Protein AF-A0A9D8GU82-F1 (afdb_monomer_lite)

Foldseek 3Di:
DDDDDDDDPPDPVPVVVVVVVVVVVVLVVVLCVLQVLDPVHDPVDQDLQLCVVLPDDPLCVQQWDQDQAFLIAGDAQDWDDAVRATWGAHNVRWTAQPDDADDFEEEEFEACLLSVHPDHRCPRPQNVVCVVVSHHYIGRYYHLAALQSRLVSCLVCCVPSLGQEYEYEYEPVSLVSLQWQFASQGGGWHWDDPPLDTDIPCGRPDPDGCVVVDDPCLVVCSSRPVVLVLQPLVDDVSNCVSSVRTDGDDDCSLQSSLSSVVSVVVVCVVSVHHYHYHYDYDPVCVVDPVSVPPDDPPDRPSDDDDPDDDDDDDDDDDDDDDDDDDDDDDDDDDDDDDDDDDDDDDDDDDDDDDDDDDDDPPPDDPVPVVVVVVCVVVVVVVVVLVVVLCVLQVSVHPVSNVDQDLQLLVLLVVLVVVCVLQWDQDQAFQIAGDDQDDDDQWGAHNVRWTDQDDDPAQPDDFEEEEFEACLLSVPPDHNCLFLQNLLCVQLSHRYTRRYYHLAALQSRLSSLLVCCVPRLTQAYEYEYFLCSLVSLQFQDWQQTGGWHWDQDPVATDIPCGSPDHRDNSPVQQDPCSVVCSSGPSVLVVCVSDPCNCVNRGDTGGNHPPPVSLVVQLRSLLSSLVSCVVSNHAYEYEYDYKLCLLVDVVRVVSRCVSSVSNQVSNVVSVHHYYYCCVVVVVVCVVPNSCQQDPPIYGGSVVSNSSSNRVSVSVPDPSTDDD

pLDDT: mean 82.26, std 19.4, range [27.33, 98.75]

Radius of gyration: 37.63 Å; chains: 1; bounding box: 106×101×105 Å

Sequence (721 aa):
MTAASPRRPASRLRGPLVSIATVALCLLAAELTGRLLSPGASLLRWPNYIVQATAPDPEHGREMRHDPALGHVPVAGFTGLSRGRPVTFDTDGLRDHGRLGRGPVVLAMGDSYTEGYRVEDDATWPAALQGLLTRDVRNGGVRAYGVDQSVLRAEILVPSVKPATLVFAFIGDDIDRTELSVRDHVRKPWFEVAGDRLELHGVPVPTTDSRAEIGLWRRTLGYSYVLDSVLRRLGRDSTETWLGASRRQHGDGERVACLAIARLATLARTHAMSVLVVALYDDDTWRDEASRTHDRVARPPCWPARPGRASVRSIRSTRWRRRASRLSSGATTSTAISPALATRSSRGQSPRRCLLLKRPVRRANSARPMIARVALVLGSILLTLLAFELGLRAHRGVEWLTQWPNLVAAHRTMQVGQQRGRFVHDPLLGFLPKPGFAAGGVTYDDRSFRVVPDAPTPARPGRILALGDSYTHGDEVADADTWPAHLTTIDGRAVINAGVSGFGVDQMVLRGEAVLPSLRPEIVVLSLIADDLRRAEYKRAWSVGKPYFERTATGLELRNVPVPPWPAPGSTLEFSHILLGRSLLVDRVLQLLPWHEDWRVDHERALPSREGEKLVCPLMRRLADAAGATGTRVLVVGQYDKHVWSNPRRDAEHRRQTGLALDCARTAGFATLDTHSLLARAVAERGLDAIYGGWHLTPLGNRLTAEAIAAALSASYMPTR

Secondary structure (DSSP, 8-state):
-----------TTHHHHHHHHHHHHHHHHHHHHHHHT-TT--SS----HHHHHTPPPTTHHHHEEEETTTEEEE-TT-EEEETTEEEEB-TTSPBP-S---EEEEEEEEESHHHHTTTS-GGGSHHHHHHHHH-EEEEE---TT--HHHHHHHHHHHHHHH--SEEEEEE-THHHHGGGEEEETTEE--EEEEETTEEEEES-SPP---GGGG--HHHHHHTT-HHHHHHHTTS-HHHHHHHHT--EE--S-HHHHHHHHHHHHHHHHHHTT-EEEEEE---SHHHH-SGGGS----SS-TTSPPPS--------------------------------------------------PPP-----THHHHHHHHHHHHHHHHHHHHHHHHHHHHHH-GGGGT----HHHHHHHHHHHHHHHHEEEETTTEEEEPTT-EETTEEB-TTSPBPPPPPSS-SSSSEEEEEESHHHHTTTS-GGGSHHHHHHHHH-SEEEE---TT--HHHHHHHHHHHHHHH--SEEEEEEETHHHHHTTEEEETTEE--EEEE-SSSEEEES-SPPPPPPTTTT--HHHHHHTT-HHHHHHHTTSTTHHHHHS--EE-S-TT-HHHHHHHHHHHHHHHHHTTT-EEEEEEE--TTGGG-HHHHHHHHHHHHHHHHHHHHTT-EEEE-HHHHHHHHHHH-HHHHBSSSSB-HHHHHHHHHHHHHHHHSTTSPP-

Structure (mmCIF, N/CA/C/O backbone):
data_AF-A0A9D8GU82-F1
#
_entry.id   AF-A0A9D8GU82-F1
#
loop_
_atom_site.group_PDB
_atom_site.id
_atom_site.type_symbol
_atom_site.label_atom_id
_atom_site.label_alt_id
_atom_site.label_comp_id
_atom_site.label_asym_id
_atom_site.label_entity_id
_atom_site.label_seq_id
_atom_site.pdbx_PDB_ins_code
_atom_site.Cartn_x
_atom_site.Cartn_y
_atom_site.Cartn_z
_atom_site.occupancy
_atom_site.B_iso_or_equiv
_atom_site.auth_seq_id
_atom_site.auth_comp_id
_atom_site.auth_asym_id
_atom_site.auth_atom_id
_atom_site.pdbx_PDB_model_num
ATOM 1 N N . MET A 1 1 ? 79.559 21.305 -47.133 1.00 45.41 1 MET A N 1
ATOM 2 C CA . MET A 1 1 ? 78.885 20.799 -45.915 1.00 45.41 1 MET A CA 1
ATOM 3 C C . MET A 1 1 ? 77.652 21.648 -45.652 1.00 45.41 1 MET A C 1
ATOM 5 O O . MET A 1 1 ? 77.814 22.826 -45.372 1.00 45.41 1 MET A O 1
ATOM 9 N N . THR A 1 2 ? 76.449 21.080 -45.741 1.00 39.12 2 THR A N 1
ATOM 10 C CA . THR A 1 2 ? 75.179 21.776 -45.442 1.00 39.12 2 THR A CA 1
ATOM 11 C C . THR A 1 2 ? 74.124 20.728 -45.085 1.00 39.12 2 THR A C 1
ATOM 13 O O . THR A 1 2 ? 73.539 20.100 -45.963 1.00 39.12 2 THR A O 1
ATOM 16 N N . ALA A 1 3 ? 73.916 20.475 -43.791 1.00 37.69 3 ALA A N 1
ATOM 17 C CA . ALA A 1 3 ? 73.001 19.432 -43.330 1.00 37.69 3 ALA A CA 1
ATOM 18 C C . ALA A 1 3 ? 71.543 19.928 -43.328 1.00 37.69 3 ALA A C 1
ATOM 20 O O . ALA A 1 3 ? 71.162 20.765 -42.509 1.00 37.69 3 ALA A O 1
ATOM 21 N N . ALA A 1 4 ? 70.713 19.395 -44.227 1.00 44.09 4 ALA A N 1
ATOM 22 C CA . ALA A 1 4 ? 69.276 19.654 -44.233 1.00 44.09 4 ALA A CA 1
ATOM 23 C C . ALA A 1 4 ? 68.571 18.804 -43.158 1.00 44.09 4 ALA A C 1
ATOM 25 O O . ALA A 1 4 ? 68.505 17.581 -43.266 1.00 44.09 4 ALA A O 1
ATOM 26 N N . SER A 1 5 ? 68.030 19.447 -42.118 1.00 37.00 5 SER A N 1
ATOM 27 C CA . SER A 1 5 ? 67.278 18.757 -41.059 1.00 37.00 5 SER A CA 1
ATOM 28 C C . SER A 1 5 ? 65.804 18.548 -41.461 1.00 37.00 5 SER A C 1
ATOM 30 O O . SER A 1 5 ? 65.134 19.522 -41.827 1.00 37.00 5 SER A O 1
ATOM 32 N N . PRO A 1 6 ? 65.258 17.317 -41.402 1.00 47.97 6 PRO A N 1
ATOM 33 C CA . PRO A 1 6 ? 63.904 17.029 -41.870 1.00 47.97 6 PRO A CA 1
ATOM 34 C C . PRO A 1 6 ? 62.827 17.483 -40.871 1.00 47.97 6 PRO A C 1
ATOM 36 O O . PRO A 1 6 ? 62.792 17.061 -39.712 1.00 47.97 6 PRO A O 1
ATOM 39 N N . ARG A 1 7 ? 61.861 18.284 -41.340 1.00 44.25 7 ARG A N 1
ATOM 40 C CA . ARG A 1 7 ? 60.657 18.637 -40.566 1.00 44.25 7 ARG A CA 1
ATOM 41 C C . ARG A 1 7 ? 59.754 17.407 -40.379 1.00 44.25 7 ARG A C 1
ATOM 43 O O . ARG A 1 7 ? 58.968 17.076 -41.262 1.00 44.25 7 ARG A O 1
ATOM 50 N N . ARG A 1 8 ? 59.825 16.752 -39.212 1.00 47.59 8 ARG A N 1
ATOM 51 C CA . ARG A 1 8 ? 58.920 15.644 -38.837 1.00 47.59 8 ARG A CA 1
ATOM 52 C C . ARG A 1 8 ? 57.439 16.093 -38.824 1.00 47.59 8 ARG A C 1
ATOM 54 O O . ARG A 1 8 ? 57.119 17.060 -38.129 1.00 47.59 8 ARG A O 1
ATOM 61 N N . PRO A 1 9 ? 56.510 15.381 -39.492 1.00 49.22 9 PRO A N 1
ATOM 62 C CA . PRO A 1 9 ? 55.082 15.716 -39.499 1.00 49.22 9 PRO A CA 1
ATOM 63 C C . PRO A 1 9 ? 54.362 15.191 -38.239 1.00 49.22 9 PRO A C 1
ATOM 65 O O . PRO A 1 9 ? 53.674 14.176 -38.275 1.00 49.22 9 PRO A O 1
ATOM 68 N N . ALA A 1 10 ? 54.512 15.878 -37.101 1.00 52.00 10 ALA A N 1
ATOM 69 C CA . ALA A 1 10 ? 54.102 15.368 -35.783 1.00 52.00 10 ALA A CA 1
ATOM 70 C C . ALA A 1 10 ? 53.035 16.223 -35.054 1.00 52.00 10 ALA A C 1
ATOM 72 O O . ALA A 1 10 ? 53.280 16.729 -33.958 1.00 52.00 10 ALA A O 1
ATOM 73 N N . SER A 1 11 ? 51.831 16.377 -35.628 1.00 57.03 11 SER A N 1
ATOM 74 C CA . SER A 1 11 ? 50.719 17.066 -34.929 1.00 57.03 11 SER A CA 1
ATOM 75 C C . SER A 1 11 ? 49.285 16.621 -35.259 1.00 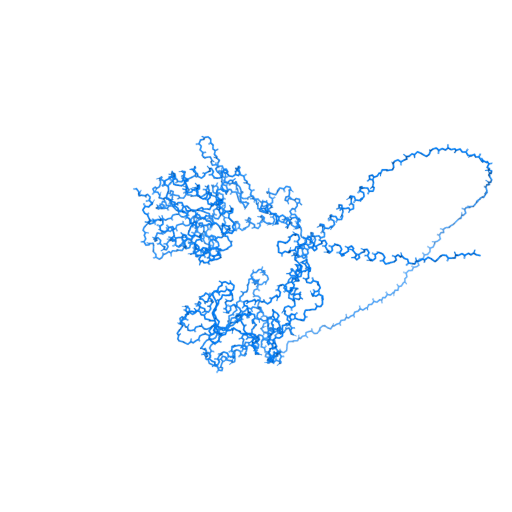57.03 11 SER A C 1
ATOM 77 O O . SER A 1 11 ? 48.452 16.651 -34.354 1.00 57.03 11 SER A O 1
ATOM 79 N N . ARG A 1 12 ? 48.969 16.177 -36.489 1.00 54.97 12 ARG A N 1
ATOM 80 C CA . ARG A 1 12 ? 47.569 15.959 -36.940 1.00 54.97 12 ARG A CA 1
ATOM 81 C C . ARG A 1 12 ? 46.741 14.971 -36.097 1.00 54.97 12 ARG A C 1
ATOM 83 O O . ARG A 1 12 ? 45.529 15.123 -36.036 1.00 54.97 12 ARG A O 1
ATOM 90 N N . LEU A 1 13 ? 47.372 14.014 -35.413 1.00 53.78 13 LEU A N 1
ATOM 91 C CA . LEU A 1 13 ? 46.686 13.044 -34.541 1.00 53.78 13 LEU A CA 1
ATOM 92 C C . LEU A 1 13 ? 46.443 13.542 -33.103 1.00 53.78 13 LEU A C 1
ATOM 94 O O . LEU A 1 13 ? 45.627 12.959 -32.395 1.00 53.78 13 LEU A O 1
ATOM 98 N N . ARG A 1 14 ? 47.109 14.616 -32.647 1.00 59.00 14 ARG A N 1
ATOM 99 C CA . ARG A 1 14 ? 47.025 15.052 -31.237 1.00 59.00 14 ARG A CA 1
ATOM 100 C C . ARG A 1 14 ? 45.645 15.582 -30.851 1.00 59.00 14 ARG A C 1
ATOM 102 O O . ARG A 1 14 ? 45.196 15.295 -29.751 1.00 59.00 14 ARG A O 1
ATOM 109 N N . GLY A 1 15 ? 44.974 16.313 -31.744 1.00 62.78 15 GLY A N 1
ATOM 110 C CA . GLY A 1 15 ? 43.610 16.807 -31.512 1.00 62.78 15 GLY A CA 1
ATOM 111 C C . GLY A 1 15 ? 42.616 15.661 -31.276 1.00 62.78 15 GLY A C 1
ATOM 112 O O . GLY A 1 15 ? 42.087 15.564 -30.172 1.00 62.78 15 GLY A O 1
ATOM 113 N N . PRO A 1 16 ? 42.429 14.746 -32.249 1.00 66.25 16 PRO A N 1
ATOM 114 C CA . PRO A 1 16 ? 41.539 13.595 -32.098 1.00 66.25 16 PRO A CA 1
ATOM 115 C C . PRO A 1 16 ? 41.857 12.714 -30.886 1.00 66.25 16 PRO A C 1
ATOM 117 O O . PRO A 1 16 ? 40.938 12.319 -30.178 1.00 66.25 16 PRO A O 1
ATOM 120 N N . LEU A 1 17 ? 43.138 12.448 -30.593 1.00 68.44 17 LEU A N 1
ATOM 121 C CA . LEU A 1 17 ? 43.523 11.661 -29.414 1.00 68.44 17 LEU A CA 1
ATOM 122 C C . LEU A 1 17 ? 43.171 12.363 -28.095 1.00 68.44 17 LEU A C 1
ATOM 124 O O . LEU A 1 17 ? 42.708 11.699 -27.172 1.00 68.44 17 LEU A O 1
ATOM 128 N N . VAL A 1 18 ? 43.333 13.689 -28.004 1.00 73.88 18 VAL A N 1
ATOM 129 C CA . VAL A 1 18 ? 42.883 14.459 -26.833 1.00 73.88 18 VAL A CA 1
ATOM 130 C C . VAL A 1 18 ? 41.358 14.444 -26.730 1.00 73.88 18 VAL A C 1
ATOM 132 O O . VAL A 1 18 ? 40.853 14.207 -25.643 1.00 73.88 18 VAL A O 1
ATOM 135 N N . SER A 1 19 ? 40.615 14.592 -27.832 1.00 66.81 19 SER A N 1
ATOM 136 C CA . SER A 1 19 ? 39.148 14.477 -27.817 1.00 66.81 19 SER A CA 1
ATOM 137 C C . SER A 1 19 ? 38.673 13.095 -27.355 1.00 66.81 19 SER A C 1
ATOM 139 O O . SER A 1 19 ? 37.799 13.016 -26.497 1.00 66.81 19 SER A O 1
ATOM 141 N N . ILE A 1 20 ? 39.272 12.011 -27.862 1.00 72.50 20 ILE A N 1
ATOM 142 C CA . ILE A 1 20 ? 38.958 10.633 -27.449 1.00 72.50 20 ILE A CA 1
ATOM 143 C C . ILE A 1 20 ? 39.295 10.424 -25.967 1.00 72.50 20 ILE A C 1
ATOM 145 O O . ILE A 1 20 ? 38.473 9.887 -25.230 1.00 72.50 20 ILE A O 1
ATOM 149 N N . ALA A 1 21 ? 40.456 10.898 -25.503 1.00 73.56 21 ALA A N 1
ATOM 150 C CA . ALA A 1 21 ? 40.840 10.821 -24.095 1.00 73.56 21 ALA A CA 1
ATOM 151 C C . ALA A 1 21 ? 39.905 11.642 -23.188 1.00 73.56 21 ALA A C 1
ATOM 153 O O . ALA A 1 21 ? 39.532 11.169 -22.119 1.00 73.56 21 ALA A O 1
ATOM 154 N N . THR A 1 22 ? 39.474 12.835 -23.611 1.00 76.38 22 THR A N 1
ATOM 155 C CA . THR A 1 22 ? 38.486 13.644 -22.881 1.00 76.38 22 THR A CA 1
ATOM 156 C C . THR A 1 22 ? 37.137 12.935 -22.807 1.00 76.38 22 THR A C 1
ATOM 158 O O . THR A 1 22 ? 36.585 12.835 -21.719 1.00 76.38 22 THR A O 1
ATOM 161 N N . VAL A 1 23 ? 36.628 12.383 -23.914 1.00 73.75 23 VAL A N 1
ATOM 162 C CA . VAL A 1 23 ? 35.367 11.620 -23.917 1.00 73.75 23 VAL A CA 1
ATOM 163 C C . VAL A 1 23 ? 35.473 10.384 -23.019 1.00 73.75 23 VAL A C 1
ATOM 165 O O . VAL A 1 23 ? 34.582 10.155 -22.207 1.00 73.75 23 VAL A O 1
ATOM 168 N N . ALA A 1 24 ? 36.577 9.634 -23.086 1.00 77.31 24 ALA A N 1
ATOM 169 C CA . ALA A 1 24 ? 36.817 8.493 -22.205 1.00 77.31 24 ALA A CA 1
ATOM 170 C C . ALA A 1 24 ? 36.873 8.902 -20.722 1.00 77.31 24 ALA A C 1
ATOM 172 O O . ALA A 1 24 ? 36.259 8.242 -19.888 1.00 77.31 24 ALA A O 1
ATOM 173 N N . LEU A 1 25 ? 37.537 10.014 -20.384 1.00 79.62 25 LEU A N 1
ATOM 174 C CA . LEU A 1 25 ? 37.572 10.548 -19.017 1.00 79.62 25 LEU A CA 1
ATOM 175 C C . LEU A 1 25 ? 36.193 11.028 -18.544 1.00 79.62 25 LEU A C 1
ATOM 177 O O . LEU A 1 25 ? 35.838 10.778 -17.397 1.00 79.62 25 LEU A O 1
ATOM 181 N N . CYS A 1 26 ? 35.394 11.659 -19.407 1.00 75.88 26 CYS A N 1
ATOM 182 C CA . CYS A 1 26 ? 34.018 12.046 -19.088 1.00 75.88 26 CYS A CA 1
ATOM 183 C C . CYS A 1 26 ? 33.114 10.825 -18.857 1.00 75.88 26 CYS A C 1
ATOM 185 O O . CYS A 1 26 ? 32.331 10.828 -17.912 1.00 75.88 26 CYS A O 1
ATOM 187 N N . LEU A 1 27 ? 33.246 9.769 -19.668 1.00 78.50 27 LEU A N 1
ATOM 188 C CA . LEU A 1 27 ? 32.505 8.516 -19.492 1.00 78.50 27 LEU A CA 1
ATOM 189 C C . LEU A 1 27 ? 32.933 7.771 -18.219 1.00 78.50 27 LEU A C 1
ATOM 191 O O . LEU A 1 27 ? 32.075 7.303 -17.478 1.00 78.50 27 LEU A O 1
ATOM 195 N N . LEU A 1 28 ? 34.234 7.716 -17.915 1.00 83.25 28 LEU A N 1
ATOM 196 C CA . LEU A 1 28 ? 34.752 7.133 -16.671 1.00 83.25 28 LEU A CA 1
ATOM 197 C C . LEU A 1 28 ? 34.333 7.938 -15.432 1.00 83.25 28 LEU A C 1
ATOM 199 O O . LEU A 1 28 ? 33.998 7.345 -14.410 1.00 83.25 28 LEU A O 1
ATOM 203 N N . ALA A 1 29 ? 34.307 9.270 -15.518 1.00 77.12 29 ALA A N 1
ATOM 204 C CA . ALA A 1 29 ? 33.795 10.123 -14.449 1.00 77.12 29 ALA A CA 1
ATOM 205 C C . ALA A 1 29 ? 32.288 9.909 -14.239 1.00 77.12 29 ALA A C 1
ATOM 207 O O . ALA A 1 29 ? 31.859 9.727 -13.104 1.00 77.12 29 ALA A O 1
ATOM 208 N N . ALA A 1 30 ? 31.498 9.851 -15.316 1.00 76.12 30 ALA A N 1
ATOM 209 C CA . ALA A 1 30 ? 30.070 9.550 -15.243 1.00 76.12 30 ALA A CA 1
ATOM 210 C C . ALA A 1 30 ? 29.809 8.159 -14.640 1.00 76.12 30 ALA A C 1
ATOM 212 O O . ALA A 1 30 ? 28.967 8.037 -13.757 1.00 76.12 30 ALA A O 1
ATOM 213 N N . GLU A 1 31 ? 30.558 7.132 -15.053 1.00 87.00 31 GLU A N 1
ATOM 214 C CA . GLU A 1 31 ? 30.496 5.772 -14.499 1.00 87.00 31 GLU A CA 1
ATOM 215 C C . GLU A 1 31 ? 30.838 5.748 -12.999 1.00 87.00 31 GLU A C 1
ATOM 217 O O . GLU A 1 31 ? 30.090 5.181 -12.201 1.00 87.00 31 GLU A O 1
ATOM 222 N N . LEU A 1 32 ? 31.925 6.414 -12.592 1.00 80.06 32 LEU A N 1
ATOM 223 C CA . LEU A 1 32 ? 32.353 6.501 -11.193 1.00 80.06 32 LEU A CA 1
ATOM 224 C C . LEU A 1 32 ? 31.329 7.252 -10.327 1.00 80.06 32 LEU A C 1
ATOM 226 O O . LEU A 1 32 ? 30.977 6.781 -9.247 1.00 80.06 32 LEU A O 1
ATOM 230 N N . THR A 1 33 ? 30.815 8.389 -10.805 1.00 74.62 33 THR A N 1
ATOM 231 C CA . THR A 1 33 ? 29.752 9.157 -10.141 1.00 74.62 33 THR A CA 1
ATOM 232 C C . THR A 1 33 ? 28.441 8.370 -10.086 1.00 74.62 33 THR A C 1
ATOM 234 O O . THR A 1 33 ? 27.788 8.354 -9.047 1.00 74.62 33 THR A O 1
ATOM 237 N N . GLY A 1 34 ? 28.073 7.662 -11.155 1.00 71.88 34 GLY A N 1
ATOM 238 C CA . GLY A 1 34 ? 26.891 6.802 -11.197 1.00 71.88 34 GLY A CA 1
ATOM 239 C C . GLY A 1 34 ? 26.950 5.680 -10.160 1.00 71.88 34 GLY A C 1
ATOM 240 O O . GLY A 1 34 ? 25.948 5.416 -9.499 1.00 71.88 34 GLY A O 1
ATOM 241 N N . ARG A 1 35 ? 28.131 5.076 -9.963 1.00 78.94 35 ARG A N 1
ATOM 242 C CA . ARG A 1 35 ? 28.377 4.097 -8.893 1.00 78.94 35 ARG A CA 1
ATOM 243 C C . ARG A 1 35 ? 28.336 4.735 -7.502 1.00 78.94 35 ARG A C 1
ATOM 245 O O . ARG A 1 35 ? 27.615 4.249 -6.643 1.00 78.94 35 ARG A O 1
ATOM 252 N N . LEU A 1 36 ? 29.039 5.854 -7.295 1.00 72.56 36 LEU A N 1
ATOM 253 C CA . LEU A 1 36 ? 29.040 6.608 -6.027 1.00 72.56 36 LEU A CA 1
ATOM 254 C C . LEU A 1 36 ? 27.634 7.021 -5.559 1.00 72.56 36 LEU A C 1
ATOM 256 O O . LEU A 1 36 ? 27.385 7.067 -4.359 1.00 72.56 36 LEU A O 1
ATOM 260 N N . LEU A 1 37 ? 26.729 7.329 -6.492 1.00 68.19 37 LEU A N 1
ATOM 261 C CA . LEU A 1 37 ? 25.362 7.781 -6.211 1.00 68.19 37 LEU A CA 1
ATOM 262 C C . LEU A 1 37 ? 24.315 6.650 -6.196 1.00 68.19 37 LEU A C 1
ATOM 264 O O . LEU A 1 37 ? 23.125 6.939 -6.063 1.00 68.19 37 LEU A O 1
ATOM 268 N N . SER A 1 38 ? 24.712 5.380 -6.342 1.00 67.81 38 SER A N 1
ATOM 269 C CA . SER A 1 38 ? 23.781 4.245 -6.382 1.00 67.81 38 SER A CA 1
ATOM 270 C C . SER A 1 38 ? 24.088 3.201 -5.302 1.00 67.81 38 SER A C 1
ATOM 272 O O . SER A 1 38 ? 25.089 2.492 -5.411 1.00 67.81 38 SER A O 1
ATOM 274 N N . PRO A 1 39 ? 23.202 3.013 -4.301 1.00 56.94 39 PRO A N 1
ATOM 275 C CA . PRO A 1 39 ? 23.393 2.017 -3.241 1.00 56.94 39 PRO A CA 1
ATOM 276 C C . PRO A 1 39 ? 23.574 0.570 -3.732 1.00 56.94 39 PRO A C 1
ATOM 278 O O . PRO A 1 39 ? 24.153 -0.248 -3.023 1.00 56.94 39 PRO A O 1
ATOM 281 N N . GLY A 1 40 ? 23.094 0.243 -4.939 1.00 59.88 40 GLY A N 1
ATOM 282 C CA . GLY A 1 40 ? 23.241 -1.083 -5.550 1.00 59.88 40 GLY A CA 1
ATOM 283 C C . GLY A 1 40 ? 24.518 -1.281 -6.379 1.00 59.88 40 GLY A C 1
ATOM 284 O O . GLY A 1 40 ? 24.769 -2.391 -6.846 1.00 59.88 40 GLY A O 1
ATOM 285 N N . ALA A 1 41 ? 25.326 -0.238 -6.596 1.00 68.31 41 ALA A N 1
ATOM 286 C CA . ALA A 1 41 ? 26.465 -0.277 -7.510 1.00 68.31 41 ALA A CA 1
ATOM 287 C C . ALA A 1 41 ? 27.802 -0.192 -6.756 1.00 68.31 41 ALA A C 1
ATOM 289 O O . ALA A 1 41 ? 28.200 0.852 -6.249 1.00 68.31 41 ALA A O 1
ATOM 290 N N . SER A 1 42 ? 28.540 -1.302 -6.700 1.00 67.69 42 SER A N 1
ATOM 291 C CA . SER A 1 42 ? 29.833 -1.320 -6.010 1.00 67.69 42 SER A CA 1
ATOM 292 C C . SER A 1 42 ? 30.927 -0.593 -6.804 1.00 67.69 42 SER A C 1
ATOM 294 O O . SER A 1 42 ? 31.034 -0.724 -8.023 1.00 67.69 42 SER A O 1
ATOM 296 N N . LEU A 1 43 ? 31.792 0.126 -6.086 1.00 70.19 43 LEU A N 1
ATOM 297 C CA . LEU A 1 43 ? 33.056 0.658 -6.609 1.00 70.19 43 LEU A CA 1
ATOM 298 C C . LEU A 1 43 ? 34.173 -0.399 -6.622 1.00 70.19 43 LEU A C 1
ATOM 300 O O . LEU A 1 43 ? 35.086 -0.321 -7.440 1.00 70.19 43 LEU A O 1
ATOM 304 N N . LEU A 1 44 ? 34.086 -1.384 -5.720 1.00 74.12 44 LEU A N 1
ATOM 305 C CA . LEU A 1 44 ? 35.089 -2.437 -5.519 1.00 74.12 44 LEU A CA 1
ATOM 306 C C . LEU A 1 44 ? 34.783 -3.702 -6.331 1.00 74.12 44 LEU A C 1
ATOM 308 O O . LEU A 1 44 ? 35.700 -4.423 -6.712 1.00 74.12 44 LEU A O 1
ATOM 312 N N . ARG A 1 45 ? 33.503 -3.980 -6.613 1.00 74.50 45 ARG A N 1
ATOM 313 C CA . ARG A 1 45 ? 33.075 -5.084 -7.484 1.00 74.50 45 ARG A CA 1
ATOM 314 C C . ARG A 1 45 ? 32.522 -4.519 -8.788 1.00 74.50 45 ARG A C 1
ATOM 316 O O . ARG A 1 45 ? 31.573 -3.740 -8.767 1.00 74.50 45 ARG A O 1
ATOM 323 N N . TRP A 1 46 ? 33.081 -4.954 -9.911 1.00 83.12 46 TRP A N 1
ATOM 324 C CA . TRP A 1 46 ? 32.630 -4.585 -11.254 1.00 83.12 46 TRP A CA 1
ATOM 325 C C . TRP A 1 46 ? 31.976 -5.804 -11.922 1.00 83.12 46 TRP A C 1
ATOM 327 O O . TRP A 1 46 ? 32.620 -6.474 -12.730 1.00 83.12 46 TRP A O 1
ATOM 337 N N . PRO A 1 47 ? 30.727 -6.157 -11.553 1.00 85.25 47 PRO A N 1
ATOM 338 C CA . PRO A 1 47 ? 29.987 -7.191 -12.263 1.00 85.25 47 PRO A CA 1
ATOM 339 C C . PRO A 1 47 ? 29.683 -6.727 -13.692 1.00 85.25 47 PRO A C 1
ATOM 341 O O . PRO A 1 47 ? 29.594 -5.529 -13.965 1.00 85.25 47 PRO A O 1
ATOM 344 N N . ASN A 1 48 ? 29.463 -7.683 -14.591 1.00 89.19 48 ASN A N 1
ATOM 345 C CA . ASN A 1 48 ? 28.735 -7.405 -15.820 1.00 89.19 48 ASN A CA 1
ATOM 346 C C . ASN A 1 48 ? 27.233 -7.482 -15.491 1.00 89.19 48 ASN A C 1
ATOM 348 O O . ASN A 1 48 ? 26.737 -8.543 -15.114 1.00 89.19 48 ASN A O 1
ATOM 352 N N . TYR A 1 49 ? 26.520 -6.362 -15.597 1.00 85.56 49 TYR A N 1
ATOM 353 C CA . TYR A 1 49 ? 25.117 -6.225 -15.199 1.00 85.56 49 TYR A CA 1
ATOM 354 C C . TYR A 1 49 ? 24.145 -6.999 -16.097 1.00 85.56 49 TYR A C 1
ATOM 356 O O . TYR A 1 49 ? 23.070 -7.384 -15.633 1.00 85.56 49 TYR A O 1
ATOM 364 N N . ILE A 1 50 ? 24.527 -7.300 -17.345 1.00 86.62 50 ILE A N 1
ATOM 365 C CA . ILE A 1 50 ? 23.779 -8.241 -18.186 1.00 86.62 50 ILE A CA 1
ATOM 366 C C . ILE A 1 50 ? 23.917 -9.637 -17.579 1.00 86.62 50 ILE A C 1
ATOM 368 O O . ILE A 1 50 ? 22.913 -10.227 -17.203 1.00 86.62 50 ILE A O 1
ATOM 372 N N . VAL A 1 51 ? 25.141 -10.139 -17.381 1.00 83.88 51 VAL A N 1
ATOM 373 C CA . VAL A 1 51 ? 25.374 -11.471 -16.782 1.00 83.88 51 VAL A CA 1
ATOM 374 C C . VAL A 1 51 ? 24.721 -11.600 -15.399 1.00 83.88 51 VAL A C 1
ATOM 376 O O . VAL A 1 51 ? 24.120 -12.626 -15.105 1.00 83.88 51 VAL A O 1
ATOM 379 N N . GLN A 1 52 ? 24.777 -10.556 -14.566 1.00 83.88 52 GLN A N 1
ATOM 380 C CA . GLN A 1 52 ? 24.146 -10.558 -13.245 1.00 83.88 52 GLN A CA 1
ATOM 381 C C . GLN A 1 52 ? 22.611 -10.577 -13.313 1.00 83.88 52 GLN A C 1
ATOM 383 O O . GLN A 1 52 ? 21.990 -11.348 -12.591 1.00 83.88 52 GLN A O 1
ATOM 388 N N . ALA A 1 53 ? 21.985 -9.743 -14.151 1.00 79.81 53 ALA A N 1
ATOM 389 C CA . ALA A 1 53 ? 20.521 -9.672 -14.231 1.00 79.81 53 ALA A CA 1
ATOM 390 C C . ALA A 1 53 ? 19.891 -10.816 -15.038 1.00 79.81 53 ALA A C 1
ATOM 392 O O . ALA A 1 53 ? 18.710 -11.098 -14.878 1.00 79.81 53 ALA A O 1
ATOM 393 N N . THR A 1 54 ? 20.673 -11.455 -15.907 1.00 77.94 54 THR A N 1
ATOM 394 C CA . THR A 1 54 ? 20.267 -12.636 -16.679 1.00 77.94 54 THR A CA 1
ATOM 395 C C . THR A 1 54 ? 20.622 -13.947 -15.981 1.00 77.94 54 THR A C 1
ATOM 397 O O . THR A 1 54 ? 20.312 -15.002 -16.532 1.00 77.94 54 THR A O 1
ATOM 400 N N . ALA A 1 55 ? 21.285 -13.918 -14.817 1.00 77.81 55 ALA A N 1
ATOM 401 C CA . ALA A 1 55 ? 21.762 -15.112 -14.122 1.00 77.81 55 ALA A CA 1
ATOM 402 C C . ALA A 1 55 ? 20.631 -16.150 -13.938 1.00 77.81 55 ALA A C 1
ATOM 404 O O . ALA A 1 55 ? 19.507 -15.751 -13.626 1.00 77.81 55 ALA A O 1
ATOM 405 N N . PRO A 1 56 ? 20.888 -17.460 -14.138 1.00 71.94 56 PRO A N 1
ATOM 406 C CA . PRO A 1 56 ? 19.866 -18.488 -13.959 1.00 71.94 56 PRO A CA 1
ATOM 407 C C . PRO A 1 56 ? 19.260 -18.428 -12.556 1.00 71.94 56 PRO A C 1
ATOM 409 O O . PRO A 1 56 ? 19.996 -18.390 -11.569 1.00 71.94 56 PRO A O 1
ATOM 412 N N . ASP A 1 57 ? 17.931 -18.433 -12.469 1.00 73.56 57 ASP A N 1
ATOM 413 C CA . ASP A 1 57 ? 17.233 -18.448 -11.187 1.00 73.56 57 ASP A CA 1
ATOM 414 C C . ASP A 1 57 ? 17.426 -19.819 -10.501 1.00 73.56 57 ASP A C 1
ATOM 416 O O . ASP A 1 57 ? 16.987 -20.840 -11.050 1.00 73.56 57 ASP A O 1
ATOM 420 N N . PRO A 1 58 ? 18.064 -19.884 -9.312 1.00 73.75 58 PRO A N 1
ATOM 421 C CA . PRO A 1 58 ? 18.282 -21.142 -8.605 1.00 73.75 58 PRO A CA 1
ATOM 422 C C . PRO A 1 58 ? 16.991 -21.808 -8.118 1.00 73.75 58 PRO A C 1
ATOM 424 O O . PRO A 1 58 ? 17.026 -22.977 -7.748 1.00 73.75 58 PRO A O 1
ATOM 427 N N . GLU A 1 59 ? 15.864 -21.096 -8.048 1.00 72.69 59 GLU A N 1
ATOM 428 C CA . GLU A 1 59 ? 14.537 -21.672 -7.784 1.00 72.69 59 GLU A CA 1
ATOM 429 C C . GLU A 1 59 ? 13.977 -22.344 -9.044 1.00 72.69 59 GLU A C 1
ATOM 431 O O . GLU A 1 59 ? 13.661 -23.533 -9.012 1.00 72.69 59 GLU A O 1
ATOM 436 N N . HIS A 1 60 ? 13.992 -21.652 -10.190 1.00 76.50 60 HIS A N 1
ATOM 437 C CA . HIS A 1 60 ? 13.532 -22.208 -11.470 1.00 76.50 60 HIS A CA 1
ATOM 438 C C . HIS A 1 60 ? 14.256 -23.517 -11.831 1.00 76.50 60 HIS A C 1
ATOM 440 O O . HIS A 1 60 ? 13.608 -24.481 -12.219 1.00 76.50 60 HIS A O 1
ATOM 446 N N . GLY A 1 61 ? 15.579 -23.591 -11.639 1.00 76.88 61 GLY A N 1
ATOM 447 C CA . GLY A 1 61 ? 16.368 -24.805 -11.907 1.00 76.88 61 GLY A CA 1
ATOM 448 C C . GLY A 1 61 ? 16.128 -25.989 -10.953 1.00 76.88 61 GLY A C 1
ATOM 449 O O . GLY A 1 61 ? 16.722 -27.046 -11.154 1.00 76.88 61 GLY A O 1
ATOM 450 N N . ARG A 1 62 ? 15.301 -25.821 -9.911 1.00 84.00 62 ARG A N 1
ATOM 451 C CA . ARG A 1 62 ? 14.836 -26.893 -9.007 1.00 84.00 62 ARG A CA 1
ATOM 452 C C . ARG A 1 62 ? 13.355 -27.223 -9.210 1.00 84.00 62 ARG A C 1
ATOM 454 O O . ARG A 1 62 ? 12.968 -28.373 -9.047 1.00 84.00 62 ARG A O 1
ATOM 461 N N . GLU A 1 63 ? 12.552 -26.218 -9.549 1.00 89.75 63 GLU A N 1
ATOM 462 C CA . GLU A 1 63 ? 11.097 -26.315 -9.719 1.00 89.75 63 GLU A CA 1
ATOM 463 C C . GLU A 1 63 ? 10.677 -26.755 -11.129 1.00 89.75 63 GLU A C 1
ATOM 465 O O . GLU A 1 63 ? 9.603 -27.328 -11.293 1.00 89.75 63 GLU A O 1
ATOM 470 N N . MET A 1 64 ? 11.503 -26.498 -12.150 1.00 92.50 64 MET A N 1
ATOM 471 C CA . MET A 1 64 ? 11.206 -26.773 -13.560 1.00 92.50 64 MET A CA 1
ATOM 472 C C . MET A 1 64 ? 12.259 -27.704 -14.170 1.00 92.50 64 MET A C 1
ATOM 474 O O . MET A 1 64 ? 13.462 -27.489 -14.013 1.00 92.50 64 MET A O 1
ATOM 478 N N . ARG A 1 65 ? 11.815 -28.713 -14.929 1.00 92.94 65 ARG A N 1
ATOM 479 C CA . ARG A 1 65 ? 12.680 -29.523 -15.801 1.00 92.94 65 ARG A CA 1
ATOM 480 C C . ARG A 1 65 ? 12.569 -29.070 -17.254 1.00 92.94 65 ARG A C 1
ATOM 482 O O . ARG A 1 65 ? 11.533 -28.561 -17.680 1.00 92.94 65 ARG A O 1
ATOM 489 N N . HIS A 1 66 ? 13.613 -29.344 -18.034 1.00 93.62 66 HIS A N 1
ATOM 490 C CA . HIS A 1 66 ? 13.531 -29.307 -19.497 1.00 93.62 66 HIS A CA 1
ATOM 491 C C . HIS A 1 66 ? 12.458 -30.280 -20.001 1.00 93.62 66 HIS A C 1
ATOM 493 O O . HIS A 1 66 ? 12.271 -31.362 -19.434 1.00 93.62 66 HIS A O 1
ATOM 499 N N . ASP A 1 67 ? 11.777 -29.896 -21.076 1.00 95.31 67 ASP A N 1
ATOM 500 C CA . ASP A 1 67 ? 10.874 -30.759 -21.825 1.00 95.31 67 ASP A CA 1
ATOM 501 C C . ASP A 1 67 ? 11.099 -30.598 -23.339 1.00 95.31 67 ASP A C 1
ATOM 503 O O . ASP A 1 67 ? 11.122 -29.467 -23.832 1.00 95.31 67 ASP A O 1
ATOM 507 N N . PRO A 1 68 ? 11.255 -31.690 -24.111 1.00 95.88 68 PRO A N 1
ATOM 508 C CA . PRO A 1 68 ? 11.574 -31.591 -25.531 1.00 95.88 68 PRO A CA 1
ATOM 509 C C . PRO A 1 68 ? 10.423 -31.040 -26.383 1.00 95.88 68 PRO A C 1
ATOM 511 O O . PRO A 1 68 ? 10.701 -30.569 -27.482 1.00 95.88 68 PRO A O 1
ATOM 514 N N . ALA A 1 69 ? 9.167 -31.078 -25.922 1.00 95.81 69 ALA A N 1
ATOM 515 C CA . ALA A 1 69 ? 8.021 -30.544 -26.661 1.00 95.81 69 ALA A CA 1
ATOM 516 C C . ALA A 1 69 ? 7.625 -29.136 -26.191 1.00 95.81 69 ALA A C 1
ATOM 518 O O . ALA A 1 69 ? 7.316 -28.282 -27.018 1.00 95.81 69 ALA A O 1
ATOM 519 N N . LEU A 1 70 ? 7.648 -28.886 -24.876 1.00 96.19 70 LEU A N 1
ATOM 520 C CA . LEU A 1 70 ? 7.169 -27.630 -24.275 1.00 96.19 70 LEU A CA 1
ATOM 521 C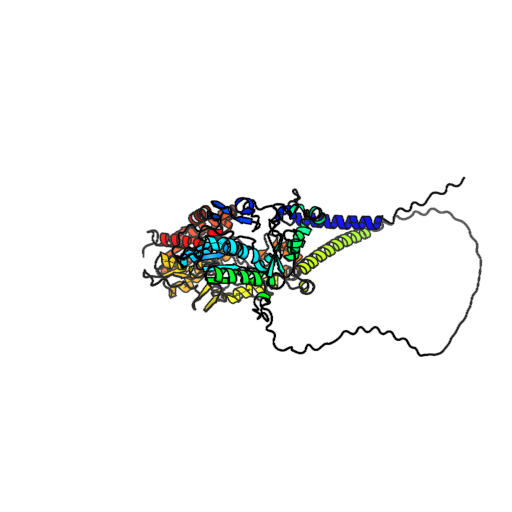 C . LEU A 1 70 ? 8.281 -26.630 -23.902 1.00 96.19 70 LEU A C 1
ATOM 523 O O . LEU A 1 70 ? 7.990 -25.468 -23.615 1.00 96.19 70 LEU A O 1
ATOM 527 N N . GLY A 1 71 ? 9.546 -27.059 -23.916 1.00 94.19 71 GLY A N 1
ATOM 528 C CA . GLY A 1 71 ? 10.718 -26.297 -23.473 1.00 94.19 71 GLY A CA 1
ATOM 529 C C . GLY A 1 71 ? 11.008 -26.503 -21.989 1.00 94.19 71 GLY A C 1
ATOM 530 O O . GLY A 1 71 ? 12.063 -27.033 -21.632 1.00 94.19 71 GLY A O 1
ATOM 531 N N . HIS A 1 72 ? 10.044 -26.166 -21.131 1.00 94.19 72 HIS A N 1
ATOM 532 C CA . HIS A 1 72 ? 10.089 -26.433 -19.691 1.00 94.19 72 HIS A CA 1
ATOM 533 C C . HIS A 1 72 ? 8.719 -26.833 -19.139 1.00 94.19 72 HIS A C 1
ATOM 535 O O . HIS A 1 72 ? 7.684 -26.386 -19.633 1.00 94.19 72 HIS A O 1
ATOM 541 N N . VAL A 1 73 ? 8.712 -27.665 -18.096 1.00 96.19 73 VAL A N 1
ATOM 542 C CA . VAL A 1 73 ? 7.522 -28.045 -17.310 1.00 96.19 73 VAL A CA 1
ATOM 543 C C . VAL A 1 73 ? 7.891 -28.174 -15.827 1.00 96.19 73 VAL A C 1
ATOM 545 O O . VAL A 1 73 ? 9.066 -28.413 -15.534 1.00 96.19 73 VAL A O 1
ATOM 548 N N . PRO A 1 74 ? 6.927 -28.082 -14.891 1.00 96.19 74 PRO A N 1
ATOM 549 C CA . PRO A 1 74 ? 7.187 -28.353 -13.481 1.00 96.19 74 PRO A CA 1
ATOM 550 C C . PRO A 1 74 ? 7.795 -29.740 -13.237 1.00 96.19 74 PRO A C 1
ATOM 552 O O . PRO A 1 74 ? 7.501 -30.708 -13.946 1.00 96.19 74 PRO A O 1
ATOM 555 N N . VAL A 1 75 ? 8.644 -29.844 -12.216 1.00 95.75 75 VAL A N 1
ATOM 556 C CA . VAL A 1 75 ? 9.155 -31.124 -11.716 1.00 95.75 75 VAL A CA 1
ATOM 557 C C . VAL A 1 75 ? 8.022 -31.845 -10.982 1.00 95.75 75 VAL A C 1
ATOM 559 O O . VAL A 1 75 ? 7.531 -31.372 -9.961 1.00 95.75 75 VAL A O 1
ATOM 562 N N . ALA A 1 76 ? 7.608 -32.995 -11.512 1.00 94.75 76 ALA A N 1
ATOM 563 C CA . ALA A 1 76 ? 6.578 -33.829 -10.904 1.00 94.75 76 ALA A CA 1
ATOM 564 C C . ALA A 1 76 ? 7.000 -34.312 -9.504 1.00 94.75 76 ALA A C 1
ATOM 566 O O . ALA A 1 76 ? 8.130 -34.770 -9.318 1.00 94.75 76 ALA A O 1
ATOM 567 N N . GLY A 1 77 ? 6.095 -34.215 -8.529 1.00 93.88 77 GLY A N 1
ATOM 568 C CA . GLY A 1 77 ? 6.357 -34.546 -7.126 1.00 93.88 77 GLY A CA 1
ATOM 569 C C . GLY A 1 77 ? 7.275 -33.556 -6.395 1.00 93.88 77 GLY A C 1
ATOM 570 O O . GLY A 1 77 ? 7.824 -33.902 -5.350 1.00 93.88 77 GLY A O 1
ATOM 571 N N . PHE A 1 78 ? 7.494 -32.350 -6.931 1.00 94.44 78 PHE A N 1
ATOM 572 C CA . PHE A 1 78 ? 8.264 -31.316 -6.242 1.00 94.44 78 PHE A CA 1
ATOM 573 C C . PHE A 1 78 ? 7.490 -30.755 -5.042 1.00 94.44 78 PHE A C 1
ATOM 575 O O . PHE A 1 78 ? 6.332 -30.361 -5.159 1.00 94.44 78 PHE A O 1
ATOM 582 N N . THR A 1 79 ? 8.164 -30.616 -3.904 1.00 93.75 79 THR A N 1
ATOM 583 C CA . THR A 1 79 ? 7.675 -29.859 -2.744 1.00 93.75 79 THR A CA 1
ATOM 584 C C . THR A 1 79 ? 8.812 -28.993 -2.223 1.00 93.75 79 THR A C 1
ATOM 586 O O . THR A 1 79 ? 9.918 -29.489 -1.995 1.00 93.75 79 THR A O 1
ATOM 589 N N . GLY A 1 80 ? 8.571 -27.698 -2.024 1.00 89.25 80 GLY A N 1
ATOM 590 C CA . GLY A 1 80 ? 9.618 -26.792 -1.566 1.00 89.25 80 GLY A CA 1
ATOM 591 C C . GLY A 1 80 ? 9.141 -25.374 -1.284 1.00 89.25 80 GLY A C 1
ATOM 592 O O . GLY A 1 80 ? 7.961 -25.124 -1.053 1.00 89.25 80 GLY A O 1
ATOM 593 N N . LEU A 1 81 ? 10.095 -24.440 -1.295 1.00 84.62 81 LEU A N 1
ATOM 594 C CA . LEU A 1 81 ? 9.843 -23.009 -1.160 1.00 84.62 81 LEU A CA 1
ATOM 595 C C . LEU A 1 81 ? 10.241 -22.288 -2.449 1.00 84.62 81 LEU A C 1
ATOM 597 O O . LEU A 1 81 ? 11.406 -22.362 -2.841 1.00 84.62 81 LEU A O 1
ATOM 601 N N . SER A 1 82 ? 9.301 -21.543 -3.031 1.00 81.19 82 SER A N 1
ATOM 602 C CA . SER A 1 82 ? 9.540 -20.605 -4.133 1.00 81.19 82 SER A CA 1
ATOM 603 C C . SER A 1 82 ? 9.359 -19.183 -3.610 1.00 81.19 82 SER A C 1
ATOM 605 O O . SER A 1 82 ? 8.312 -18.854 -3.047 1.00 81.19 82 SER A O 1
ATOM 607 N N . ARG A 1 83 ? 10.390 -18.336 -3.700 1.00 80.44 83 ARG A N 1
ATOM 608 C CA . ARG A 1 83 ? 10.420 -16.979 -3.116 1.00 80.44 83 ARG A CA 1
ATOM 609 C C . ARG A 1 83 ? 9.967 -16.905 -1.650 1.00 80.44 83 ARG A C 1
ATOM 611 O O . ARG A 1 83 ? 9.383 -15.910 -1.224 1.00 80.44 83 ARG A O 1
ATOM 618 N N . GLY A 1 84 ? 10.260 -17.954 -0.878 1.00 81.25 84 GLY A N 1
ATOM 619 C CA . GLY A 1 84 ? 9.907 -18.078 0.542 1.00 81.25 84 GLY A CA 1
ATOM 620 C C . GLY A 1 84 ? 8.470 -18.534 0.836 1.00 81.25 84 GLY A C 1
ATOM 621 O O . GLY A 1 84 ? 8.105 -18.600 2.005 1.00 81.25 84 GLY A O 1
ATOM 622 N N . ARG A 1 85 ? 7.664 -18.866 -0.182 1.00 84.19 85 ARG A N 1
ATOM 623 C CA . ARG A 1 85 ? 6.307 -19.422 -0.037 1.00 84.19 85 ARG A CA 1
ATOM 624 C C . ARG A 1 85 ? 6.288 -20.925 -0.351 1.00 84.19 85 ARG A C 1
ATOM 626 O O . ARG A 1 85 ? 7.014 -21.327 -1.261 1.00 84.19 85 ARG A O 1
ATOM 633 N N . PRO A 1 86 ? 5.480 -21.750 0.346 1.00 88.19 86 PRO A N 1
ATOM 634 C CA . PRO A 1 86 ? 5.271 -23.151 -0.021 1.00 88.19 86 PRO A CA 1
ATOM 635 C C . PRO A 1 86 ? 4.754 -23.296 -1.456 1.00 88.19 86 PRO A C 1
ATOM 637 O O . PRO A 1 86 ? 3.786 -22.629 -1.832 1.00 88.19 86 PRO A O 1
ATOM 640 N N . VAL A 1 87 ? 5.419 -24.148 -2.241 1.00 92.06 87 VAL A N 1
ATOM 641 C CA . VAL A 1 87 ? 4.990 -24.537 -3.591 1.00 92.06 87 VAL A CA 1
ATOM 642 C C . VAL A 1 87 ? 5.122 -26.046 -3.770 1.00 92.06 87 VAL A C 1
ATOM 644 O O . VAL A 1 87 ? 6.196 -26.613 -3.534 1.00 92.06 87 VAL A O 1
ATOM 647 N N . THR A 1 88 ? 4.040 -26.666 -4.240 1.00 94.12 88 THR A N 1
ATOM 648 C CA . THR A 1 88 ? 3.916 -28.116 -4.417 1.00 94.12 88 THR A CA 1
ATOM 649 C C . THR A 1 88 ? 3.380 -28.459 -5.807 1.00 94.12 88 THR A C 1
ATOM 651 O O . THR A 1 88 ? 2.381 -27.898 -6.254 1.00 94.12 88 THR A O 1
ATOM 654 N N . PHE A 1 89 ? 4.019 -29.412 -6.486 1.00 95.31 89 PHE A N 1
ATOM 655 C CA . PHE A 1 89 ? 3.550 -29.995 -7.742 1.00 95.31 89 PHE A CA 1
ATOM 656 C C . PHE A 1 89 ? 3.310 -31.497 -7.566 1.00 95.31 89 PHE A C 1
ATOM 658 O O . PHE A 1 89 ? 4.143 -32.208 -7.002 1.00 95.31 89 PHE A O 1
ATOM 665 N N . ASP A 1 90 ? 2.176 -31.979 -8.065 1.00 93.25 90 ASP A N 1
ATOM 666 C CA . ASP A 1 90 ? 1.785 -33.385 -8.011 1.00 93.25 90 ASP A CA 1
ATOM 667 C C . ASP A 1 90 ? 2.609 -34.260 -8.979 1.00 93.25 90 ASP A C 1
ATOM 669 O O . ASP A 1 90 ? 3.517 -33.799 -9.680 1.00 93.25 90 ASP A O 1
ATOM 673 N N . THR A 1 91 ? 2.310 -35.558 -9.023 1.00 92.50 91 THR A N 1
ATOM 674 C CA . THR A 1 91 ? 2.986 -36.524 -9.905 1.00 92.50 91 THR A CA 1
ATOM 675 C C . THR A 1 91 ? 2.708 -36.321 -11.398 1.00 92.50 91 THR A C 1
ATOM 677 O O . THR A 1 91 ? 3.466 -36.839 -12.216 1.00 92.50 91 THR A O 1
ATOM 680 N N . ASP A 1 92 ? 1.671 -35.562 -11.761 1.00 90.12 92 ASP A N 1
ATOM 681 C CA . ASP A 1 92 ? 1.357 -35.186 -13.145 1.00 90.12 92 ASP A CA 1
ATOM 682 C C . ASP A 1 92 ? 2.068 -33.868 -13.542 1.00 90.12 92 ASP A C 1
ATOM 684 O O . ASP A 1 92 ? 2.037 -33.447 -14.704 1.00 90.12 92 ASP A O 1
ATOM 688 N N . GLY A 1 93 ? 2.743 -33.206 -12.591 1.00 92.88 93 GLY A N 1
ATOM 689 C CA . GLY A 1 93 ? 3.357 -31.892 -12.777 1.00 92.88 93 GLY A CA 1
ATOM 690 C C . GLY A 1 93 ? 2.319 -30.771 -12.873 1.00 92.88 93 GLY A C 1
ATOM 691 O O . GLY A 1 93 ? 2.542 -29.787 -13.588 1.00 92.88 93 GLY A O 1
ATOM 692 N N . LEU A 1 94 ? 1.175 -30.941 -12.208 1.00 95.25 94 LEU A N 1
ATOM 693 C CA . LEU A 1 94 ? 0.150 -29.927 -11.958 1.00 95.25 94 LEU A CA 1
ATOM 694 C C . LEU A 1 94 ? 0.368 -29.359 -10.550 1.00 95.25 94 LEU A C 1
ATOM 696 O O . LEU A 1 94 ? 0.941 -30.028 -9.692 1.00 95.25 94 LEU A O 1
ATOM 700 N N . ARG A 1 95 ? -0.038 -28.116 -10.290 1.00 93.44 95 ARG A N 1
ATOM 701 C CA . ARG A 1 95 ? 0.151 -27.520 -8.962 1.00 93.44 95 ARG A CA 1
ATOM 702 C C . ARG A 1 95 ? -0.883 -28.063 -7.972 1.00 93.44 95 ARG A C 1
ATOM 704 O O . ARG A 1 95 ? -2.082 -27.990 -8.242 1.00 93.44 95 ARG A O 1
ATOM 711 N N . ASP A 1 96 ? -0.408 -28.562 -6.833 1.00 90.88 96 ASP A N 1
ATOM 712 C CA . ASP A 1 96 ? -1.246 -29.010 -5.718 1.00 90.88 96 ASP A CA 1
ATOM 713 C C . ASP A 1 96 ? -1.689 -27.805 -4.867 1.00 90.88 96 ASP A C 1
ATOM 715 O O . ASP A 1 96 ? -1.012 -26.779 -4.770 1.00 90.88 96 ASP A O 1
ATOM 719 N N . HIS A 1 97 ? -2.873 -27.921 -4.277 1.00 85.75 97 HIS A N 1
ATOM 720 C CA . HIS A 1 97 ? -3.554 -26.908 -3.473 1.00 85.75 97 HIS A CA 1
ATOM 721 C C . HIS A 1 97 ? -3.967 -27.451 -2.090 1.00 85.75 97 HIS A C 1
ATOM 723 O O . HIS A 1 97 ? -4.774 -26.829 -1.394 1.00 85.75 97 HIS A O 1
ATOM 729 N N . GLY A 1 98 ? -3.462 -28.631 -1.697 1.00 74.62 98 GLY A N 1
ATOM 730 C CA . GLY A 1 98 ? -3.661 -29.242 -0.377 1.00 74.62 98 GLY A CA 1
ATOM 731 C C . GLY A 1 98 ? -5.112 -29.627 -0.066 1.00 74.62 98 GLY A C 1
ATOM 732 O O . GLY A 1 98 ? -5.475 -29.810 1.097 1.00 74.62 98 GLY A O 1
ATOM 733 N N . ARG A 1 99 ? -5.976 -29.695 -1.087 1.00 73.44 99 ARG A N 1
ATOM 734 C CA . ARG A 1 99 ? -7.433 -29.849 -0.958 1.00 73.44 99 ARG A CA 1
ATOM 735 C C . ARG A 1 99 ? -7.962 -30.862 -1.971 1.00 73.44 99 ARG A C 1
ATOM 737 O O . ARG A 1 99 ? -7.740 -30.724 -3.169 1.00 73.44 99 ARG A O 1
ATOM 744 N N . LEU A 1 100 ? -8.721 -31.843 -1.482 1.00 71.12 100 LEU A N 1
ATOM 745 C CA . LEU A 1 100 ? -9.403 -32.843 -2.306 1.00 71.12 100 LEU A CA 1
ATOM 746 C C . LEU A 1 100 ? -10.782 -32.327 -2.747 1.00 71.12 100 LEU A C 1
ATOM 748 O O . LEU A 1 100 ? -11.731 -32.334 -1.958 1.00 71.12 100 LEU A O 1
ATOM 752 N N . GLY A 1 101 ? -10.904 -31.899 -4.005 1.00 76.69 101 GLY A N 1
ATOM 753 C CA . GLY A 1 101 ? -12.199 -31.626 -4.634 1.00 76.69 101 GLY A CA 1
ATOM 754 C C . GLY A 1 101 ? -12.990 -32.901 -4.971 1.00 76.69 101 GLY A C 1
ATOM 755 O O . GLY A 1 101 ? -12.509 -34.023 -4.795 1.00 76.69 101 GLY A O 1
ATOM 756 N N . ARG A 1 102 ? -14.239 -32.750 -5.438 1.00 80.44 102 ARG A N 1
ATOM 757 C CA . ARG A 1 102 ? -15.123 -33.880 -5.800 1.00 80.44 102 ARG A CA 1
ATOM 758 C C . ARG A 1 102 ? -15.849 -33.662 -7.131 1.00 80.44 102 ARG A C 1
ATOM 760 O O . ARG A 1 102 ? -16.051 -32.537 -7.570 1.00 80.44 102 ARG A O 1
ATOM 767 N N . GLY A 1 103 ? -16.309 -34.740 -7.762 1.00 85.56 103 GLY A N 1
ATOM 768 C CA . GLY A 1 103 ? -17.072 -34.653 -9.014 1.00 85.56 103 GLY A CA 1
ATOM 769 C C . GLY A 1 103 ? -16.214 -34.283 -10.238 1.00 85.56 103 GLY A C 1
ATOM 770 O O . GLY A 1 103 ? -15.006 -34.509 -10.222 1.00 85.56 103 GLY A O 1
ATOM 771 N N . PRO A 1 104 ? -16.817 -33.770 -11.329 1.00 90.62 104 PRO A N 1
ATOM 772 C CA . PRO A 1 104 ? -16.123 -33.617 -12.609 1.00 90.62 104 PRO A CA 1
ATOM 773 C C . PRO A 1 104 ? -15.020 -32.551 -12.577 1.00 90.62 104 PRO A C 1
ATOM 775 O O . PRO A 1 104 ? -15.277 -31.402 -12.202 1.00 90.62 104 PRO A O 1
ATOM 778 N N . VAL A 1 105 ? -13.826 -32.916 -13.049 1.00 95.19 105 VAL A N 1
ATOM 779 C CA . VAL A 1 105 ? -12.614 -32.082 -12.993 1.00 95.19 105 VAL A CA 1
ATOM 780 C C . VAL A 1 105 ? -12.770 -30.774 -13.779 1.00 95.19 105 VAL A C 1
ATOM 782 O O . VAL A 1 105 ? -13.340 -30.749 -14.878 1.00 95.19 105 VAL A O 1
ATOM 785 N N . VAL A 1 106 ? -12.238 -29.693 -13.213 1.00 96.88 106 VAL A N 1
ATOM 786 C CA . VAL A 1 106 ? -11.958 -28.414 -13.869 1.00 96.88 106 VAL A CA 1
ATOM 787 C C . VAL A 1 106 ? -10.442 -28.299 -14.053 1.00 96.88 106 VAL A C 1
ATOM 789 O O . VAL A 1 106 ? -9.704 -28.431 -13.084 1.00 96.88 106 VAL A O 1
ATOM 792 N N . LEU A 1 107 ? -9.960 -28.044 -15.269 1.00 97.50 107 LEU A N 1
ATOM 793 C CA . LEU A 1 107 ? -8.533 -27.831 -15.538 1.00 97.50 107 LEU A CA 1
ATOM 794 C C . LEU A 1 107 ? -8.267 -26.344 -15.801 1.00 97.50 107 LEU A C 1
ATOM 796 O O . LEU A 1 107 ? -8.720 -25.801 -16.807 1.00 97.50 107 LEU A O 1
ATOM 800 N N . ALA A 1 108 ? -7.536 -25.686 -14.905 1.00 98.06 108 ALA A N 1
ATOM 801 C CA . ALA A 1 108 ? -7.036 -24.331 -15.104 1.00 98.06 108 ALA A CA 1
ATOM 802 C C . ALA A 1 108 ? -5.738 -24.367 -15.930 1.00 98.06 108 ALA A C 1
ATOM 804 O O . ALA A 1 108 ? -4.801 -25.088 -15.589 1.00 98.06 108 ALA A O 1
ATOM 805 N N . MET A 1 109 ? -5.684 -23.593 -17.014 1.00 98.19 109 MET A N 1
ATOM 806 C CA . MET A 1 109 ? -4.555 -23.490 -17.944 1.00 98.19 109 MET A CA 1
ATOM 807 C C . MET A 1 109 ? -4.197 -22.024 -18.180 1.00 98.19 109 MET A C 1
ATOM 809 O O . MET A 1 109 ? -5.089 -21.188 -18.298 1.00 98.19 109 MET A O 1
ATOM 813 N N . GLY A 1 110 ? -2.907 -21.718 -18.301 1.00 97.38 110 GLY A N 1
ATOM 814 C CA . GLY A 1 110 ? -2.434 -20.352 -18.522 1.00 97.38 110 GLY A CA 1
ATOM 815 C C . GLY A 1 110 ? -0.957 -20.182 -18.192 1.00 97.38 110 GLY A C 1
ATOM 816 O O . GLY A 1 110 ? -0.218 -21.169 -18.134 1.00 97.38 110 GLY A O 1
ATOM 817 N N . ASP A 1 111 ? -0.547 -18.936 -17.974 1.00 95.81 111 ASP A N 1
ATOM 818 C CA . ASP A 1 111 ? 0.826 -18.564 -17.632 1.00 95.81 111 ASP A CA 1
ATOM 819 C C . ASP A 1 111 ? 1.093 -18.599 -16.101 1.00 95.81 111 ASP A C 1
ATOM 821 O O . ASP A 1 111 ? 0.372 -19.230 -15.319 1.00 95.81 111 ASP A O 1
ATOM 825 N N . SER A 1 112 ? 2.135 -17.887 -15.669 1.00 94.00 112 SER A N 1
ATOM 826 C CA . SER A 1 112 ? 2.492 -17.512 -14.293 1.00 94.00 112 SER A CA 1
ATOM 827 C C . SER A 1 112 ? 1.315 -17.093 -13.398 1.00 94.00 112 SER A C 1
ATOM 829 O O . SER A 1 112 ? 1.326 -17.416 -12.209 1.00 94.00 112 SER A O 1
ATOM 831 N N . TYR A 1 113 ? 0.310 -16.385 -13.931 1.00 95.12 113 TYR A N 1
ATOM 832 C CA . TYR A 1 113 ? -0.881 -15.969 -13.180 1.00 95.12 113 TYR A CA 1
ATOM 833 C C . TYR A 1 113 ? -1.797 -17.154 -12.857 1.00 95.12 113 TYR A C 1
ATOM 835 O O . TYR A 1 113 ? -2.451 -17.156 -11.816 1.00 95.12 113 TYR A O 1
ATOM 843 N N . THR A 1 114 ? -1.833 -18.174 -13.720 1.00 97.38 114 THR A N 1
ATOM 844 C CA . THR A 1 114 ? -2.580 -19.413 -13.460 1.00 97.38 114 THR A CA 1
ATOM 845 C C . THR A 1 114 ? -1.799 -20.347 -12.551 1.00 97.38 114 THR A C 1
ATOM 847 O O . THR A 1 114 ? -2.363 -20.841 -11.581 1.00 97.38 114 THR A O 1
ATOM 850 N N . GLU A 1 115 ? -0.488 -20.496 -12.770 1.00 95.69 115 GLU A N 1
ATOM 851 C CA . GLU A 1 115 ? 0.398 -21.212 -11.838 1.00 95.69 115 GLU A CA 1
ATOM 852 C C . GLU A 1 115 ? 0.330 -20.621 -10.410 1.00 95.69 115 GLU A C 1
ATOM 854 O O . GLU A 1 115 ? 0.490 -21.332 -9.418 1.00 95.69 115 GLU A O 1
ATOM 859 N N . GLY A 1 116 ? 0.076 -19.313 -10.288 1.00 93.25 116 GLY A N 1
ATOM 860 C CA . GLY A 1 116 ? 0.115 -18.591 -9.017 1.00 93.25 116 GLY A CA 1
ATOM 861 C C . GLY A 1 116 ? 1.550 -18.337 -8.557 1.00 93.25 116 GLY A C 1
ATOM 862 O O . GLY A 1 116 ? 1.876 -18.530 -7.385 1.00 93.25 116 GLY A O 1
ATOM 863 N N . TYR A 1 117 ? 2.439 -17.960 -9.479 1.00 89.81 117 TYR A N 1
ATOM 864 C CA . TYR A 1 117 ? 3.847 -17.717 -9.165 1.00 89.81 117 TYR A CA 1
ATOM 865 C C . TYR A 1 117 ? 3.997 -16.651 -8.060 1.00 89.81 117 TYR A C 1
ATOM 867 O O . TYR A 1 117 ? 3.360 -15.600 -8.104 1.00 89.81 117 TYR A O 1
ATOM 875 N N . ARG A 1 118 ? 4.859 -16.926 -7.066 1.00 85.81 118 ARG A N 1
ATOM 876 C CA . ARG A 1 118 ? 5.034 -16.171 -5.799 1.00 85.81 118 ARG A CA 1
ATOM 877 C C . ARG A 1 118 ? 3.865 -16.223 -4.796 1.00 85.81 118 ARG A C 1
ATOM 879 O O . ARG A 1 118 ? 3.958 -15.571 -3.756 1.00 85.81 118 ARG A O 1
ATOM 886 N N . VAL A 1 119 ? 2.811 -16.987 -5.068 1.00 89.88 119 VAL A N 1
ATOM 887 C CA . VAL A 1 119 ? 1.692 -17.254 -4.145 1.00 89.88 119 VAL A CA 1
ATOM 888 C C . VAL A 1 119 ? 1.870 -18.646 -3.527 1.00 89.88 119 VAL A C 1
ATOM 890 O O . VAL A 1 119 ? 2.473 -19.518 -4.152 1.00 89.88 119 VAL A O 1
ATOM 893 N N . GLU A 1 120 ? 1.372 -18.862 -2.310 1.00 90.25 120 GLU A N 1
ATOM 894 C CA . GLU A 1 120 ? 1.362 -20.175 -1.641 1.00 90.25 120 GLU A CA 1
ATOM 895 C C . GLU A 1 120 ? 0.197 -21.072 -2.097 1.00 90.25 120 GLU A C 1
ATOM 897 O O . GLU A 1 120 ? -0.778 -20.591 -2.677 1.00 90.25 120 GLU A O 1
ATOM 902 N N . ASP A 1 121 ? 0.335 -22.387 -1.900 1.00 89.56 121 ASP A N 1
ATOM 903 C CA . ASP A 1 121 ? -0.470 -23.405 -2.596 1.00 89.56 121 ASP A CA 1
ATOM 904 C C . ASP A 1 121 ? -1.991 -23.257 -2.425 1.00 89.56 121 ASP A C 1
ATOM 906 O O . ASP A 1 121 ? -2.727 -23.417 -3.399 1.00 89.56 121 ASP A O 1
ATOM 910 N N . ASP A 1 122 ? -2.480 -22.891 -1.238 1.00 88.00 122 ASP A N 1
ATOM 911 C CA . ASP A 1 122 ? -3.918 -22.779 -0.964 1.00 88.00 122 ASP A CA 1
ATOM 912 C C . ASP A 1 122 ? -4.525 -21.392 -1.270 1.00 88.00 122 ASP A C 1
ATOM 914 O O . ASP A 1 122 ? -5.746 -21.227 -1.166 1.00 88.00 122 ASP A O 1
ATOM 918 N N . ALA A 1 123 ? -3.690 -20.432 -1.694 1.00 91.44 123 ALA A N 1
ATOM 919 C CA . ALA A 1 123 ? -4.039 -19.033 -1.964 1.00 91.44 123 ALA A CA 1
ATOM 920 C C . ALA A 1 123 ? -4.043 -18.655 -3.464 1.00 91.44 123 ALA A C 1
ATOM 922 O O . ALA A 1 123 ? -4.299 -17.503 -3.819 1.00 91.44 123 ALA A O 1
ATOM 923 N N . THR A 1 124 ? -3.767 -19.602 -4.368 1.00 94.19 124 THR A N 1
ATOM 924 C CA . THR A 1 124 ? -3.863 -19.384 -5.826 1.00 94.19 124 THR A CA 1
ATOM 925 C C . THR A 1 124 ? -5.320 -19.188 -6.285 1.00 94.19 124 THR A C 1
ATOM 927 O O . THR A 1 124 ? -6.251 -19.653 -5.622 1.00 94.19 124 THR A O 1
ATOM 930 N N . TRP A 1 125 ? -5.567 -18.550 -7.442 1.00 95.19 125 TRP A N 1
ATOM 931 C CA . TRP A 1 125 ? -6.952 -18.412 -7.930 1.00 95.19 125 TRP A CA 1
ATOM 932 C C . TRP A 1 125 ? -7.629 -19.762 -8.245 1.00 95.19 125 TRP A C 1
ATOM 934 O O . TRP A 1 125 ? -8.817 -19.883 -7.936 1.00 95.19 125 TRP A O 1
ATOM 944 N N . PRO A 1 126 ? -6.938 -20.812 -8.748 1.00 95.81 126 PRO A N 1
ATOM 945 C CA . PRO A 1 126 ? -7.547 -22.137 -8.876 1.00 95.81 126 PRO A CA 1
ATOM 946 C C . PRO A 1 126 ? -7.825 -22.802 -7.516 1.00 95.81 126 PRO A C 1
ATOM 948 O O . PRO A 1 126 ? -8.871 -23.432 -7.364 1.00 95.81 126 PRO A O 1
ATOM 951 N N . ALA A 1 127 ? -6.979 -22.597 -6.496 1.00 93.50 127 ALA A N 1
ATOM 952 C CA . ALA A 1 127 ? -7.243 -23.058 -5.125 1.00 93.50 127 ALA A CA 1
ATOM 953 C C . ALA A 1 127 ? -8.470 -22.373 -4.494 1.00 93.50 127 ALA A C 1
ATOM 955 O O . ALA A 1 127 ? -9.290 -23.031 -3.845 1.00 93.50 127 ALA A O 1
ATOM 956 N N . ALA A 1 128 ? -8.634 -21.067 -4.724 1.00 93.44 128 ALA A N 1
ATOM 957 C CA . ALA A 1 128 ? -9.823 -20.320 -4.320 1.00 93.44 128 ALA A CA 1
ATOM 958 C C . ALA A 1 128 ? -11.075 -20.801 -5.077 1.00 93.44 128 ALA A C 1
ATOM 960 O O . ALA A 1 128 ? -12.123 -21.022 -4.467 1.00 93.44 128 ALA A O 1
ATOM 961 N N . LEU A 1 129 ? -10.963 -21.051 -6.388 1.00 92.94 129 LEU A N 1
ATOM 962 C CA . LEU A 1 129 ? -12.055 -21.590 -7.203 1.00 92.94 129 LEU A CA 1
ATOM 963 C C . LEU A 1 129 ? -12.467 -23.005 -6.761 1.00 92.94 129 LEU A C 1
ATOM 965 O O . LEU A 1 129 ? -13.660 -23.305 -6.743 1.00 92.94 129 LEU A O 1
ATOM 969 N N . GLN A 1 130 ? -11.521 -23.853 -6.340 1.00 92.12 130 GLN A N 1
ATOM 970 C CA . GLN A 1 130 ? -11.819 -25.151 -5.721 1.00 92.12 130 GLN A CA 1
ATOM 971 C C . GLN A 1 130 ? -12.647 -24.989 -4.442 1.00 92.12 130 GLN A C 1
ATOM 973 O O . GLN A 1 130 ? -13.630 -25.707 -4.257 1.00 92.12 130 GLN A O 1
ATOM 978 N N . GLY A 1 131 ? -12.302 -24.017 -3.590 1.00 86.81 131 GLY A N 1
ATOM 979 C CA . GLY A 1 131 ? -13.084 -23.687 -2.396 1.00 86.81 131 GLY A CA 1
ATOM 980 C C . GLY A 1 131 ? -14.512 -23.228 -2.718 1.00 86.81 131 GLY A C 1
ATOM 981 O O . GLY A 1 131 ? -15.456 -23.683 -2.080 1.00 86.81 131 GLY A O 1
ATOM 982 N N . LEU A 1 132 ? -14.678 -22.380 -3.739 1.00 91.19 132 LEU A N 1
ATOM 983 C CA . LEU A 1 132 ? -15.981 -21.836 -4.148 1.00 91.19 132 LEU A CA 1
ATOM 984 C C . LEU A 1 132 ? -16.880 -22.852 -4.874 1.00 91.19 132 LEU A C 1
ATOM 986 O O . LEU A 1 132 ? -18.096 -22.813 -4.710 1.00 91.19 132 LEU A O 1
ATOM 990 N N . LEU A 1 133 ? -16.309 -23.749 -5.686 1.00 88.38 133 LEU A N 1
ATOM 991 C CA . LEU A 1 133 ? -17.073 -24.740 -6.459 1.00 88.38 133 LEU A CA 1
ATOM 992 C C . LEU A 1 133 ? -17.233 -26.090 -5.748 1.00 88.38 133 LEU A C 1
ATOM 994 O O . LEU A 1 133 ? -18.084 -26.883 -6.146 1.00 88.38 133 LEU A O 1
ATOM 998 N N . THR A 1 134 ? -16.390 -26.404 -4.759 1.00 82.62 134 THR A N 1
ATOM 999 C CA . THR A 1 134 ? -16.215 -27.748 -4.157 1.00 82.62 134 THR A CA 1
ATOM 1000 C C . THR A 1 134 ? -15.883 -28.876 -5.158 1.00 82.62 134 THR A C 1
ATOM 1002 O O . THR A 1 134 ? -15.957 -30.064 -4.830 1.00 82.62 134 THR A O 1
ATOM 1005 N N . ARG A 1 135 ? -15.472 -28.513 -6.382 1.00 88.56 135 ARG A N 1
ATOM 1006 C CA . ARG A 1 135 ? -15.067 -29.430 -7.463 1.00 88.56 135 ARG A CA 1
ATOM 1007 C C . ARG A 1 135 ? -13.560 -29.684 -7.460 1.00 88.56 135 ARG A C 1
ATOM 1009 O O . ARG A 1 135 ? -12.828 -28.828 -6.986 1.00 88.56 135 ARG A O 1
ATOM 1016 N N . ASP A 1 136 ? -13.108 -30.817 -8.011 1.00 92.50 136 ASP A N 1
ATOM 1017 C CA . ASP A 1 136 ? -11.682 -31.032 -8.342 1.00 92.50 136 ASP A CA 1
ATOM 1018 C C . ASP A 1 136 ? -11.249 -29.949 -9.346 1.00 92.50 136 ASP A C 1
ATOM 1020 O O . ASP A 1 136 ? -11.730 -29.942 -10.483 1.00 92.50 136 ASP A O 1
ATOM 1024 N N . VAL A 1 137 ? -10.416 -28.996 -8.911 1.00 95.19 137 VAL A N 1
ATOM 1025 C CA . VAL A 1 137 ? -9.811 -27.970 -9.776 1.00 95.19 137 VAL A CA 1
ATOM 1026 C C . VAL A 1 137 ? -8.306 -28.187 -9.803 1.00 95.19 137 VAL A C 1
ATOM 1028 O O . VAL A 1 137 ? -7.613 -27.915 -8.824 1.00 95.19 137 VAL A O 1
ATOM 1031 N N . ARG A 1 138 ? -7.796 -28.630 -10.952 1.00 95.19 138 ARG A N 1
ATOM 1032 C CA . ARG A 1 138 ? -6.368 -28.875 -11.171 1.00 95.19 138 ARG A CA 1
ATOM 1033 C C . ARG A 1 138 ? -5.727 -27.718 -11.903 1.00 95.19 138 ARG A C 1
ATOM 1035 O O . ARG A 1 138 ? -6.312 -27.161 -12.831 1.00 95.19 138 ARG A O 1
ATOM 1042 N N . ASN A 1 139 ? -4.502 -27.392 -11.519 1.00 97.06 139 ASN A N 1
ATOM 1043 C CA . ASN A 1 139 ? -3.781 -26.246 -12.042 1.00 97.06 139 ASN A CA 1
ATOM 1044 C C . ASN A 1 139 ? -2.621 -26.689 -12.942 1.00 97.06 139 ASN A C 1
ATOM 1046 O O . ASN A 1 139 ? -1.563 -27.101 -12.473 1.00 97.06 139 ASN A O 1
ATOM 1050 N N . GLY A 1 140 ? -2.836 -26.610 -14.254 1.00 97.00 140 GLY A N 1
ATOM 1051 C CA . GLY A 1 140 ? -1.841 -26.905 -15.282 1.00 97.00 140 GLY A CA 1
ATOM 1052 C C . GLY A 1 140 ? -1.077 -25.681 -15.793 1.00 97.00 140 GLY A C 1
ATOM 1053 O O . GLY A 1 140 ? -0.347 -25.825 -16.777 1.00 97.00 140 GLY A O 1
ATOM 1054 N N . GLY A 1 141 ? -1.242 -24.502 -15.178 1.00 97.25 141 GLY A N 1
ATOM 1055 C CA . GLY A 1 141 ? -0.547 -23.270 -15.567 1.00 97.25 141 GLY A CA 1
ATOM 1056 C C . GLY A 1 141 ? 0.969 -23.346 -15.363 1.00 97.25 141 GLY A C 1
ATOM 1057 O O . GLY A 1 141 ? 1.442 -24.070 -14.488 1.00 97.25 141 GLY A O 1
ATOM 1058 N N . VAL A 1 142 ? 1.738 -22.621 -16.184 1.00 96.44 142 VAL A N 1
ATOM 1059 C CA . VAL A 1 142 ? 3.212 -22.604 -16.115 1.00 96.44 142 VAL A CA 1
ATOM 1060 C C . VAL A 1 142 ? 3.754 -21.209 -16.429 1.00 96.44 142 VAL A C 1
ATOM 1062 O O . VAL A 1 142 ? 3.432 -20.612 -17.456 1.00 96.44 142 VAL A O 1
ATOM 1065 N N . ARG A 1 143 ? 4.624 -20.688 -15.562 1.00 92.94 143 ARG A N 1
ATOM 1066 C CA . ARG A 1 143 ? 5.296 -19.393 -15.720 1.00 92.94 143 ARG A CA 1
ATOM 1067 C C . ARG A 1 143 ? 6.055 -19.254 -17.039 1.00 92.94 143 ARG A C 1
ATOM 1069 O O . ARG A 1 143 ? 6.661 -20.206 -17.538 1.00 92.94 143 ARG A O 1
ATOM 1076 N N . ALA A 1 144 ? 6.060 -18.024 -17.555 1.00 91.56 144 ALA A N 1
ATOM 1077 C CA . ALA A 1 144 ? 6.724 -17.610 -18.796 1.00 91.56 144 ALA A CA 1
ATOM 1078 C C . ALA A 1 144 ? 6.223 -18.274 -20.102 1.00 91.56 144 ALA A C 1
ATOM 1080 O O . ALA A 1 144 ? 6.807 -18.029 -21.159 1.00 91.56 144 ALA A O 1
ATOM 1081 N N . TYR A 1 145 ? 5.147 -19.069 -20.063 1.00 96.69 145 TYR A N 1
ATOM 1082 C CA . TYR A 1 145 ? 4.454 -19.530 -21.272 1.00 96.69 145 TYR A CA 1
ATOM 1083 C C . TYR A 1 145 ? 3.754 -18.369 -21.994 1.00 96.69 145 TYR A C 1
ATOM 1085 O O . TYR A 1 145 ? 3.395 -17.375 -21.369 1.00 96.69 145 TYR A O 1
ATOM 1093 N N . GLY A 1 146 ? 3.548 -18.516 -23.305 1.00 96.56 146 GLY A N 1
ATOM 1094 C CA . GLY A 1 146 ? 2.557 -17.748 -24.067 1.00 96.56 146 GLY A CA 1
ATOM 1095 C C . GLY A 1 146 ? 1.294 -18.566 -24.347 1.00 96.56 146 GLY A C 1
ATOM 1096 O O . GLY A 1 146 ? 1.214 -19.748 -23.996 1.00 96.56 146 GLY A O 1
ATOM 1097 N N . VAL A 1 147 ? 0.323 -17.963 -25.046 1.00 97.19 147 VAL A N 1
ATOM 1098 C CA . VAL A 1 147 ? -0.933 -18.634 -25.451 1.00 97.19 147 VAL A CA 1
ATOM 1099 C C . VAL A 1 147 ? -0.649 -19.933 -26.220 1.00 97.19 147 VAL A C 1
ATOM 1101 O O . VAL A 1 147 ? -1.343 -20.934 -26.051 1.00 97.19 147 VAL A O 1
ATOM 1104 N N . ASP A 1 148 ? 0.410 -19.931 -27.027 1.00 95.56 148 ASP A N 1
ATOM 1105 C CA . ASP A 1 148 ? 0.895 -21.055 -27.821 1.00 95.56 148 ASP A CA 1
ATOM 1106 C C . ASP A 1 148 ? 1.294 -22.278 -26.979 1.00 95.56 148 ASP A C 1
ATOM 1108 O O . ASP A 1 148 ? 0.772 -23.376 -27.189 1.00 95.56 148 ASP A O 1
ATOM 1112 N N . GLN A 1 149 ? 2.184 -22.095 -26.001 1.00 97.44 149 GLN A N 1
ATOM 1113 C CA . GLN A 1 149 ? 2.650 -23.168 -25.119 1.00 97.44 149 GLN A CA 1
ATOM 1114 C C . GLN A 1 149 ? 1.542 -23.633 -24.172 1.00 97.44 149 GLN A C 1
ATOM 1116 O O . GLN A 1 149 ? 1.427 -24.830 -23.909 1.00 97.44 149 GLN A O 1
ATOM 1121 N N . SER A 1 150 ? 0.692 -22.720 -23.690 1.00 98.00 150 SER A N 1
ATOM 1122 C CA . SER A 1 150 ? -0.438 -23.067 -22.823 1.00 98.00 150 SER A CA 1
ATOM 1123 C C . SER A 1 150 ? -1.478 -23.927 -23.552 1.00 98.00 150 SER A C 1
ATOM 1125 O O . SER A 1 150 ? -1.989 -24.881 -22.965 1.00 98.00 150 SER A O 1
ATOM 1127 N N . VAL A 1 151 ? -1.751 -23.665 -24.838 1.00 97.56 151 VAL A N 1
ATOM 1128 C CA . VAL A 1 151 ? -2.600 -24.540 -25.668 1.00 97.56 151 VAL A CA 1
ATOM 1129 C C . VAL A 1 151 ? -1.903 -25.866 -25.981 1.00 97.56 151 VAL A C 1
ATOM 1131 O O . VAL A 1 151 ? -2.524 -26.915 -25.823 1.00 97.56 151 VAL A O 1
ATOM 1134 N N . LEU A 1 152 ? -0.617 -25.858 -26.350 1.00 97.69 152 LEU A N 1
ATOM 1135 C CA . LEU A 1 152 ? 0.137 -27.087 -26.634 1.00 97.69 152 LEU A CA 1
ATOM 1136 C C . LEU A 1 152 ? 0.212 -28.017 -25.404 1.00 97.69 152 LEU A C 1
ATOM 1138 O O . LEU A 1 152 ? 0.074 -29.232 -25.529 1.00 97.69 152 LEU A O 1
ATOM 1142 N N . ARG A 1 153 ? 0.343 -27.459 -24.193 1.00 97.50 153 ARG A N 1
ATOM 1143 C CA . ARG A 1 153 ? 0.266 -28.215 -22.932 1.00 97.50 153 ARG A CA 1
ATOM 1144 C C . ARG A 1 153 ? -1.155 -28.701 -22.629 1.00 97.50 153 ARG A C 1
ATOM 1146 O O . ARG A 1 153 ? -1.306 -29.807 -22.116 1.00 97.50 153 ARG A O 1
ATOM 1153 N N . ALA A 1 154 ? -2.195 -27.939 -22.975 1.00 97.81 154 ALA A N 1
ATOM 1154 C CA . ALA A 1 154 ? -3.580 -28.396 -22.840 1.00 97.81 154 ALA A CA 1
ATOM 1155 C C . ALA A 1 154 ? -3.883 -29.603 -23.750 1.00 97.81 154 ALA A C 1
ATOM 1157 O O . ALA A 1 154 ? -4.518 -30.554 -23.300 1.00 97.81 154 ALA A O 1
ATOM 1158 N N . GLU A 1 155 ? -3.377 -29.614 -24.988 1.00 97.38 155 GLU A N 1
ATOM 1159 C CA . GLU A 1 155 ? -3.489 -30.759 -25.909 1.00 97.38 155 GLU A CA 1
ATOM 1160 C C . GLU A 1 155 ? -2.826 -32.036 -25.356 1.00 97.38 155 GLU A C 1
ATOM 1162 O O . GLU A 1 155 ? -3.313 -33.135 -25.614 1.00 97.38 155 GLU A O 1
ATOM 1167 N N . ILE A 1 156 ? -1.765 -31.898 -24.551 1.00 96.62 156 ILE A N 1
ATOM 1168 C CA . ILE A 1 156 ? -1.074 -33.010 -23.876 1.00 96.62 156 ILE A CA 1
ATOM 1169 C C . ILE A 1 156 ? -1.830 -33.482 -22.619 1.00 96.62 156 ILE A C 1
ATOM 1171 O O . ILE A 1 156 ? -1.926 -34.685 -22.381 1.00 96.62 156 ILE A O 1
ATOM 1175 N N . LEU A 1 157 ? -2.373 -32.562 -21.811 1.00 96.69 157 LEU A N 1
ATOM 1176 C CA . LEU A 1 157 ? -3.008 -32.879 -20.520 1.00 96.69 157 LEU A CA 1
ATOM 1177 C C . LEU A 1 157 ? -4.468 -33.347 -20.629 1.00 96.69 157 LEU A C 1
ATOM 1179 O O . LEU A 1 157 ? -4.917 -34.170 -19.833 1.00 96.69 157 LEU A O 1
ATOM 1183 N N . VAL A 1 158 ? -5.243 -32.834 -21.585 1.00 97.44 158 VAL A N 1
ATOM 1184 C CA . VAL A 1 158 ? -6.682 -33.141 -21.694 1.00 97.44 158 VAL A CA 1
ATOM 1185 C C . VAL A 1 158 ? -6.984 -34.638 -21.909 1.00 97.44 158 VAL A C 1
ATOM 1187 O O . VAL A 1 158 ? -7.922 -35.127 -21.273 1.00 97.44 158 VAL A O 1
ATOM 1190 N N . PRO A 1 159 ? -6.217 -35.412 -22.709 1.00 96.19 159 PRO A N 1
ATOM 1191 C CA . PRO A 1 159 ? -6.443 -36.852 -22.868 1.00 96.19 159 PRO A CA 1
ATOM 1192 C C . PRO A 1 159 ? -6.290 -37.687 -21.583 1.00 96.19 159 PRO A C 1
ATOM 1194 O O . PRO A 1 159 ? -6.977 -38.704 -21.446 1.00 96.19 159 PRO A O 1
ATOM 1197 N N . SER A 1 160 ? -5.422 -37.280 -20.647 1.00 94.06 160 SER A N 1
ATOM 1198 C CA . SER A 1 160 ? -5.217 -37.967 -19.362 1.00 94.06 160 SER A CA 1
ATOM 1199 C C . SER A 1 160 ? -6.147 -37.436 -18.268 1.00 94.06 160 SER A C 1
ATOM 1201 O O . SER A 1 160 ? -6.878 -38.223 -17.667 1.00 94.06 160 SER A O 1
ATOM 1203 N N . VAL A 1 161 ? -6.180 -36.113 -18.065 1.00 94.00 161 VAL A N 1
ATOM 1204 C CA . VAL A 1 161 ? -6.964 -35.435 -17.013 1.00 94.00 161 VAL A CA 1
ATOM 1205 C C . VAL A 1 161 ? -8.474 -35.512 -17.270 1.00 94.00 161 VAL A C 1
ATOM 1207 O O . VAL A 1 161 ? -9.256 -35.540 -16.322 1.00 94.00 161 VAL A O 1
ATOM 1210 N N . LYS A 1 162 ? -8.896 -35.558 -18.543 1.00 95.44 162 LYS A N 1
ATOM 1211 C CA . LYS A 1 162 ? -10.303 -35.652 -18.988 1.00 95.44 162 LYS A CA 1
ATOM 1212 C C . LYS A 1 162 ? -11.240 -34.642 -18.288 1.00 95.44 162 LYS A C 1
ATOM 1214 O O . LYS A 1 162 ? -12.269 -35.040 -17.734 1.00 95.44 162 LYS A O 1
ATOM 1219 N N . PRO A 1 163 ? -10.906 -33.336 -18.283 1.00 96.81 163 PRO A N 1
ATOM 1220 C CA . PRO A 1 163 ? -11.706 -32.333 -17.593 1.00 96.81 163 PRO A CA 1
ATOM 1221 C C . PRO A 1 163 ? -13.074 -32.143 -18.255 1.00 96.81 163 PRO A C 1
ATOM 1223 O O . PRO A 1 163 ? -13.184 -32.080 -19.475 1.00 96.81 163 PRO A O 1
ATOM 1226 N N . ALA A 1 164 ? -14.118 -31.954 -17.446 1.00 96.75 164 ALA A N 1
ATOM 1227 C CA . ALA A 1 164 ? -15.434 -31.537 -17.940 1.00 96.75 164 ALA A CA 1
ATOM 1228 C C . ALA A 1 164 ? -15.484 -30.027 -18.241 1.00 96.75 164 ALA A C 1
ATOM 1230 O O . ALA A 1 164 ? -16.404 -29.525 -18.892 1.00 96.75 164 ALA A O 1
ATOM 1231 N N . THR A 1 165 ? -14.522 -29.266 -17.717 1.00 97.62 165 THR A N 1
ATOM 1232 C CA . THR A 1 165 ? -14.416 -27.820 -17.917 1.00 97.62 165 THR A CA 1
ATOM 1233 C C . THR A 1 165 ? -12.947 -27.415 -17.941 1.00 97.62 165 THR A C 1
ATOM 1235 O O . THR A 1 165 ? -12.206 -27.774 -17.033 1.00 97.62 165 THR A O 1
ATOM 1238 N N . LEU A 1 166 ? -12.519 -26.650 -18.940 1.00 98.38 166 LEU A N 1
ATOM 1239 C CA . LEU A 1 166 ? -11.181 -26.065 -19.000 1.00 98.38 166 LEU A CA 1
ATOM 1240 C C . LEU A 1 166 ? -11.301 -24.542 -18.883 1.00 98.38 166 LEU A C 1
ATOM 1242 O O . LEU A 1 166 ? -12.060 -23.918 -19.624 1.00 98.38 166 LEU A O 1
ATOM 1246 N N . VAL A 1 167 ? -10.571 -23.946 -17.942 1.00 98.38 167 VAL A N 1
ATOM 1247 C CA . VAL A 1 167 ? -10.505 -22.491 -17.750 1.00 98.38 167 VAL A CA 1
ATOM 1248 C C . VAL A 1 167 ? -9.152 -22.017 -18.261 1.00 98.38 167 VAL A C 1
ATOM 1250 O O . VAL A 1 167 ? -8.128 -22.308 -17.653 1.00 98.38 167 VAL A O 1
ATOM 1253 N N . PHE A 1 168 ? -9.147 -21.328 -19.398 1.00 98.31 168 PHE A N 1
ATOM 1254 C CA . PHE A 1 168 ? -7.945 -20.800 -20.035 1.00 98.31 168 PHE A CA 1
ATOM 1255 C C . PHE A 1 168 ? -7.792 -19.319 -19.687 1.00 98.31 168 PHE A C 1
ATOM 1257 O O . PHE A 1 168 ? -8.558 -18.495 -20.189 1.00 98.31 168 PHE A O 1
ATOM 1264 N N . ALA A 1 169 ? -6.834 -18.982 -18.827 1.00 97.75 169 ALA A N 1
ATOM 1265 C CA . ALA A 1 169 ? -6.575 -17.614 -18.393 1.00 97.75 169 ALA A CA 1
ATOM 1266 C C . ALA A 1 169 ? -5.228 -17.108 -18.928 1.00 97.75 169 ALA A C 1
ATOM 1268 O O . ALA A 1 169 ? -4.216 -17.799 -18.822 1.00 97.75 169 ALA A O 1
ATOM 1269 N N . PHE A 1 170 ? -5.224 -15.905 -19.503 1.00 95.69 170 PHE A N 1
ATOM 1270 C CA . PHE A 1 170 ? -4.049 -15.305 -20.143 1.00 95.69 170 PHE A CA 1
ATOM 1271 C C . PHE A 1 170 ? -4.019 -13.783 -19.942 1.00 95.69 170 PHE A C 1
ATOM 1273 O O . PHE A 1 170 ? -5.065 -13.164 -19.732 1.00 95.69 170 PHE A O 1
ATOM 1280 N N . ILE A 1 171 ? -2.831 -13.190 -20.027 1.00 92.50 171 ILE A N 1
ATOM 1281 C CA . ILE A 1 171 ? -2.596 -11.737 -20.066 1.00 92.50 171 ILE A CA 1
ATOM 1282 C C . ILE A 1 171 ? -2.202 -11.292 -21.483 1.00 92.50 171 ILE A C 1
ATOM 1284 O O . ILE A 1 171 ? -1.804 -12.115 -22.305 1.00 92.50 171 ILE A O 1
ATOM 1288 N N . GLY A 1 172 ? -2.269 -9.990 -21.792 1.00 87.94 172 GLY A N 1
ATOM 1289 C CA . GLY A 1 172 ? -1.877 -9.470 -23.117 1.00 87.94 172 GLY A CA 1
ATOM 1290 C C . GLY A 1 172 ? -0.451 -9.873 -23.527 1.00 87.94 172 GLY A C 1
ATOM 1291 O O . GLY A 1 172 ? -0.221 -10.293 -24.659 1.00 87.94 172 GLY A O 1
ATOM 1292 N N . ASP A 1 173 ? 0.462 -9.878 -22.552 1.00 88.56 173 ASP A N 1
ATOM 1293 C CA . ASP A 1 173 ? 1.849 -10.352 -22.656 1.00 88.56 173 ASP A CA 1
ATOM 1294 C C . ASP A 1 173 ? 1.978 -11.772 -23.251 1.00 88.56 173 ASP A C 1
ATOM 1296 O O . ASP A 1 173 ? 2.973 -12.089 -23.900 1.00 88.56 173 ASP A O 1
ATOM 1300 N N . ASP A 1 174 ? 0.977 -12.639 -23.060 1.00 94.94 174 ASP A N 1
ATOM 1301 C CA . ASP A 1 174 ? 0.992 -14.022 -23.553 1.00 94.94 174 ASP A CA 1
ATOM 1302 C C . ASP A 1 174 ? 0.819 -14.127 -25.071 1.00 94.94 174 ASP A C 1
ATOM 1304 O O . ASP A 1 174 ? 1.155 -15.166 -25.647 1.00 94.94 174 ASP A O 1
ATOM 1308 N N . ILE A 1 175 ? 0.325 -13.066 -25.719 1.00 93.44 175 ILE A N 1
ATOM 1309 C CA . ILE A 1 175 ? 0.245 -12.945 -27.178 1.00 93.44 175 ILE A CA 1
ATOM 1310 C C . ILE A 1 175 ? 1.642 -12.640 -27.733 1.00 93.44 175 ILE A C 1
ATOM 1312 O O . ILE A 1 175 ? 2.128 -13.380 -28.591 1.00 93.44 175 ILE A O 1
ATOM 1316 N N . ASP A 1 176 ? 2.339 -11.644 -27.177 1.00 89.81 176 ASP A N 1
ATOM 1317 C CA . ASP A 1 176 ? 3.716 -11.290 -27.562 1.00 89.81 176 ASP A CA 1
ATOM 1318 C C . ASP A 1 176 ? 4.693 -12.456 -27.369 1.00 89.81 176 ASP A C 1
ATOM 1320 O O . ASP A 1 176 ? 5.622 -12.642 -28.160 1.00 89.81 176 ASP A O 1
ATOM 1324 N N . ARG A 1 177 ? 4.472 -13.271 -26.327 1.00 93.50 177 ARG A N 1
ATOM 1325 C CA . ARG A 1 177 ? 5.250 -14.486 -26.040 1.00 93.50 177 ARG A CA 1
ATOM 1326 C C . ARG A 1 177 ? 5.122 -15.564 -27.117 1.00 93.50 177 ARG A C 1
ATOM 1328 O O . ARG A 1 177 ? 6.013 -16.413 -27.188 1.00 93.50 177 ARG A O 1
ATOM 1335 N N . THR A 1 178 ? 4.074 -15.558 -27.948 1.00 95.25 178 THR A N 1
ATOM 1336 C CA . THR A 1 178 ? 3.918 -16.544 -29.039 1.00 95.25 178 THR A CA 1
ATOM 1337 C C . THR A 1 178 ? 4.922 -16.346 -30.175 1.00 95.25 178 THR A C 1
ATOM 1339 O O . THR A 1 178 ? 5.237 -17.295 -30.884 1.00 95.25 178 THR A O 1
ATOM 1342 N N . GLU A 1 179 ? 5.483 -15.142 -30.314 1.00 94.62 179 GLU A N 1
ATOM 1343 C CA . GLU A 1 179 ? 6.451 -14.806 -31.365 1.00 94.62 179 GLU A CA 1
ATOM 1344 C C . GLU A 1 179 ? 7.901 -15.166 -31.013 1.00 94.62 179 GLU A C 1
ATOM 1346 O O . GLU A 1 179 ? 8.822 -14.901 -31.792 1.00 94.62 179 GLU A O 1
ATOM 1351 N N . LEU A 1 180 ? 8.132 -15.710 -29.816 1.00 94.06 180 LEU A N 1
ATOM 1352 C CA . LEU A 1 180 ? 9.458 -15.923 -29.249 1.00 94.06 180 LEU A CA 1
ATOM 1353 C C . LEU A 1 180 ? 9.911 -17.380 -29.397 1.00 94.06 180 LEU A C 1
ATOM 1355 O O . LEU A 1 180 ? 9.229 -18.287 -28.940 1.00 94.06 180 LEU A O 1
ATOM 1359 N N . SER A 1 181 ? 11.121 -17.606 -29.916 1.00 93.69 181 SER A N 1
ATOM 1360 C CA . SER A 1 181 ? 11.813 -18.906 -29.825 1.00 93.69 181 SER A CA 1
ATOM 1361 C C . SER A 1 181 ? 12.712 -19.033 -28.589 1.00 93.69 181 SER A C 1
ATOM 1363 O O . SER A 1 181 ? 13.166 -20.122 -28.227 1.00 93.69 181 SER A O 1
ATOM 1365 N N . VAL A 1 182 ? 13.007 -17.901 -27.948 1.00 91.69 182 VAL A N 1
ATOM 1366 C CA . VAL A 1 182 ? 13.767 -17.795 -26.699 1.00 91.69 182 VAL A CA 1
ATOM 1367 C C . VAL A 1 182 ? 13.097 -16.734 -25.836 1.00 91.69 182 VAL A C 1
ATOM 1369 O O . VAL A 1 182 ? 12.785 -15.656 -26.348 1.00 91.69 182 VAL A O 1
ATOM 1372 N N . ARG A 1 183 ? 12.920 -17.013 -24.545 1.00 88.50 183 ARG A N 1
ATOM 1373 C CA . ARG A 1 183 ? 12.447 -16.068 -23.527 1.00 88.50 183 ARG A CA 1
ATOM 1374 C C . ARG A 1 183 ? 13.233 -16.302 -22.235 1.00 88.50 183 ARG A C 1
ATOM 1376 O O . ARG A 1 183 ? 13.473 -17.447 -21.871 1.00 88.50 183 ARG A O 1
ATOM 1383 N N . ASP A 1 184 ? 13.652 -15.238 -21.548 1.00 83.31 184 ASP A N 1
ATOM 1384 C CA . ASP A 1 184 ? 14.422 -15.317 -20.292 1.00 83.31 184 ASP A CA 1
ATOM 1385 C C . ASP A 1 184 ? 15.675 -16.228 -20.408 1.00 83.31 184 ASP A C 1
ATOM 1387 O O . ASP A 1 184 ? 16.100 -16.909 -19.472 1.00 83.31 184 ASP A O 1
ATOM 1391 N N . HIS A 1 185 ? 16.270 -16.227 -21.609 1.00 85.38 185 HIS A N 1
ATOM 1392 C CA . HIS A 1 185 ? 17.317 -17.117 -22.133 1.00 85.38 185 HIS A CA 1
ATOM 1393 C C . HIS A 1 185 ? 16.976 -18.607 -22.312 1.00 85.38 185 HIS A C 1
ATOM 1395 O O . HIS A 1 185 ? 17.760 -19.319 -22.953 1.00 85.38 185 HIS A O 1
ATOM 1401 N N . VAL A 1 186 ? 15.825 -19.068 -21.825 1.00 86.56 186 VAL A N 1
ATOM 1402 C CA . VAL A 1 186 ? 15.291 -20.420 -22.042 1.00 86.56 186 VAL A CA 1
ATOM 1403 C C . VAL A 1 186 ? 14.742 -20.528 -23.468 1.00 86.56 186 VAL A C 1
ATOM 1405 O O . VAL A 1 186 ? 14.102 -19.604 -23.971 1.00 86.56 186 VAL A O 1
ATOM 1408 N N . ARG A 1 187 ? 15.007 -21.645 -24.155 1.00 91.50 187 ARG A N 1
ATOM 1409 C CA . ARG A 1 187 ? 14.438 -21.915 -25.486 1.00 91.50 187 ARG A CA 1
ATOM 1410 C C . ARG A 1 187 ? 13.037 -22.507 -25.341 1.00 91.50 187 ARG A C 1
ATOM 1412 O O . ARG A 1 187 ? 12.795 -23.285 -24.423 1.00 91.50 187 ARG A O 1
ATOM 1419 N N . LYS A 1 188 ? 12.140 -22.169 -26.264 1.00 94.44 188 LYS A N 1
ATOM 1420 C CA . LYS A 1 188 ? 10.761 -22.674 -26.322 1.00 94.44 188 LYS A CA 1
ATOM 1421 C C . LYS A 1 188 ? 10.397 -23.103 -27.752 1.00 94.44 188 LYS A C 1
ATOM 1423 O O . LYS A 1 188 ? 11.058 -22.644 -28.689 1.00 94.44 188 LYS A O 1
ATOM 1428 N N . PRO A 1 189 ? 9.378 -23.963 -27.946 1.00 96.88 189 PRO A N 1
ATOM 1429 C CA . PRO A 1 189 ? 8.748 -24.101 -29.259 1.00 96.88 189 PRO A CA 1
ATOM 1430 C C . PRO A 1 189 ? 8.151 -22.758 -29.703 1.00 96.88 189 PRO A C 1
ATOM 1432 O O . PRO A 1 189 ? 7.818 -21.932 -28.858 1.00 96.88 189 PRO A O 1
ATOM 1435 N N . TRP A 1 190 ? 7.958 -22.561 -31.004 1.00 96.38 190 TRP A N 1
ATOM 1436 C CA . TRP A 1 190 ? 7.140 -21.467 -31.547 1.00 96.38 190 TRP A CA 1
ATOM 1437 C C . TRP A 1 190 ? 6.304 -21.979 -32.725 1.00 96.38 190 TRP A C 1
ATOM 1439 O O . TRP A 1 190 ? 6.573 -23.067 -33.246 1.00 96.38 190 TRP A O 1
ATOM 1449 N N . PHE A 1 191 ? 5.291 -21.219 -33.145 1.00 96.00 191 PHE A N 1
ATOM 1450 C CA . PHE A 1 191 ? 4.492 -21.555 -34.325 1.00 96.00 191 PHE A CA 1
ATOM 1451 C C . PHE A 1 191 ? 4.621 -20.503 -35.420 1.00 96.00 191 PHE A C 1
ATOM 1453 O O . PHE A 1 191 ? 4.463 -19.319 -35.146 1.00 96.00 191 PHE A O 1
ATOM 1460 N N . GLU A 1 192 ? 4.787 -20.936 -36.667 1.00 94.19 192 GLU A N 1
ATOM 1461 C CA . GLU A 1 192 ? 4.711 -20.055 -37.837 1.00 94.19 192 GLU A CA 1
ATOM 1462 C C . GLU A 1 192 ? 3.359 -20.235 -38.553 1.00 94.19 192 GLU A C 1
ATOM 1464 O O . GLU A 1 192 ? 2.732 -21.301 -38.510 1.00 94.19 192 GLU A O 1
ATOM 1469 N N . VAL A 1 193 ? 2.853 -19.158 -39.166 1.00 91.12 193 VAL A N 1
ATOM 1470 C CA . VAL A 1 193 ? 1.488 -19.103 -39.718 1.00 91.12 193 VAL A CA 1
ATOM 1471 C C . VAL A 1 193 ? 1.466 -19.574 -41.174 1.00 91.12 193 VAL A C 1
ATOM 1473 O O . VAL A 1 193 ? 1.606 -18.791 -42.115 1.00 91.12 193 VAL A O 1
ATOM 1476 N N . ALA A 1 194 ? 1.200 -20.862 -41.371 1.00 88.00 194 ALA A N 1
ATOM 1477 C CA . ALA A 1 194 ? 0.963 -21.467 -42.679 1.00 88.00 194 ALA A CA 1
ATOM 1478 C C . ALA A 1 194 ? -0.490 -21.219 -43.148 1.00 88.00 194 ALA A C 1
ATOM 1480 O O . ALA A 1 194 ? -1.339 -22.115 -43.184 1.00 88.00 194 ALA A O 1
ATOM 1481 N N . GLY A 1 195 ? -0.802 -19.960 -43.473 1.00 84.12 195 GLY A N 1
ATOM 1482 C CA . GLY A 1 195 ? -2.125 -19.520 -43.938 1.00 84.12 195 GLY A CA 1
ATOM 1483 C C . GLY A 1 195 ? -3.190 -19.531 -42.833 1.00 84.12 195 GLY A C 1
ATOM 1484 O O . GLY A 1 195 ? -3.261 -18.609 -42.019 1.00 84.12 195 GLY A O 1
ATOM 1485 N N . ASP A 1 196 ? -4.032 -20.568 -42.810 1.00 84.25 196 ASP A N 1
ATOM 1486 C CA . ASP A 1 196 ? -5.045 -20.822 -41.766 1.00 84.25 196 ASP A CA 1
ATOM 1487 C C . ASP A 1 196 ? -4.617 -21.952 -40.798 1.00 84.25 196 ASP A C 1
ATOM 1489 O O . ASP A 1 196 ? -5.446 -22.548 -40.108 1.00 84.25 196 ASP A O 1
ATOM 1493 N N . ARG A 1 197 ? -3.318 -22.281 -40.752 1.00 88.44 197 ARG A N 1
ATOM 1494 C CA . ARG A 1 197 ? -2.731 -23.301 -39.868 1.00 88.44 197 ARG A CA 1
ATOM 1495 C C . ARG A 1 197 ? -1.506 -22.771 -39.124 1.00 88.44 197 ARG A C 1
ATOM 1497 O O . ARG A 1 197 ? -0.933 -21.753 -39.496 1.00 88.44 197 ARG A O 1
ATOM 1504 N N . LEU A 1 198 ? -1.126 -23.499 -38.076 1.00 94.12 198 LEU A N 1
ATOM 1505 C CA . LEU A 1 198 ? 0.099 -23.292 -37.308 1.00 94.12 198 LEU A CA 1
ATOM 1506 C C . LEU A 1 198 ? 1.038 -24.477 -37.528 1.00 94.12 198 LEU A C 1
ATOM 1508 O O . LEU A 1 198 ? 0.668 -25.609 -37.206 1.00 94.12 198 LEU A O 1
ATOM 1512 N N . GLU A 1 199 ? 2.233 -24.211 -38.042 1.00 95.81 199 GLU A N 1
ATOM 1513 C CA . GLU A 1 199 ? 3.323 -25.187 -38.142 1.00 95.81 199 GLU A CA 1
ATOM 1514 C C . GLU A 1 199 ? 4.243 -25.033 -36.926 1.00 95.81 199 GLU A C 1
ATOM 1516 O O . GLU A 1 199 ? 4.455 -23.919 -36.457 1.00 95.81 199 GLU A O 1
ATOM 1521 N N . LEU A 1 200 ? 4.693 -26.147 -36.336 1.00 96.88 200 LEU A N 1
ATOM 1522 C CA . LEU A 1 200 ? 5.401 -26.175 -35.049 1.00 96.88 200 LEU A CA 1
ATOM 1523 C C . LEU A 1 200 ? 6.913 -26.250 -35.267 1.00 96.88 200 LEU A C 1
ATOM 1525 O O . LEU A 1 200 ? 7.412 -27.226 -35.827 1.00 96.88 200 LEU A O 1
ATOM 1529 N N . HIS A 1 201 ? 7.638 -25.254 -34.767 1.00 96.12 201 HIS A N 1
ATOM 1530 C CA . HIS A 1 201 ? 9.083 -25.116 -34.923 1.00 96.12 201 HIS A CA 1
ATOM 1531 C C . HIS A 1 201 ? 9.797 -25.174 -33.567 1.00 96.12 201 HIS A C 1
ATOM 1533 O O . HIS A 1 201 ? 9.201 -25.003 -32.502 1.00 96.12 201 HIS A O 1
ATOM 1539 N N . GLY A 1 202 ? 11.103 -25.450 -33.604 1.00 92.81 202 GLY A N 1
ATOM 1540 C CA . GLY A 1 202 ? 11.935 -25.524 -32.401 1.00 92.81 202 GLY A CA 1
ATOM 1541 C C . GLY A 1 202 ? 11.799 -26.811 -31.584 1.00 92.81 202 GLY A C 1
ATOM 1542 O O . GLY A 1 202 ? 12.343 -26.859 -30.489 1.00 92.81 202 GLY A O 1
ATOM 1543 N N . VAL A 1 203 ? 11.114 -27.841 -32.092 1.00 94.12 203 VAL A N 1
ATOM 1544 C CA . VAL A 1 203 ? 10.950 -29.151 -31.435 1.00 94.12 203 VAL A CA 1
ATOM 1545 C C . VAL A 1 203 ? 11.835 -30.202 -32.135 1.00 94.12 203 VAL A C 1
ATOM 1547 O O . VAL A 1 203 ? 11.780 -30.291 -33.362 1.00 94.12 203 VAL A O 1
ATOM 1550 N N . PRO A 1 204 ? 12.633 -31.018 -31.410 1.00 95.50 204 PRO A N 1
ATOM 1551 C CA . PRO A 1 204 ? 12.811 -31.018 -29.959 1.00 95.50 204 PRO A CA 1
ATOM 1552 C C . PRO A 1 204 ? 13.579 -29.785 -29.454 1.00 95.50 204 PRO A C 1
ATOM 1554 O O . PRO A 1 204 ? 14.593 -29.392 -30.032 1.00 95.50 204 PRO A O 1
ATOM 1557 N N . VAL A 1 205 ? 13.110 -29.197 -28.350 1.00 95.38 205 VAL A N 1
ATOM 1558 C CA . VAL A 1 205 ? 13.667 -27.948 -27.808 1.00 95.38 205 VAL A CA 1
ATOM 1559 C C . VAL A 1 205 ? 15.107 -28.151 -27.319 1.00 95.38 205 VAL A C 1
ATOM 1561 O O . VAL A 1 205 ? 15.323 -28.999 -26.449 1.00 95.38 205 VAL A O 1
ATOM 1564 N N . PRO A 1 206 ? 16.105 -27.382 -27.804 1.00 90.19 206 PRO A N 1
ATOM 1565 C CA . PRO A 1 206 ? 17.493 -27.573 -27.391 1.00 90.19 206 PRO A CA 1
ATOM 1566 C C . PRO A 1 206 ? 17.748 -27.137 -25.944 1.00 90.19 206 PRO A C 1
ATOM 1568 O O . PRO A 1 206 ? 17.354 -26.047 -25.532 1.00 90.19 206 PRO A O 1
ATOM 1571 N N . THR A 1 207 ? 18.520 -27.937 -25.209 1.00 84.44 207 THR A N 1
ATOM 1572 C CA . THR A 1 207 ? 18.977 -27.660 -23.832 1.00 84.44 207 THR A CA 1
ATOM 1573 C C . THR A 1 207 ? 20.094 -26.608 -23.739 1.00 84.44 207 THR A C 1
ATOM 1575 O O . THR A 1 207 ? 20.574 -26.304 -22.648 1.00 84.44 207 THR A O 1
ATOM 1578 N N . THR A 1 208 ? 20.552 -26.055 -24.865 1.00 78.75 208 THR A N 1
ATOM 1579 C CA . THR A 1 208 ? 21.704 -25.144 -24.925 1.00 78.75 208 THR A CA 1
ATOM 1580 C C . THR A 1 208 ? 21.343 -23.723 -24.495 1.00 78.75 208 THR A C 1
ATOM 1582 O O . THR A 1 208 ? 20.611 -23.018 -25.193 1.00 78.75 208 THR A O 1
ATOM 1585 N N . ASP A 1 209 ? 21.915 -23.260 -23.384 1.00 70.94 209 ASP A N 1
ATOM 1586 C CA . ASP A 1 209 ? 21.705 -21.904 -22.867 1.00 70.94 209 ASP A CA 1
ATOM 1587 C C . ASP A 1 209 ? 22.075 -20.821 -23.904 1.00 70.94 209 ASP A C 1
ATOM 1589 O O . ASP A 1 209 ? 23.206 -20.750 -24.397 1.00 70.94 209 ASP A O 1
ATOM 1593 N N . SER A 1 210 ? 21.118 -19.947 -24.227 1.00 78.31 210 SER A N 1
ATOM 1594 C CA . SER A 1 210 ? 21.315 -18.848 -25.178 1.00 78.31 210 SER A CA 1
ATOM 1595 C C . SER A 1 210 ? 22.227 -17.726 -24.654 1.00 78.31 210 SER A C 1
ATOM 1597 O O . SER A 1 210 ? 22.706 -16.920 -25.454 1.00 78.31 210 SER A O 1
ATOM 1599 N N . ARG A 1 211 ? 22.554 -17.684 -23.351 1.00 73.19 211 ARG A N 1
ATOM 1600 C CA . ARG A 1 211 ? 23.551 -16.755 -22.771 1.00 73.19 211 ARG A CA 1
ATOM 1601 C C . ARG A 1 211 ? 24.935 -16.886 -23.420 1.00 73.19 211 ARG A C 1
ATOM 1603 O O . ARG A 1 211 ? 25.688 -15.913 -23.462 1.00 73.19 211 ARG A O 1
ATOM 1610 N N . ALA A 1 212 ? 25.263 -18.049 -23.990 1.00 67.19 212 ALA A N 1
ATOM 1611 C CA . ALA A 1 212 ? 26.486 -18.243 -24.774 1.00 67.19 212 ALA A CA 1
ATOM 1612 C C . ALA A 1 212 ? 26.547 -17.352 -26.037 1.00 67.19 212 ALA A C 1
ATOM 1614 O O . ALA A 1 212 ? 27.632 -17.012 -26.510 1.00 67.19 212 ALA A O 1
ATOM 1615 N N . GLU A 1 213 ? 25.393 -16.925 -26.563 1.00 73.38 213 GLU A N 1
ATOM 1616 C CA . GLU A 1 213 ? 25.258 -16.135 -27.795 1.00 73.38 213 GLU A CA 1
ATOM 1617 C C . GLU A 1 213 ? 25.342 -14.607 -27.552 1.00 73.38 213 GLU A C 1
ATOM 1619 O O . GLU A 1 213 ? 25.136 -13.812 -28.473 1.00 73.38 213 GLU A O 1
ATOM 1624 N N . ILE A 1 214 ? 25.666 -14.148 -26.331 1.00 75.44 214 ILE A N 1
ATOM 1625 C CA . ILE A 1 214 ? 25.788 -12.712 -26.022 1.00 75.44 214 ILE A CA 1
ATOM 1626 C C . ILE A 1 214 ? 26.932 -12.084 -26.846 1.00 75.44 214 ILE A C 1
ATOM 1628 O O . ILE A 1 214 ? 28.115 -12.416 -26.701 1.00 75.44 214 ILE A O 1
ATOM 1632 N N . GLY A 1 215 ? 26.577 -11.140 -27.721 1.00 80.56 215 GLY A N 1
ATOM 1633 C CA . GLY A 1 215 ? 27.506 -10.467 -28.635 1.00 80.56 215 GLY A CA 1
ATOM 1634 C C . GLY A 1 215 ? 28.618 -9.674 -27.936 1.00 80.56 215 GLY A C 1
ATOM 1635 O O . GLY A 1 215 ? 28.480 -9.250 -26.787 1.00 80.56 215 GLY A O 1
ATOM 1636 N N . LEU A 1 216 ? 29.726 -9.444 -28.654 1.00 83.75 216 LEU A N 1
ATOM 1637 C CA . LEU A 1 216 ? 30.932 -8.786 -28.128 1.00 83.75 216 LEU A CA 1
ATOM 1638 C C . LEU A 1 216 ? 30.628 -7.443 -27.444 1.00 83.75 216 LEU A C 1
ATOM 1640 O O . LEU A 1 216 ? 31.085 -7.210 -26.329 1.00 83.75 216 LEU A O 1
ATOM 1644 N N . TRP A 1 217 ? 29.807 -6.593 -28.070 1.00 84.25 217 TRP A N 1
ATOM 1645 C CA . TRP A 1 217 ? 29.466 -5.276 -27.525 1.00 84.25 217 TRP A CA 1
ATOM 1646 C C . TRP A 1 217 ? 28.724 -5.365 -26.183 1.00 84.25 217 TRP A C 1
ATOM 1648 O O . TRP A 1 217 ? 29.089 -4.643 -25.262 1.00 84.25 217 TRP A O 1
ATOM 1658 N N . ARG A 1 218 ? 27.769 -6.295 -26.017 1.00 87.44 218 ARG A N 1
ATOM 1659 C CA . ARG A 1 218 ? 27.100 -6.563 -24.728 1.00 87.44 218 ARG A CA 1
ATOM 1660 C C . ARG A 1 218 ? 28.093 -7.083 -23.679 1.00 87.44 218 ARG A C 1
ATOM 1662 O O . ARG A 1 218 ? 28.095 -6.609 -22.546 1.00 87.44 218 ARG A O 1
ATOM 1669 N N . ARG A 1 219 ? 28.993 -8.003 -24.055 1.00 85.25 219 ARG A N 1
ATOM 1670 C CA . ARG A 1 219 ? 30.040 -8.523 -23.151 1.00 85.25 219 ARG A CA 1
ATOM 1671 C C . ARG A 1 219 ? 30.996 -7.434 -22.650 1.00 85.25 219 ARG A C 1
ATOM 1673 O O . ARG A 1 219 ? 31.316 -7.429 -21.466 1.00 85.25 219 ARG A O 1
ATOM 1680 N N . THR A 1 220 ? 31.421 -6.503 -23.504 1.00 86.25 220 THR A N 1
ATOM 1681 C CA . THR A 1 220 ? 32.308 -5.392 -23.109 1.00 86.25 220 THR A CA 1
ATOM 1682 C C . THR A 1 220 ? 31.558 -4.283 -22.369 1.00 86.25 220 THR A C 1
ATOM 1684 O O . THR A 1 220 ? 32.013 -3.820 -21.328 1.00 86.25 220 THR A O 1
ATOM 1687 N N . LEU A 1 221 ? 30.410 -3.840 -22.888 1.00 89.56 221 LEU A N 1
ATOM 1688 C CA . LEU A 1 221 ? 29.701 -2.666 -22.374 1.00 89.56 221 LEU A CA 1
ATOM 1689 C C . LEU A 1 221 ? 28.817 -2.969 -21.157 1.00 89.56 221 LEU A C 1
ATOM 1691 O O . LEU A 1 221 ? 28.543 -2.059 -20.379 1.00 89.56 221 LEU A O 1
ATOM 1695 N N . GLY A 1 222 ? 28.425 -4.229 -20.942 1.00 87.75 222 GLY A N 1
ATOM 1696 C CA . GLY A 1 222 ? 27.635 -4.659 -19.782 1.00 87.75 222 GLY A CA 1
ATOM 1697 C C . GLY A 1 222 ? 28.318 -4.445 -18.425 1.00 87.75 222 GLY A C 1
ATOM 1698 O O . GLY A 1 222 ? 27.672 -4.596 -17.396 1.00 87.75 222 GLY A O 1
ATOM 1699 N N . TYR A 1 223 ? 29.600 -4.067 -18.396 1.00 89.19 223 TYR A N 1
ATOM 1700 C CA . TYR A 1 223 ? 30.292 -3.625 -17.181 1.00 89.19 223 TYR A CA 1
ATOM 1701 C C . TYR A 1 223 ? 30.002 -2.164 -16.792 1.00 89.19 223 TYR A C 1
ATOM 1703 O O . TYR A 1 223 ? 30.310 -1.786 -15.664 1.00 89.19 223 TYR A O 1
ATOM 1711 N N . SER A 1 224 ? 29.427 -1.336 -17.675 1.00 88.56 224 SER A N 1
ATOM 1712 C CA . SER A 1 224 ? 29.046 0.041 -17.331 1.00 88.56 224 SER A CA 1
ATOM 1713 C C . SER A 1 224 ? 27.698 0.069 -16.617 1.00 88.56 224 SER A C 1
ATOM 1715 O O . SER A 1 224 ? 26.659 -0.226 -17.208 1.00 88.56 224 SER A O 1
ATOM 1717 N N . TYR A 1 225 ? 27.720 0.490 -15.355 1.00 86.56 225 TYR A N 1
ATOM 1718 C CA . TYR A 1 225 ? 26.530 0.743 -14.555 1.00 86.56 225 TYR A CA 1
ATOM 1719 C C . TYR A 1 225 ? 25.674 1.864 -15.154 1.00 86.56 225 TYR A C 1
ATOM 1721 O O . TYR A 1 225 ? 24.446 1.774 -15.138 1.00 86.56 225 TYR A O 1
ATOM 1729 N N . VAL A 1 226 ? 26.297 2.919 -15.693 1.00 83.25 226 VAL A N 1
ATOM 1730 C CA . VAL A 1 226 ? 25.560 4.048 -16.281 1.00 83.25 226 VAL A CA 1
ATOM 1731 C C . VAL A 1 226 ? 24.843 3.633 -17.559 1.00 83.25 226 VAL A C 1
ATOM 1733 O O . VAL A 1 226 ? 23.663 3.944 -17.706 1.00 83.25 226 VAL A O 1
ATOM 1736 N N . LEU A 1 227 ? 25.506 2.903 -18.460 1.00 83.44 227 LEU A N 1
ATOM 1737 C CA . LEU A 1 227 ? 24.867 2.448 -19.695 1.00 83.44 227 LEU A CA 1
ATOM 1738 C C . LEU A 1 227 ? 23.765 1.420 -19.418 1.00 83.44 227 LEU A C 1
ATOM 1740 O O . LEU A 1 227 ? 22.680 1.537 -19.982 1.00 83.44 227 LEU A O 1
ATOM 1744 N N . ASP A 1 228 ? 24.009 0.468 -18.516 1.00 83.94 228 ASP A N 1
ATOM 1745 C CA . ASP A 1 228 ? 23.000 -0.495 -18.070 1.00 83.94 228 ASP A CA 1
ATOM 1746 C C . ASP A 1 228 ? 21.777 0.212 -17.454 1.00 83.94 228 ASP A C 1
ATOM 1748 O O . ASP A 1 228 ? 20.638 -0.047 -17.846 1.00 83.94 228 ASP A O 1
ATOM 1752 N N . SER A 1 229 ? 22.013 1.197 -16.580 1.00 81.44 229 SER A N 1
ATOM 1753 C CA . SER A 1 229 ? 20.961 2.027 -15.976 1.00 81.44 229 SER A CA 1
ATOM 1754 C C . SER A 1 229 ? 20.190 2.876 -16.985 1.00 81.44 229 SER A C 1
ATOM 1756 O O . SER A 1 229 ? 19.023 3.167 -16.743 1.00 81.44 229 SER A O 1
ATOM 1758 N N . VAL A 1 230 ? 20.819 3.314 -18.079 1.00 78.56 230 VAL A N 1
ATOM 1759 C CA . VAL A 1 230 ? 20.151 4.071 -19.148 1.00 78.56 230 VAL A CA 1
ATOM 1760 C C . VAL A 1 230 ? 19.318 3.135 -20.017 1.00 78.56 230 VAL A C 1
ATOM 1762 O O . VAL A 1 230 ? 18.138 3.394 -20.225 1.00 78.56 230 VAL A O 1
ATOM 1765 N N . LEU A 1 231 ? 19.886 2.021 -20.483 1.00 79.31 231 LEU A N 1
ATOM 1766 C CA . LEU A 1 231 ? 19.195 1.103 -21.390 1.00 79.31 231 LEU A CA 1
ATOM 1767 C C . LEU A 1 231 ? 17.989 0.418 -20.728 1.00 79.31 231 LEU A C 1
ATOM 1769 O O . LEU A 1 231 ? 16.945 0.312 -21.366 1.00 79.31 231 LEU A O 1
ATOM 1773 N N . ARG A 1 232 ? 18.070 0.085 -19.429 1.00 76.44 232 ARG A N 1
ATOM 1774 C CA . ARG A 1 232 ? 16.914 -0.384 -18.631 1.00 76.44 232 ARG A CA 1
ATOM 1775 C C . ARG A 1 232 ? 15.819 0.667 -18.405 1.00 76.44 232 ARG A C 1
ATOM 1777 O O . ARG A 1 232 ? 14.757 0.347 -17.884 1.00 76.44 232 ARG A O 1
ATOM 1784 N N . ARG A 1 233 ? 16.090 1.938 -18.713 1.00 71.25 233 ARG A N 1
ATOM 1785 C CA . ARG A 1 233 ? 15.185 3.077 -18.483 1.00 71.25 233 ARG A CA 1
ATOM 1786 C C . ARG A 1 233 ? 14.655 3.718 -19.764 1.00 71.25 233 ARG A C 1
ATOM 1788 O O . ARG A 1 233 ? 13.796 4.589 -19.680 1.00 71.25 233 ARG A O 1
ATOM 1795 N N . LEU A 1 234 ? 15.117 3.270 -20.930 1.00 67.88 234 LEU A N 1
ATOM 1796 C CA . LEU A 1 234 ? 14.594 3.649 -22.247 1.00 67.88 234 LEU A CA 1
ATOM 1797 C C . LEU A 1 234 ? 13.429 2.736 -22.694 1.00 67.88 234 LEU A C 1
ATOM 1799 O O . LEU A 1 234 ? 13.217 2.534 -23.888 1.00 67.88 234 LEU A O 1
ATOM 1803 N N . GLY A 1 235 ? 12.692 2.158 -21.741 1.00 59.78 235 GLY A N 1
ATOM 1804 C CA . GLY A 1 235 ? 11.546 1.280 -21.988 1.00 59.78 235 GLY A CA 1
ATOM 1805 C C . GLY A 1 235 ? 11.870 -0.217 -22.033 1.00 59.78 235 GLY A C 1
ATOM 1806 O O . GLY A 1 235 ? 13.025 -0.649 -21.927 1.00 59.78 235 GLY A O 1
ATOM 1807 N N . ARG A 1 236 ? 10.812 -1.019 -22.180 1.00 66.69 236 ARG A N 1
ATOM 1808 C CA . ARG A 1 236 ? 10.872 -2.485 -22.164 1.00 66.69 236 ARG A CA 1
ATOM 1809 C C . ARG A 1 236 ? 11.664 -3.048 -23.344 1.00 66.69 236 ARG A C 1
ATOM 1811 O O . ARG A 1 236 ? 12.608 -3.797 -23.114 1.00 66.69 236 ARG A O 1
ATOM 1818 N N . ASP A 1 237 ? 11.393 -2.598 -24.568 1.00 68.69 237 ASP A N 1
ATOM 1819 C CA . ASP A 1 237 ? 12.109 -3.051 -25.772 1.00 68.69 237 ASP A CA 1
ATOM 1820 C C . ASP A 1 237 ? 13.616 -2.780 -25.693 1.00 68.69 237 ASP A C 1
ATOM 1822 O O . ASP A 1 237 ? 14.432 -3.638 -26.037 1.00 68.69 237 ASP A O 1
ATOM 1826 N N . SER A 1 238 ? 13.999 -1.608 -25.173 1.00 76.00 238 SER A N 1
ATOM 1827 C CA . SER A 1 238 ? 15.397 -1.246 -24.904 1.00 76.00 238 SER A CA 1
ATOM 1828 C C . SER A 1 238 ? 16.037 -2.177 -23.874 1.00 76.00 238 SER A C 1
ATOM 1830 O O . SER A 1 238 ? 17.203 -2.546 -24.017 1.00 76.00 238 SER A O 1
ATOM 1832 N N . THR A 1 239 ? 15.270 -2.605 -22.868 1.00 78.88 239 THR A N 1
ATOM 1833 C CA . THR A 1 239 ? 15.709 -3.541 -21.826 1.00 78.88 239 THR A CA 1
ATOM 1834 C C . THR A 1 239 ? 15.893 -4.955 -22.377 1.00 78.88 239 THR A C 1
ATOM 1836 O O . THR A 1 239 ? 16.966 -5.537 -22.214 1.00 78.88 239 THR A O 1
ATOM 1839 N N . GLU A 1 240 ? 14.893 -5.500 -23.074 1.00 76.81 240 GLU A N 1
ATOM 1840 C CA . GLU A 1 240 ? 14.967 -6.836 -23.679 1.00 76.81 240 GLU A CA 1
ATOM 1841 C C . GLU A 1 240 ? 16.065 -6.896 -24.755 1.00 76.81 240 GLU A C 1
ATOM 1843 O O . GLU A 1 240 ? 16.851 -7.847 -24.793 1.00 76.81 240 GLU A O 1
ATOM 1848 N N . THR A 1 241 ? 16.221 -5.831 -25.551 1.00 81.81 241 THR A N 1
ATOM 1849 C CA . THR A 1 241 ? 17.299 -5.685 -26.547 1.00 81.81 241 THR A CA 1
ATOM 1850 C C . THR A 1 241 ? 18.678 -5.500 -25.907 1.00 81.81 241 THR A C 1
ATOM 1852 O O . THR A 1 241 ? 19.684 -5.942 -26.471 1.00 81.81 241 THR A O 1
ATOM 1855 N N . TRP A 1 242 ? 18.777 -4.874 -24.734 1.00 87.38 242 TRP A N 1
ATOM 1856 C CA . TRP A 1 242 ? 20.044 -4.739 -24.012 1.00 87.38 242 TRP A CA 1
ATOM 1857 C C . TRP A 1 242 ? 20.499 -6.067 -23.413 1.00 87.38 242 TRP A C 1
ATOM 1859 O O . TRP A 1 242 ? 21.620 -6.500 -23.683 1.00 87.38 242 TRP A O 1
ATOM 1869 N N . LEU A 1 243 ? 19.618 -6.736 -22.666 1.00 85.25 243 LEU A N 1
ATOM 1870 C CA . LEU A 1 243 ? 19.914 -8.016 -22.025 1.00 85.25 243 LEU A CA 1
ATOM 1871 C C . LEU A 1 243 ? 20.083 -9.143 -23.055 1.00 85.25 243 LEU A C 1
ATOM 1873 O O . LEU A 1 243 ? 20.959 -9.993 -22.913 1.00 85.25 243 LEU A O 1
ATOM 1877 N N . GLY A 1 244 ? 19.285 -9.124 -24.128 1.00 83.44 244 GLY A N 1
ATOM 1878 C CA . GLY A 1 244 ? 19.222 -10.203 -25.113 1.00 83.44 244 GLY A CA 1
ATOM 1879 C C . GLY A 1 244 ? 18.520 -11.459 -24.588 1.00 83.44 244 GLY A C 1
ATOM 1880 O O . GLY A 1 244 ? 18.856 -12.554 -25.033 1.00 83.44 244 GLY A O 1
ATOM 1881 N N . ALA A 1 245 ? 17.598 -11.296 -23.634 1.00 82.12 245 ALA A N 1
ATOM 1882 C CA . ALA A 1 245 ? 16.876 -12.383 -22.968 1.00 82.12 245 ALA A CA 1
ATOM 1883 C C . ALA A 1 245 ? 15.849 -13.084 -23.876 1.00 82.12 245 ALA A C 1
ATOM 1885 O O . ALA A 1 245 ? 15.602 -14.280 -23.711 1.00 82.12 245 ALA A O 1
ATOM 1886 N N . SER A 1 246 ? 15.295 -12.351 -24.844 1.00 87.44 246 SER A N 1
ATOM 1887 C CA . SER A 1 246 ? 14.249 -12.806 -25.766 1.00 87.44 246 SER A CA 1
ATOM 1888 C C . SER A 1 246 ? 14.769 -12.904 -27.211 1.00 87.44 246 SER A C 1
ATOM 1890 O O . SER A 1 246 ? 15.645 -12.135 -27.622 1.00 87.44 246 SER A O 1
ATOM 1892 N N . ARG A 1 247 ? 14.206 -13.814 -28.019 1.00 89.00 247 ARG A N 1
ATOM 1893 C CA . ARG A 1 247 ? 14.423 -13.893 -29.479 1.00 89.00 247 ARG A CA 1
ATOM 1894 C C . ARG A 1 247 ? 13.098 -14.065 -30.212 1.00 89.00 247 ARG A C 1
ATOM 1896 O O . ARG A 1 247 ? 12.570 -15.171 -30.277 1.00 89.00 247 ARG A O 1
ATOM 1903 N N . ARG A 1 248 ? 12.611 -12.964 -30.781 1.00 90.31 248 ARG A N 1
ATOM 1904 C CA . ARG A 1 248 ? 11.433 -12.899 -31.654 1.00 90.31 248 ARG A CA 1
ATOM 1905 C C . ARG A 1 248 ? 11.755 -13.471 -33.048 1.00 90.31 248 ARG A C 1
ATOM 1907 O O . ARG A 1 248 ? 12.877 -13.280 -33.517 1.00 90.31 248 ARG A O 1
ATOM 1914 N N . GLN A 1 249 ? 10.808 -14.173 -33.674 1.00 92.00 249 GLN A N 1
ATOM 1915 C CA . GLN A 1 249 ? 10.946 -14.785 -35.011 1.00 92.00 249 GLN A CA 1
ATOM 1916 C C . GLN A 1 249 ? 10.066 -14.113 -36.078 1.00 92.00 249 GLN A C 1
ATOM 1918 O O . GLN A 1 249 ? 10.512 -13.918 -37.206 1.00 92.00 249 GLN A O 1
ATOM 1923 N N . HIS A 1 250 ? 8.844 -13.722 -35.717 1.00 89.00 250 HIS A N 1
ATOM 1924 C CA . HIS A 1 250 ? 7.846 -13.092 -36.593 1.00 89.00 250 HIS A CA 1
ATOM 1925 C C . HIS A 1 250 ? 7.136 -11.934 -35.865 1.00 89.00 250 HIS A C 1
ATOM 1927 O O . HIS A 1 250 ? 7.540 -11.586 -34.759 1.00 89.00 250 HIS A O 1
ATOM 1933 N N . GLY A 1 251 ? 6.124 -11.318 -36.489 1.00 87.19 251 GLY A N 1
ATOM 1934 C CA . GLY A 1 251 ? 5.303 -10.237 -35.904 1.00 87.19 251 GLY A CA 1
ATOM 1935 C C . GLY A 1 251 ? 3.801 -10.557 -35.874 1.00 87.19 251 GLY A C 1
ATOM 1936 O O . GLY A 1 251 ? 2.965 -9.658 -35.846 1.00 87.19 251 GLY A O 1
ATOM 1937 N N . ASP A 1 252 ? 3.468 -11.842 -36.007 1.00 88.19 252 ASP A N 1
ATOM 1938 C CA . ASP A 1 252 ? 2.113 -12.359 -36.219 1.00 88.19 252 ASP A CA 1
ATOM 1939 C C . ASP A 1 252 ? 1.438 -12.892 -34.935 1.00 88.19 252 ASP A C 1
ATOM 1941 O O . ASP A 1 252 ? 0.577 -13.771 -35.001 1.00 88.19 252 ASP A O 1
ATOM 1945 N N . GLY A 1 253 ? 1.822 -12.406 -33.753 1.00 90.56 253 GLY A N 1
ATOM 1946 C CA . GLY A 1 253 ? 1.434 -12.963 -32.452 1.00 90.56 253 GLY A CA 1
ATOM 1947 C C . GLY A 1 253 ? -0.076 -13.009 -32.216 1.00 90.56 253 GLY A C 1
ATOM 1948 O O . GLY A 1 253 ? -0.604 -14.042 -31.800 1.00 90.56 253 GLY A O 1
ATOM 1949 N N . GLU A 1 254 ? -0.810 -11.952 -32.586 1.00 90.00 254 GLU A N 1
ATOM 1950 C CA . GLU A 1 254 ? -2.284 -11.952 -32.565 1.00 90.00 254 GLU A CA 1
ATOM 1951 C C . GLU A 1 254 ? -2.866 -13.109 -33.393 1.00 90.00 254 GLU A C 1
ATOM 1953 O O . GLU A 1 254 ? -3.811 -13.784 -32.980 1.00 90.00 254 GLU A O 1
ATOM 1958 N N . ARG A 1 255 ? -2.286 -13.362 -34.572 1.00 89.06 255 ARG A N 1
ATOM 1959 C CA . ARG A 1 255 ? -2.733 -14.391 -35.516 1.00 89.06 255 ARG A CA 1
ATOM 1960 C C . ARG A 1 255 ? -2.368 -15.793 -35.022 1.00 89.06 255 ARG A C 1
ATOM 1962 O O . ARG A 1 255 ? -3.185 -16.703 -35.176 1.00 89.06 255 ARG A O 1
ATOM 1969 N N . VAL A 1 256 ? -1.211 -15.962 -34.379 1.00 94.12 256 VAL A N 1
ATOM 1970 C CA . VAL A 1 256 ? -0.837 -17.214 -33.701 1.00 94.12 256 VAL A CA 1
ATOM 1971 C C . VAL A 1 256 ? -1.776 -17.494 -32.527 1.00 94.12 256 VAL A C 1
ATOM 1973 O O . VAL A 1 256 ? -2.341 -18.585 -32.459 1.00 94.12 256 VAL A O 1
ATOM 1976 N N . ALA A 1 257 ? -2.047 -16.506 -31.670 1.00 94.06 257 ALA A N 1
ATOM 1977 C CA . ALA A 1 257 ? -2.994 -16.633 -30.562 1.00 94.06 257 ALA A CA 1
ATOM 1978 C C . ALA A 1 257 ? -4.422 -16.970 -31.046 1.00 94.06 257 ALA A C 1
ATOM 1980 O O . ALA A 1 257 ? -5.033 -17.910 -30.534 1.00 94.06 257 ALA A O 1
ATOM 1981 N N . CYS A 1 258 ? -4.931 -16.293 -32.087 1.00 91.69 258 CYS A N 1
ATOM 1982 C CA . CYS A 1 258 ? -6.206 -16.627 -32.739 1.00 91.69 258 CYS A CA 1
ATOM 1983 C C . CYS A 1 258 ? -6.293 -18.115 -33.133 1.00 91.69 258 CYS A C 1
ATOM 1985 O O . CYS A 1 258 ? -7.286 -18.789 -32.845 1.00 91.69 258 CYS A O 1
ATOM 1987 N N . LEU A 1 259 ? -5.263 -18.632 -33.812 1.00 93.62 259 LEU A N 1
ATOM 1988 C CA . LEU A 1 259 ? -5.242 -20.006 -34.318 1.00 93.62 259 LEU A CA 1
ATOM 1989 C C . LEU A 1 259 ? -4.989 -21.037 -33.200 1.00 93.62 259 LEU A C 1
ATOM 1991 O O . LEU A 1 259 ? -5.543 -22.136 -33.251 1.00 93.62 259 LEU A O 1
ATOM 1995 N N . ALA A 1 260 ? -4.242 -20.683 -32.152 1.00 95.25 260 ALA A N 1
ATOM 1996 C CA . ALA A 1 260 ? -4.082 -21.504 -30.953 1.00 95.25 260 ALA A CA 1
ATOM 1997 C C . ALA A 1 260 ? -5.416 -21.653 -30.195 1.00 95.25 260 ALA A C 1
ATOM 1999 O O . ALA A 1 260 ? -5.827 -22.768 -29.874 1.00 95.25 260 ALA A O 1
ATOM 2000 N N . ILE A 1 261 ? -6.178 -20.571 -30.007 1.00 93.88 261 ILE A N 1
ATOM 2001 C CA . ILE A 1 261 ? -7.527 -20.649 -29.422 1.00 93.88 261 ILE A CA 1
ATOM 2002 C C . ILE A 1 261 ? -8.489 -21.451 -30.325 1.00 93.88 261 ILE A C 1
ATOM 2004 O O . ILE A 1 261 ? -9.336 -22.189 -29.819 1.00 93.88 261 ILE A O 1
ATOM 2008 N N . ALA A 1 262 ? -8.325 -21.417 -31.653 1.00 92.88 262 ALA A N 1
ATOM 2009 C CA . ALA A 1 262 ? -9.079 -22.286 -32.565 1.00 92.88 262 ALA A CA 1
ATOM 2010 C C . ALA A 1 262 ? -8.721 -23.785 -32.417 1.00 92.88 262 ALA A C 1
ATOM 2012 O O . ALA A 1 262 ? -9.610 -24.642 -32.528 1.00 92.88 262 ALA A O 1
ATOM 2013 N N . ARG A 1 263 ? -7.459 -24.122 -32.105 1.00 95.12 263 ARG A N 1
ATOM 2014 C CA . ARG A 1 263 ? -7.049 -25.485 -31.709 1.00 95.12 263 ARG A CA 1
ATOM 2015 C C . ARG A 1 263 ? -7.681 -25.887 -30.377 1.00 95.12 263 ARG A C 1
ATOM 2017 O O . ARG A 1 263 ? -8.323 -26.932 -30.322 1.00 95.12 263 ARG A O 1
ATOM 2024 N N . LEU A 1 264 ? -7.630 -25.027 -29.358 1.00 95.62 264 LEU A N 1
ATOM 2025 C CA . LEU A 1 264 ? -8.266 -25.267 -28.054 1.00 95.62 264 LEU A CA 1
ATOM 2026 C C . LEU A 1 264 ? -9.783 -25.503 -28.179 1.00 95.62 264 LEU A C 1
ATOM 2028 O O . LEU A 1 264 ? -10.318 -26.450 -27.606 1.00 95.62 264 LEU A O 1
ATOM 2032 N N . ALA A 1 265 ? -10.477 -24.709 -28.998 1.00 94.69 265 ALA A N 1
ATOM 2033 C CA . ALA A 1 265 ? -11.895 -24.910 -29.300 1.00 94.69 265 ALA A CA 1
ATOM 2034 C C . ALA A 1 265 ? -12.168 -26.219 -30.068 1.00 94.69 265 ALA A C 1
ATOM 2036 O O . ALA A 1 265 ? -13.272 -26.759 -30.002 1.00 94.69 265 ALA A O 1
ATOM 2037 N N . THR A 1 266 ? -11.186 -26.739 -30.807 1.00 95.81 266 THR A N 1
ATOM 2038 C CA . THR A 1 266 ? -11.273 -28.039 -31.490 1.00 95.81 266 THR A CA 1
ATOM 2039 C C . THR A 1 266 ? -11.065 -29.188 -30.508 1.00 95.81 266 THR A C 1
ATOM 2041 O O . THR A 1 266 ? -11.902 -30.085 -30.466 1.00 95.81 266 THR A O 1
ATOM 2044 N N . LEU A 1 267 ? -10.050 -29.100 -29.643 1.00 97.00 267 LEU A N 1
ATOM 2045 C CA . LEU A 1 267 ? -9.823 -30.013 -28.520 1.00 97.00 267 LEU A CA 1
ATOM 2046 C C . LEU A 1 267 ? -11.070 -30.114 -27.619 1.00 97.00 267 LEU A C 1
ATOM 2048 O O . LEU A 1 267 ? -11.481 -31.213 -27.253 1.00 97.00 267 LEU A O 1
ATOM 2052 N N . ALA A 1 268 ? -11.731 -28.984 -27.347 1.00 96.75 268 ALA A N 1
ATOM 2053 C CA . ALA A 1 268 ? -12.983 -28.922 -26.591 1.00 96.75 268 ALA A CA 1
ATOM 2054 C C . ALA A 1 268 ? -14.106 -29.777 -27.198 1.00 96.75 268 ALA A C 1
ATOM 2056 O O . ALA A 1 268 ? -14.756 -30.541 -26.486 1.00 96.75 268 ALA A O 1
ATOM 2057 N N . ARG A 1 269 ? -14.297 -29.697 -28.524 1.00 97.25 269 ARG A N 1
ATOM 2058 C CA . ARG A 1 269 ? -15.285 -30.516 -29.246 1.00 97.25 269 ARG A CA 1
ATOM 2059 C C . ARG A 1 269 ? -14.896 -31.995 -29.257 1.00 97.25 269 ARG A C 1
ATOM 2061 O O . ARG A 1 269 ? -15.760 -32.833 -29.033 1.00 97.25 269 ARG A O 1
ATOM 2068 N N . THR A 1 270 ? -13.616 -32.310 -29.468 1.00 97.69 270 THR A N 1
ATOM 2069 C CA . THR A 1 270 ? -13.103 -33.692 -29.493 1.00 97.69 270 THR A CA 1
ATOM 2070 C C . THR A 1 270 ? -13.284 -34.412 -28.153 1.00 97.69 270 THR A C 1
ATOM 2072 O O . THR A 1 270 ? -13.605 -35.595 -28.140 1.00 97.69 270 THR A O 1
ATOM 2075 N N . HIS A 1 271 ? -13.117 -33.703 -27.032 1.00 97.12 271 HIS A N 1
ATOM 2076 C CA . HIS A 1 271 ? -13.234 -34.262 -25.678 1.00 97.12 271 HIS A CA 1
ATOM 2077 C C . HIS A 1 271 ? -14.565 -33.932 -24.972 1.00 97.12 271 HIS A C 1
ATOM 2079 O O . HIS A 1 271 ? -14.701 -34.202 -23.783 1.00 97.12 271 HIS A O 1
ATOM 2085 N N . ALA A 1 272 ? -15.544 -33.367 -25.692 1.00 95.62 272 ALA A N 1
ATOM 2086 C CA . ALA A 1 272 ? -16.872 -32.993 -25.184 1.00 95.62 272 ALA A CA 1
ATOM 2087 C C . ALA A 1 272 ? -16.857 -32.131 -23.896 1.00 95.62 272 ALA A C 1
ATOM 2089 O O . ALA A 1 272 ? -17.718 -32.277 -23.028 1.00 95.62 272 ALA A O 1
ATOM 2090 N N . MET A 1 273 ? -15.886 -31.220 -23.780 1.00 95.88 273 MET A N 1
ATOM 2091 C CA . MET A 1 273 ? -15.677 -30.367 -22.602 1.00 95.88 273 MET A CA 1
ATOM 2092 C C . MET A 1 273 ? -16.034 -28.899 -22.869 1.00 95.88 273 MET A C 1
ATOM 2094 O O . MET A 1 273 ? -15.859 -28.388 -23.977 1.00 95.88 273 MET A O 1
ATOM 2098 N N . SER A 1 274 ? -16.477 -28.188 -21.831 1.00 97.00 274 SER A N 1
ATOM 2099 C CA . SER A 1 274 ? -16.690 -26.735 -21.893 1.00 97.00 274 SER A CA 1
ATOM 2100 C C . SER A 1 274 ? -15.370 -25.978 -21.736 1.00 97.00 274 SER A C 1
ATOM 2102 O O . SER A 1 274 ? -14.568 -26.328 -20.873 1.00 97.00 274 SER A O 1
ATOM 2104 N N . VAL A 1 275 ? -15.164 -24.900 -22.499 1.00 97.25 275 VAL A N 1
ATOM 2105 C CA . VAL A 1 275 ? -14.023 -23.982 -22.318 1.00 97.25 275 VAL A CA 1
ATOM 2106 C C . VAL A 1 275 ? -14.520 -22.603 -21.901 1.00 97.25 275 VAL A C 1
ATOM 2108 O O . VAL A 1 275 ? -15.361 -22.015 -22.579 1.00 97.25 275 VAL A O 1
ATOM 2111 N N . LEU A 1 276 ? -13.961 -22.078 -20.812 1.00 96.88 276 LEU A N 1
ATOM 2112 C CA . LEU A 1 276 ? -14.064 -20.677 -20.413 1.00 96.88 276 LEU A CA 1
ATOM 2113 C C . LEU A 1 276 ? -12.727 -19.995 -20.714 1.00 96.88 276 LEU A C 1
ATOM 2115 O O . LEU A 1 276 ? -11.691 -20.458 -20.245 1.00 96.88 276 LEU A O 1
ATOM 2119 N N . VAL A 1 277 ? -12.746 -18.899 -21.472 1.00 95.44 277 VAL A N 1
ATOM 2120 C CA . VAL A 1 277 ? -11.562 -18.055 -21.697 1.00 95.44 277 VAL A CA 1
ATOM 2121 C C . VAL A 1 277 ? -11.659 -16.828 -20.794 1.00 95.44 277 VAL A C 1
ATOM 2123 O O . VAL A 1 277 ? -12.696 -16.168 -20.763 1.00 95.44 277 VAL A O 1
ATOM 2126 N N . VAL A 1 278 ? -10.586 -16.533 -20.063 1.00 95.44 278 VAL A N 1
ATOM 2127 C CA . VAL A 1 278 ? -10.488 -15.434 -19.096 1.00 95.44 278 VAL A CA 1
ATOM 2128 C C . VAL A 1 278 ? -9.335 -14.520 -19.501 1.00 95.44 278 VAL A C 1
ATOM 2130 O O . VAL A 1 278 ? -8.196 -14.967 -19.612 1.00 95.44 278 VAL A O 1
ATOM 2133 N N . ALA A 1 279 ? -9.623 -13.235 -19.698 1.00 90.94 279 ALA A N 1
ATOM 2134 C CA . ALA A 1 279 ? -8.588 -12.213 -19.803 1.00 90.94 279 ALA A CA 1
ATOM 2135 C C . ALA A 1 279 ? -8.214 -11.739 -18.393 1.00 90.94 279 ALA A C 1
ATOM 2137 O O . ALA A 1 279 ? -9.081 -11.304 -17.630 1.00 90.94 279 ALA A O 1
ATOM 2138 N N . LEU A 1 280 ? -6.933 -11.834 -18.058 1.00 91.00 280 LEU A N 1
ATOM 2139 C CA . LEU A 1 280 ? -6.324 -11.219 -16.885 1.00 91.00 280 LEU A CA 1
ATOM 2140 C C . LEU A 1 280 ? -5.546 -9.971 -17.327 1.00 91.00 280 LEU A C 1
ATOM 2142 O O . LEU A 1 280 ? -5.211 -9.819 -18.502 1.00 91.00 280 LEU A O 1
ATOM 2146 N N . TYR A 1 281 ? -5.250 -9.082 -16.381 1.00 83.81 281 TYR A N 1
ATOM 2147 C CA . TYR A 1 281 ? -4.534 -7.833 -16.642 1.00 83.81 281 TYR A CA 1
ATOM 2148 C C . TYR A 1 281 ? -3.378 -7.657 -15.654 1.00 83.81 281 TYR A C 1
ATOM 2150 O O . TYR A 1 281 ? -3.480 -8.024 -14.481 1.00 83.81 281 TYR A O 1
ATOM 2158 N N . ASP A 1 282 ? -2.282 -7.096 -16.153 1.00 79.12 282 ASP A N 1
ATOM 2159 C CA . ASP A 1 282 ? -1.115 -6.675 -15.377 1.00 79.12 282 ASP A CA 1
ATOM 2160 C C . ASP A 1 282 ? -1.334 -5.300 -14.716 1.00 79.12 282 ASP A C 1
ATOM 2162 O O . ASP A 1 282 ? -2.415 -4.712 -14.800 1.00 79.12 282 ASP A O 1
ATOM 2166 N N . ASP A 1 283 ? -0.326 -4.791 -13.999 1.00 67.38 283 ASP A N 1
ATOM 2167 C CA . ASP A 1 283 ? -0.404 -3.479 -13.356 1.00 67.38 283 ASP A CA 1
ATOM 2168 C C . ASP A 1 283 ? -0.041 -2.314 -14.294 1.00 67.38 283 ASP A C 1
ATOM 2170 O O . ASP A 1 283 ? -0.531 -1.202 -14.087 1.00 67.38 283 ASP A O 1
ATOM 2174 N N . ASP A 1 284 ? 0.723 -2.561 -15.363 1.00 62.84 284 ASP A N 1
ATOM 2175 C CA . ASP A 1 284 ? 0.994 -1.576 -16.420 1.00 62.84 284 ASP A CA 1
ATOM 2176 C C . ASP A 1 284 ? -0.287 -1.163 -17.169 1.00 62.84 284 ASP A C 1
ATOM 2178 O O . ASP A 1 284 ? -0.476 0.029 -17.430 1.00 62.84 284 ASP A O 1
ATOM 2182 N N . THR A 1 285 ? -1.234 -2.089 -17.367 1.00 62.97 285 THR A N 1
ATOM 2183 C CA . THR A 1 285 ? -2.592 -1.826 -17.886 1.00 62.97 285 THR A CA 1
ATOM 2184 C C . THR A 1 285 ? -3.286 -0.656 -17.173 1.00 62.97 285 THR A C 1
ATOM 2186 O O . THR A 1 285 ? -4.025 0.101 -17.805 1.00 62.97 285 THR A O 1
ATOM 2189 N N . TRP A 1 286 ? -3.048 -0.465 -15.872 1.00 63.16 286 TRP A N 1
ATOM 2190 C CA . TRP A 1 286 ? -3.710 0.569 -15.063 1.00 63.16 286 TRP A CA 1
ATOM 2191 C C . TRP A 1 286 ? -2.913 1.876 -14.948 1.00 63.16 286 TRP A C 1
ATOM 2193 O O . TRP A 1 286 ? -3.462 2.888 -14.497 1.00 63.16 286 TRP A O 1
ATOM 2203 N N . ARG A 1 287 ? -1.633 1.875 -15.343 1.00 56.09 287 ARG A N 1
ATOM 2204 C CA . ARG A 1 287 ? -0.715 3.019 -15.201 1.00 56.09 287 ARG A CA 1
ATOM 2205 C C . ARG A 1 287 ? -0.831 4.037 -16.331 1.00 56.09 287 ARG A C 1
ATOM 2207 O O . ARG A 1 287 ? -0.683 5.226 -16.057 1.00 56.09 287 ARG A O 1
ATOM 2214 N N . ASP A 1 288 ? -1.102 3.593 -17.555 1.00 51.00 288 ASP A N 1
ATOM 2215 C CA . ASP A 1 288 ? -1.394 4.493 -18.676 1.00 51.00 288 ASP A CA 1
ATOM 2216 C C . ASP A 1 288 ? -2.854 4.998 -18.602 1.00 51.00 288 ASP A C 1
ATOM 2218 O O . ASP A 1 288 ? -3.738 4.357 -18.024 1.00 51.00 288 ASP A O 1
ATOM 2222 N N . GLU A 1 289 ? -3.118 6.176 -19.165 1.00 47.53 289 GLU A N 1
ATOM 2223 C CA . GLU A 1 289 ? -4.478 6.672 -19.398 1.00 47.53 289 GLU A CA 1
ATOM 2224 C C . GLU A 1 289 ? -5.012 6.249 -20.772 1.00 47.53 289 GLU A C 1
ATOM 2226 O O . GLU A 1 289 ? -6.220 6.050 -20.911 1.00 47.53 289 GLU A O 1
ATOM 2231 N N . ALA A 1 290 ? -4.138 6.018 -21.757 1.00 50.91 290 ALA A N 1
ATOM 2232 C CA . ALA A 1 290 ? -4.517 5.572 -23.098 1.00 50.91 290 ALA A CA 1
ATOM 2233 C C . ALA A 1 290 ? -5.036 4.120 -23.138 1.00 50.91 290 ALA A C 1
ATOM 2235 O O . ALA A 1 290 ? -5.838 3.774 -24.004 1.00 50.91 290 ALA A O 1
ATOM 2236 N N . SER A 1 291 ? -4.646 3.274 -22.178 1.00 51.19 291 SER A N 1
ATOM 2237 C CA . SER A 1 291 ? -5.151 1.897 -22.036 1.00 51.19 291 SER A CA 1
ATOM 2238 C C . SER A 1 291 ? -6.593 1.830 -21.514 1.00 51.19 291 SER A C 1
ATOM 2240 O O . SER A 1 291 ? -7.260 0.805 -21.655 1.00 51.19 291 SER A O 1
ATOM 2242 N N . ARG A 1 292 ? -7.100 2.916 -20.910 1.00 48.25 292 ARG A N 1
ATOM 2243 C CA . ARG A 1 292 ? -8.434 2.965 -20.283 1.00 48.25 292 ARG A CA 1
ATOM 2244 C C . ARG A 1 292 ? -9.558 3.226 -21.287 1.00 48.25 292 ARG A C 1
ATOM 2246 O O . ARG A 1 292 ? -10.718 2.931 -21.000 1.00 48.25 292 ARG A O 1
ATOM 2253 N N . THR A 1 293 ? -9.242 3.757 -22.468 1.00 46.12 293 THR A N 1
ATOM 2254 C CA . THR A 1 293 ? -10.190 3.859 -23.584 1.00 46.12 293 THR A CA 1
ATOM 2255 C C . THR A 1 293 ? -10.370 2.496 -24.241 1.00 46.12 293 THR A C 1
ATOM 2257 O O . THR A 1 293 ? -9.546 2.063 -25.040 1.00 46.12 293 THR A O 1
ATOM 2260 N N . HIS A 1 294 ? -11.475 1.823 -23.906 1.00 44.72 294 HIS A N 1
ATOM 2261 C CA . HIS A 1 294 ? -11.849 0.512 -24.445 1.00 44.72 294 HIS A CA 1
ATOM 2262 C C . HIS A 1 294 ? -12.365 0.628 -25.895 1.00 44.72 294 HIS A C 1
ATOM 2264 O O . HIS A 1 294 ? -13.551 0.437 -26.185 1.00 44.72 294 HIS A O 1
ATOM 2270 N N . ASP A 1 295 ? -11.466 1.011 -26.802 1.00 44.94 295 ASP A N 1
ATOM 2271 C CA . ASP A 1 295 ? -11.758 1.211 -28.217 1.00 44.94 295 ASP A CA 1
ATOM 2272 C C . ASP A 1 295 ? -12.235 -0.097 -28.861 1.00 44.94 295 ASP A C 1
ATOM 2274 O O . ASP A 1 295 ? -11.633 -1.164 -28.724 1.00 44.94 295 ASP A O 1
ATOM 2278 N N . ARG A 1 296 ? -13.355 -0.023 -29.590 1.00 41.81 296 ARG A N 1
ATOM 2279 C CA . ARG A 1 296 ? -13.938 -1.186 -30.270 1.00 41.81 296 ARG A CA 1
ATOM 2280 C C . ARG A 1 296 ? -13.069 -1.583 -31.463 1.00 41.81 296 ARG A C 1
ATOM 2282 O O . ARG A 1 296 ? -13.307 -1.109 -32.575 1.00 41.81 296 ARG A O 1
ATOM 2289 N N . VAL A 1 297 ? -12.110 -2.482 -31.232 1.00 47.25 297 VAL A N 1
ATOM 2290 C CA . VAL A 1 297 ? -11.231 -3.064 -32.262 1.00 47.25 297 VAL A CA 1
ATOM 2291 C C . VAL A 1 297 ? -12.049 -3.463 -33.496 1.00 47.25 297 VAL A C 1
ATOM 2293 O O . VAL A 1 297 ? -13.034 -4.203 -33.412 1.00 47.25 297 VAL A O 1
ATOM 2296 N N . ALA A 1 298 ? -11.661 -2.926 -34.655 1.00 44.09 298 ALA A N 1
ATOM 2297 C CA . ALA A 1 298 ? -12.469 -2.913 -35.873 1.00 44.09 298 ALA A CA 1
ATOM 2298 C C . ALA A 1 298 ? -12.475 -4.270 -36.613 1.00 44.09 298 ALA A C 1
ATOM 2300 O O . ALA A 1 298 ? -11.973 -4.387 -37.730 1.00 44.09 298 ALA A O 1
ATOM 2301 N N . ARG A 1 299 ? -13.148 -5.257 -36.000 1.00 48.44 299 ARG A N 1
ATOM 2302 C CA . ARG A 1 299 ? -13.132 -6.712 -36.268 1.00 48.44 299 ARG A CA 1
ATOM 2303 C C . ARG A 1 299 ? -11.832 -7.403 -35.819 1.00 48.44 299 ARG A C 1
ATOM 2305 O O . ARG A 1 299 ? -10.754 -6.898 -36.111 1.00 48.44 299 ARG A O 1
ATOM 2312 N N . PRO A 1 300 ? -11.915 -8.587 -35.182 1.00 53.06 300 PRO A N 1
ATOM 2313 C CA . PRO A 1 300 ? -10.732 -9.376 -34.846 1.00 53.06 300 PRO A CA 1
ATOM 2314 C C . PRO A 1 300 ? -10.101 -10.009 -36.105 1.00 53.06 300 PRO A C 1
ATOM 2316 O O . PRO A 1 300 ? -10.841 -10.488 -36.972 1.00 53.06 300 PRO A O 1
ATOM 2319 N N . PRO A 1 301 ? -8.760 -10.112 -36.190 1.00 56.00 301 PRO A N 1
ATOM 2320 C CA . PRO A 1 301 ? -8.045 -10.703 -37.333 1.00 56.00 301 PRO A CA 1
ATOM 2321 C C . PRO A 1 301 ? -8.186 -12.235 -37.441 1.00 56.00 301 PRO A C 1
ATOM 2323 O O . PRO A 1 301 ? -7.710 -12.849 -38.399 1.00 56.00 301 PRO A O 1
ATOM 2326 N N . CYS A 1 302 ? -8.852 -12.880 -36.478 1.00 58.88 302 CYS A N 1
ATOM 2327 C CA . CYS A 1 302 ? -8.998 -14.335 -36.434 1.00 58.88 302 CYS A CA 1
ATOM 2328 C C . CYS A 1 302 ? -9.857 -14.923 -37.570 1.00 58.88 302 CYS A C 1
ATOM 2330 O O . CYS A 1 302 ? -9.715 -16.104 -37.876 1.00 58.88 302 CYS A O 1
ATOM 2332 N N . TRP A 1 303 ? -10.760 -14.143 -38.181 1.00 52.28 303 TRP A N 1
ATOM 2333 C CA . TRP A 1 303 ? -11.770 -14.662 -39.115 1.00 52.28 303 TRP A CA 1
ATOM 2334 C C . TRP A 1 303 ? -11.553 -14.167 -40.554 1.00 52.28 303 TRP A C 1
ATOM 2336 O O . TRP A 1 303 ? -11.509 -12.952 -40.768 1.00 52.28 303 TRP A O 1
ATOM 2346 N N . PRO A 1 304 ? -11.497 -15.059 -41.564 1.00 46.91 304 PRO A N 1
ATOM 2347 C CA . PRO A 1 304 ? -11.440 -14.641 -42.960 1.00 46.91 304 PRO A CA 1
ATOM 2348 C C . PRO A 1 304 ? -12.716 -13.883 -43.351 1.00 46.91 304 PRO A C 1
ATOM 2350 O O . PRO A 1 304 ? -13.832 -14.226 -42.947 1.00 46.91 304 PRO A O 1
ATOM 2353 N N . ALA A 1 305 ? -12.563 -12.836 -44.162 1.00 44.94 305 ALA A N 1
ATOM 2354 C CA . ALA A 1 305 ? -13.695 -12.045 -44.625 1.00 44.94 305 ALA A CA 1
ATOM 2355 C C . ALA A 1 305 ? -14.631 -12.896 -45.502 1.00 44.94 305 ALA A C 1
ATOM 2357 O O . ALA A 1 305 ? -14.199 -13.468 -46.503 1.00 44.94 305 ALA A O 1
ATOM 2358 N N . ARG A 1 306 ? -15.932 -12.935 -45.167 1.00 34.59 306 ARG A N 1
ATOM 2359 C CA . ARG A 1 306 ? -16.952 -13.538 -46.044 1.00 34.59 306 ARG A CA 1
ATOM 2360 C C . ARG A 1 306 ? -16.852 -12.916 -47.450 1.00 34.59 306 ARG A C 1
ATOM 2362 O O . ARG A 1 306 ? -16.864 -11.685 -47.539 1.00 34.59 306 ARG A O 1
ATOM 2369 N N . PRO A 1 307 ? -16.815 -13.710 -48.535 1.00 41.22 307 PRO A N 1
ATOM 2370 C CA . PRO A 1 307 ? -16.781 -13.175 -49.893 1.00 41.22 307 PRO A CA 1
ATOM 2371 C C . PRO A 1 307 ? -18.116 -12.485 -50.210 1.00 41.22 307 PRO A C 1
ATOM 2373 O O . PRO A 1 307 ? -19.125 -13.139 -50.465 1.00 41.22 307 PRO A O 1
ATOM 2376 N N . GLY A 1 308 ? -18.146 -11.150 -50.154 1.00 31.88 308 GLY A N 1
ATOM 2377 C CA . GLY A 1 308 ? -19.390 -10.394 -50.292 1.00 31.88 308 GLY A CA 1
ATOM 2378 C C . GLY A 1 308 ? -19.193 -8.894 -50.500 1.00 31.88 308 GLY A C 1
ATOM 2379 O O . GLY A 1 308 ? -19.008 -8.159 -49.538 1.00 31.88 308 GLY A O 1
ATOM 2380 N N . ARG A 1 309 ? -19.345 -8.464 -51.762 1.00 30.03 309 ARG A N 1
ATOM 2381 C CA . ARG A 1 309 ? -19.381 -7.072 -52.265 1.00 30.03 309 ARG A CA 1
ATOM 2382 C C . ARG A 1 309 ? -18.113 -6.237 -52.028 1.00 30.03 309 ARG A C 1
ATOM 2384 O O . ARG A 1 309 ? -17.848 -5.741 -50.940 1.00 30.03 309 ARG A O 1
ATOM 2391 N N . ALA A 1 310 ? -17.378 -5.999 -53.114 1.00 35.94 310 ALA A N 1
ATOM 2392 C CA . ALA A 1 310 ? -16.273 -5.049 -53.141 1.00 35.94 310 ALA A CA 1
ATOM 2393 C C . ALA A 1 310 ? -16.767 -3.606 -52.924 1.00 35.94 310 ALA A C 1
ATOM 2395 O O . ALA A 1 310 ? -17.627 -3.123 -53.662 1.00 35.94 310 ALA A O 1
ATOM 2396 N N . SER A 1 311 ? -16.181 -2.901 -51.956 1.00 31.80 311 SER A N 1
ATOM 2397 C CA . SER A 1 311 ? -16.235 -1.440 -51.890 1.00 31.80 311 SER A CA 1
ATOM 2398 C C . SER A 1 311 ? -15.112 -0.848 -52.748 1.00 31.80 311 SER A C 1
ATOM 2400 O O . SER A 1 311 ? -13.977 -1.329 -52.747 1.00 31.80 311 SER A O 1
ATOM 2402 N N . VAL A 1 312 ? -15.426 0.190 -53.526 1.00 33.00 312 VAL A N 1
ATOM 2403 C CA . VAL A 1 312 ? -14.480 0.784 -54.480 1.00 33.00 312 VAL A CA 1
ATOM 2404 C C . VAL A 1 312 ? -13.370 1.527 -53.729 1.00 33.00 312 VAL A C 1
ATOM 2406 O O . VAL A 1 312 ? -13.593 2.605 -53.180 1.00 33.00 312 VAL A O 1
ATOM 2409 N N . ARG A 1 313 ? -12.144 0.987 -53.742 1.00 30.83 313 ARG A N 1
ATOM 2410 C CA . ARG A 1 313 ? -10.945 1.734 -53.332 1.00 30.83 313 ARG A CA 1
ATOM 2411 C C . ARG A 1 313 ? -10.667 2.842 -54.350 1.00 30.83 313 ARG A C 1
ATOM 2413 O O . ARG A 1 313 ? -10.271 2.562 -55.479 1.00 30.83 313 ARG A O 1
ATOM 2420 N N . SER A 1 314 ? -10.807 4.101 -53.941 1.00 28.41 314 SER A N 1
ATOM 2421 C CA . SER A 1 314 ? -10.390 5.245 -54.755 1.00 28.41 314 SER A CA 1
ATOM 2422 C C . SER A 1 314 ? -8.862 5.293 -54.869 1.00 28.41 314 SER A C 1
ATOM 2424 O O . SER A 1 314 ? -8.171 5.699 -53.931 1.00 28.41 314 SER A O 1
ATOM 2426 N N . ILE A 1 315 ? -8.323 4.898 -56.020 1.00 31.55 315 ILE A N 1
ATOM 2427 C CA . ILE A 1 315 ? -6.893 5.027 -56.315 1.00 31.55 315 ILE A CA 1
ATOM 2428 C C . ILE A 1 315 ? -6.543 6.519 -56.415 1.00 31.55 315 ILE A C 1
ATOM 2430 O O . ILE A 1 315 ? -7.033 7.217 -57.301 1.00 31.55 315 ILE A O 1
ATOM 2434 N N . ARG A 1 316 ? -5.642 7.006 -55.554 1.00 27.66 316 ARG A N 1
ATOM 2435 C CA . ARG A 1 316 ? -4.892 8.247 -55.802 1.00 27.66 316 ARG A CA 1
ATOM 2436 C C . ARG A 1 316 ? -3.416 7.918 -55.961 1.00 27.66 316 ARG A C 1
ATOM 2438 O O . ARG A 1 316 ? -2.710 7.639 -55.000 1.00 27.66 316 ARG A O 1
ATOM 2445 N N . SER A 1 317 ? -2.986 7.912 -57.217 1.00 30.39 317 SER A N 1
ATOM 2446 C CA . SER A 1 317 ? -1.624 7.594 -57.631 1.00 30.39 317 SER A CA 1
ATOM 2447 C C . SER A 1 317 ? -0.611 8.649 -57.187 1.00 30.39 317 SER A C 1
ATOM 2449 O O . SER A 1 317 ? -0.893 9.848 -57.179 1.00 30.39 317 SER A O 1
ATOM 2451 N N . THR A 1 318 ? 0.608 8.176 -56.953 1.00 34.19 318 THR A N 1
ATOM 2452 C CA . THR A 1 318 ? 1.859 8.942 -56.917 1.00 34.19 318 THR A CA 1
ATOM 2453 C C . THR A 1 318 ? 1.925 10.117 -57.903 1.00 34.19 318 THR A C 1
ATOM 2455 O O . THR A 1 318 ? 1.531 10.004 -59.065 1.00 34.19 318 THR A O 1
ATOM 2458 N N . ARG A 1 319 ? 2.585 11.212 -57.496 1.00 27.73 319 ARG A N 1
ATOM 2459 C CA . ARG A 1 319 ? 3.372 12.027 -58.437 1.00 27.73 319 ARG A CA 1
ATOM 2460 C C . ARG A 1 319 ? 4.505 12.797 -57.763 1.00 27.73 319 ARG A C 1
ATOM 2462 O O . ARG A 1 319 ? 4.296 13.825 -57.130 1.00 27.73 319 ARG A O 1
ATOM 2469 N N . TRP A 1 320 ? 5.730 12.329 -57.997 1.00 28.66 320 TRP A N 1
ATOM 2470 C CA . TRP A 1 320 ? 6.922 13.168 -57.892 1.00 28.66 320 TRP A CA 1
ATOM 2471 C C . TRP A 1 320 ? 6.799 14.364 -58.847 1.00 28.66 320 TRP A C 1
ATOM 2473 O O . TRP A 1 320 ? 6.388 14.202 -59.999 1.00 28.66 320 TRP A O 1
ATOM 2483 N N . ARG A 1 321 ? 7.256 15.547 -58.424 1.00 28.86 321 ARG A N 1
ATOM 2484 C CA . ARG A 1 321 ? 7.611 16.640 -59.339 1.00 28.86 321 ARG A CA 1
ATOM 2485 C C . ARG A 1 321 ? 8.891 17.335 -58.884 1.00 28.86 321 ARG A C 1
ATOM 2487 O O . ARG A 1 321 ? 8.869 18.169 -57.988 1.00 28.86 321 ARG A O 1
ATOM 2494 N N . ARG A 1 322 ? 9.991 17.075 -59.595 1.00 31.95 322 ARG A N 1
ATOM 2495 C CA . ARG A 1 322 ? 11.026 18.101 -59.778 1.00 31.95 322 ARG A CA 1
ATOM 2496 C C . ARG A 1 322 ? 10.461 19.178 -60.709 1.00 31.95 322 ARG A C 1
ATOM 2498 O O . ARG A 1 322 ? 9.827 18.838 -61.708 1.00 31.95 322 ARG A O 1
ATOM 2505 N N . ARG A 1 323 ? 10.782 20.447 -60.465 1.00 27.89 323 ARG A N 1
ATOM 2506 C CA . ARG A 1 323 ? 10.913 21.441 -61.538 1.00 27.89 323 ARG A CA 1
ATOM 2507 C C . ARG A 1 323 ? 11.958 22.479 -61.152 1.00 27.89 323 ARG A C 1
ATOM 2509 O O . ARG A 1 323 ? 11.843 23.116 -60.115 1.00 27.89 323 ARG A O 1
ATOM 2516 N N . ALA A 1 324 ? 12.957 22.630 -62.010 1.00 30.52 324 ALA A N 1
ATOM 2517 C CA . ALA A 1 324 ? 13.779 23.825 -62.075 1.00 30.52 324 ALA A CA 1
ATOM 2518 C C . ALA A 1 324 ? 13.342 24.614 -63.314 1.00 30.52 324 ALA A C 1
ATOM 2520 O O . ALA A 1 324 ? 12.996 24.015 -64.334 1.00 30.52 324 ALA A O 1
ATOM 2521 N N . SER A 1 325 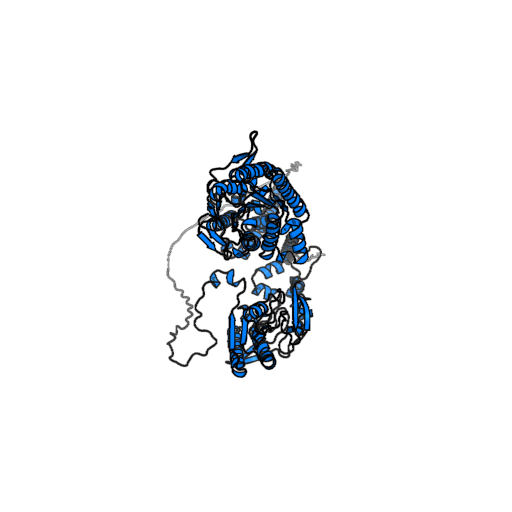? 13.383 25.938 -63.235 1.00 31.91 325 SER A N 1
ATOM 2522 C CA . SER A 1 325 ? 13.208 26.827 -64.384 1.00 31.91 325 SER A CA 1
ATOM 2523 C C . SER A 1 325 ? 13.953 28.130 -64.120 1.00 31.91 325 SER A C 1
ATOM 2525 O O . SER A 1 325 ? 13.572 28.892 -63.234 1.00 31.91 325 SER A O 1
ATOM 2527 N N . ARG A 1 326 ? 15.021 28.372 -64.884 1.00 31.70 326 ARG A N 1
ATOM 2528 C CA . ARG A 1 326 ? 15.604 29.711 -65.053 1.00 31.70 326 ARG A CA 1
ATOM 2529 C C . ARG A 1 326 ? 14.782 30.468 -66.099 1.00 31.70 326 ARG A C 1
ATOM 2531 O O . ARG A 1 326 ? 14.300 29.819 -67.024 1.00 31.70 326 ARG A O 1
ATOM 2538 N N . LEU A 1 327 ? 14.739 31.798 -66.015 1.00 30.02 327 LEU A N 1
ATOM 2539 C CA . LEU A 1 327 ? 14.963 32.731 -67.137 1.00 30.02 327 LEU A CA 1
ATOM 2540 C C . LEU A 1 327 ? 15.078 34.178 -66.605 1.00 30.02 327 LEU A C 1
ATOM 2542 O O . LEU A 1 327 ? 15.031 34.375 -65.392 1.00 30.02 327 LEU A O 1
ATOM 2546 N N . SER A 1 328 ? 15.369 35.153 -67.476 1.00 31.52 328 SER A N 1
ATOM 2547 C CA . SER A 1 328 ? 16.105 36.380 -67.107 1.00 31.52 328 SER A CA 1
ATOM 2548 C C . SER A 1 328 ? 15.734 37.648 -67.896 1.00 31.52 328 SER A C 1
ATOM 2550 O O . SER A 1 328 ? 15.623 37.580 -69.117 1.00 31.52 328 SER A O 1
ATOM 2552 N N . SER A 1 329 ? 15.696 38.803 -67.214 1.00 30.64 329 SER A N 1
ATOM 2553 C CA . SER A 1 329 ? 15.655 40.189 -67.752 1.00 30.64 329 SER A CA 1
ATOM 2554 C C . SER A 1 329 ? 15.733 41.189 -66.574 1.00 30.64 329 SER A C 1
ATOM 2556 O O . SER A 1 329 ? 15.150 40.870 -65.541 1.00 30.64 329 SER A O 1
ATOM 2558 N N . GLY A 1 330 ? 16.355 42.381 -66.588 1.00 27.33 330 GLY A N 1
ATOM 2559 C CA . GLY A 1 330 ? 17.257 43.103 -67.519 1.00 27.33 330 GLY A CA 1
ATOM 2560 C C . GLY A 1 330 ? 18.362 43.844 -66.705 1.00 27.33 330 GLY A C 1
ATOM 2561 O O . GLY A 1 330 ? 18.427 43.654 -65.496 1.00 27.33 330 GLY A O 1
ATOM 2562 N N . ALA A 1 331 ? 19.377 44.524 -67.265 1.00 29.67 331 ALA A N 1
ATOM 2563 C CA . ALA A 1 331 ? 19.354 45.853 -67.925 1.00 29.67 331 ALA A CA 1
ATOM 2564 C C . ALA A 1 331 ? 18.854 47.004 -66.992 1.00 29.67 331 ALA A C 1
ATOM 2566 O O . ALA A 1 331 ? 17.790 46.848 -66.407 1.00 29.67 331 ALA A O 1
ATOM 2567 N N . THR A 1 332 ? 19.523 48.165 -66.792 1.00 30.84 332 THR A N 1
ATOM 2568 C CA . THR A 1 332 ? 20.706 48.763 -67.481 1.00 30.84 332 THR A CA 1
ATOM 2569 C C . THR A 1 332 ? 21.393 49.932 -66.702 1.00 30.84 332 THR A C 1
ATOM 2571 O O . THR A 1 332 ? 20.781 50.532 -65.827 1.00 30.84 332 THR A O 1
ATOM 2574 N N . THR A 1 333 ? 22.606 50.328 -67.152 1.00 30.09 333 THR A N 1
ATOM 2575 C CA . THR A 1 333 ? 23.240 51.695 -67.182 1.00 30.09 333 THR A CA 1
ATOM 2576 C C . THR A 1 333 ? 23.894 52.435 -65.977 1.00 30.09 333 THR A C 1
ATOM 2578 O O . THR A 1 333 ? 23.331 52.558 -64.900 1.00 30.09 333 THR A O 1
ATOM 2581 N N . SER A 1 334 ? 25.019 53.105 -66.330 1.00 28.86 334 SER A N 1
ATOM 2582 C CA . SER A 1 334 ? 25.771 54.252 -65.737 1.00 28.86 334 SER A CA 1
ATOM 2583 C C . SER A 1 334 ? 26.817 53.988 -64.624 1.00 28.86 334 SER A C 1
ATOM 2585 O O . SER A 1 334 ? 26.468 53.418 -63.601 1.00 28.86 334 SER A O 1
ATOM 2587 N N . THR A 1 335 ? 28.143 54.225 -64.768 1.00 31.16 335 THR A N 1
ATOM 2588 C CA . THR A 1 335 ? 28.986 55.467 -64.922 1.00 31.16 335 THR A CA 1
ATOM 2589 C C . THR A 1 335 ? 28.840 56.519 -63.804 1.00 31.16 335 THR A C 1
ATOM 2591 O O . THR A 1 335 ? 27.708 56.859 -63.479 1.00 31.16 335 THR A O 1
ATOM 2594 N N . ALA A 1 336 ? 29.896 57.111 -63.200 1.00 30.84 336 ALA A N 1
ATOM 2595 C CA . ALA A 1 336 ? 31.383 57.026 -63.343 1.00 30.84 336 ALA A CA 1
ATOM 2596 C C . ALA A 1 336 ? 32.077 57.260 -61.941 1.00 30.84 336 ALA A C 1
ATOM 2598 O O . ALA A 1 336 ? 31.408 56.992 -60.951 1.00 30.84 336 ALA A O 1
ATOM 2599 N N . ILE A 1 337 ? 33.335 57.693 -61.665 1.00 31.22 337 ILE A N 1
ATOM 2600 C CA . ILE A 1 337 ? 34.484 58.283 -62.413 1.00 31.22 337 ILE A CA 1
ATOM 2601 C C . ILE A 1 337 ? 35.852 58.062 -61.660 1.00 31.22 337 ILE A C 1
ATOM 2603 O O . ILE A 1 337 ? 35.995 57.081 -60.936 1.00 31.22 337 ILE A O 1
ATOM 2607 N N . SER A 1 338 ? 36.893 58.896 -61.853 1.00 32.59 338 SER A N 1
ATOM 2608 C CA . SER A 1 338 ? 38.262 58.908 -61.235 1.00 32.59 338 SER A CA 1
ATOM 2609 C C . SER A 1 338 ? 38.870 60.350 -61.371 1.00 32.59 338 SER A C 1
ATOM 2611 O O . SER A 1 338 ? 38.088 61.185 -61.834 1.00 32.59 338 SER A O 1
ATOM 2613 N N . PRO A 1 339 ? 40.157 60.734 -61.073 1.00 47.78 339 PRO A N 1
ATOM 2614 C CA . PRO A 1 339 ? 41.370 59.975 -60.660 1.00 47.78 339 PRO A CA 1
ATOM 2615 C C . PRO A 1 339 ? 42.358 60.669 -59.645 1.00 47.78 339 PRO A C 1
ATOM 2617 O O . PRO A 1 339 ? 42.120 61.780 -59.188 1.00 47.78 339 PRO A O 1
ATOM 2620 N N . ALA A 1 340 ? 43.548 60.055 -59.447 1.00 30.72 340 ALA A N 1
ATOM 2621 C CA . ALA A 1 340 ? 44.863 60.677 -59.110 1.00 30.72 340 ALA A CA 1
ATOM 2622 C C . ALA A 1 340 ? 45.045 61.336 -57.702 1.00 30.72 340 ALA A C 1
ATOM 2624 O O . ALA A 1 340 ? 44.085 61.475 -56.959 1.00 30.72 340 ALA A O 1
ATOM 2625 N N . LEU A 1 341 ? 46.246 61.687 -57.189 1.00 30.39 341 LEU A N 1
ATOM 2626 C CA . LEU A 1 341 ? 47.617 61.844 -57.740 1.00 30.39 341 LEU A CA 1
ATOM 2627 C C . LEU A 1 341 ? 48.716 61.206 -56.835 1.00 30.39 341 LEU A C 1
ATOM 2629 O O . LEU A 1 341 ? 48.418 60.638 -55.790 1.00 30.39 341 LEU A O 1
ATOM 2633 N N . ALA A 1 342 ? 49.999 61.315 -57.223 1.00 31.58 342 ALA A N 1
ATOM 2634 C CA . ALA A 1 342 ? 51.170 60.795 -56.486 1.00 31.58 342 ALA A CA 1
ATOM 2635 C C . ALA A 1 342 ? 52.226 61.881 -56.169 1.00 31.58 342 ALA A C 1
ATOM 2637 O O . ALA A 1 342 ? 52.180 62.959 -56.752 1.00 31.58 342 ALA A O 1
ATOM 2638 N N . THR A 1 343 ? 53.213 61.600 -55.296 1.00 30.81 343 THR A N 1
ATOM 2639 C CA . THR A 1 343 ? 54.536 62.294 -55.221 1.00 30.81 343 THR A CA 1
ATOM 2640 C C . THR A 1 343 ? 55.543 61.533 -54.323 1.00 30.81 343 THR A C 1
ATOM 2642 O O . THR A 1 343 ? 55.236 60.437 -53.854 1.00 30.81 343 THR A O 1
ATOM 2645 N N . ARG A 1 344 ? 56.801 62.011 -54.192 1.00 31.16 344 ARG A N 1
ATOM 2646 C CA . ARG A 1 344 ? 57.989 61.170 -53.896 1.00 31.16 344 ARG A CA 1
ATOM 2647 C C . ARG A 1 344 ? 59.141 61.933 -53.199 1.00 31.16 344 ARG A C 1
ATOM 2649 O O . ARG A 1 344 ? 59.425 63.062 -53.583 1.00 31.16 344 ARG A O 1
ATOM 2656 N N . SER A 1 345 ? 59.915 61.243 -52.340 1.00 29.84 345 SER A N 1
ATOM 2657 C CA . SER A 1 345 ? 61.186 61.686 -51.685 1.00 29.84 345 SER A CA 1
ATOM 2658 C C . SER A 1 345 ? 61.035 62.737 -50.548 1.00 29.84 345 SER A C 1
ATOM 2660 O O . SER A 1 345 ? 59.953 63.281 -50.393 1.00 29.84 345 SER A O 1
ATOM 2662 N N . SER A 1 346 ? 62.020 63.019 -49.668 1.00 31.31 346 SER A N 1
ATOM 2663 C CA . SER A 1 346 ? 63.472 62.723 -49.692 1.00 31.31 346 SER A CA 1
ATOM 2664 C C . SER A 1 346 ? 64.141 62.573 -48.293 1.00 31.31 346 SER A C 1
ATOM 2666 O O . SER A 1 346 ? 63.495 62.799 -47.280 1.00 31.31 346 SER A O 1
ATOM 2668 N N . ARG A 1 347 ? 65.430 62.158 -48.298 1.00 31.66 347 ARG A N 1
ATOM 2669 C CA . ARG A 1 347 ? 66.569 62.319 -47.331 1.00 31.66 347 ARG A CA 1
ATOM 2670 C C . ARG A 1 347 ? 66.298 62.900 -45.912 1.00 31.66 347 ARG A C 1
ATOM 2672 O O . ARG A 1 347 ? 65.613 63.899 -45.787 1.00 31.66 347 ARG A O 1
ATOM 2679 N N . GLY A 1 348 ? 66.958 62.458 -44.826 1.00 28.39 348 GLY A N 1
ATOM 2680 C CA . GLY A 1 348 ? 68.021 61.445 -44.654 1.00 28.39 348 GLY A CA 1
ATOM 2681 C C . GLY A 1 348 ? 68.822 61.611 -43.331 1.00 28.39 348 GLY A C 1
ATOM 2682 O O . GLY A 1 348 ? 68.396 62.340 -42.447 1.00 28.39 348 GLY A O 1
ATOM 2683 N N . GLN A 1 349 ? 70.015 60.993 -43.260 1.00 32.59 349 GLN A N 1
ATOM 2684 C CA . GLN A 1 349 ? 71.055 61.081 -42.198 1.00 32.59 349 GLN A CA 1
ATOM 2685 C C . GLN A 1 349 ? 70.833 60.348 -40.845 1.00 32.59 349 GLN A C 1
ATOM 2687 O O . GLN A 1 349 ? 69.732 59.990 -40.447 1.00 32.59 349 GLN A O 1
ATOM 2692 N N . SER A 1 350 ? 71.960 60.084 -40.167 1.00 34.97 350 SER A N 1
ATOM 2693 C CA . SER A 1 350 ? 72.135 59.482 -38.825 1.00 34.97 350 SER A CA 1
ATOM 2694 C C . SER A 1 350 ? 73.210 60.307 -38.071 1.00 34.97 350 SER A C 1
ATOM 2696 O O . SER A 1 350 ? 73.893 61.070 -38.762 1.00 34.97 350 SER A O 1
ATOM 2698 N N . PRO A 1 351 ? 73.427 60.201 -36.731 1.00 46.38 351 PRO A N 1
ATOM 2699 C CA . PRO A 1 351 ? 74.100 59.012 -36.171 1.00 46.38 351 PRO A CA 1
ATOM 2700 C C . PRO A 1 351 ? 73.821 58.641 -34.684 1.00 46.38 351 PRO A C 1
ATOM 2702 O O . PRO A 1 351 ? 73.255 59.393 -33.902 1.00 46.38 351 PRO A O 1
ATOM 2705 N N . ARG A 1 352 ? 74.324 57.452 -34.305 1.00 37.78 352 ARG A N 1
ATOM 2706 C CA . ARG A 1 352 ? 74.836 57.004 -32.981 1.00 37.78 352 ARG A CA 1
ATOM 2707 C C . ARG A 1 352 ? 74.368 57.709 -31.683 1.00 37.78 352 ARG A C 1
ATOM 2709 O O . ARG A 1 352 ? 74.813 58.815 -31.388 1.00 37.78 352 ARG A O 1
ATOM 2716 N N . ARG A 1 353 ? 73.835 56.909 -30.743 1.00 30.55 353 ARG A N 1
ATOM 2717 C CA . ARG A 1 353 ? 74.383 56.808 -29.364 1.00 30.55 353 ARG A CA 1
ATOM 2718 C C . ARG A 1 353 ? 73.943 55.521 -28.653 1.00 30.55 353 ARG A C 1
ATOM 2720 O O . ARG A 1 353 ? 72.775 55.155 -28.703 1.00 30.55 353 ARG A O 1
ATOM 2727 N N . CYS A 1 354 ? 74.872 54.866 -27.956 1.00 36.94 354 CYS A N 1
ATOM 2728 C CA . CYS A 1 354 ? 74.544 53.873 -26.930 1.00 36.94 354 CYS A CA 1
ATOM 2729 C C . CYS A 1 354 ? 74.202 54.597 -25.625 1.00 36.94 354 CYS A C 1
ATOM 2731 O O . CYS A 1 354 ? 74.911 55.535 -25.264 1.00 36.94 354 CYS A O 1
ATOM 2733 N N . LEU A 1 355 ? 73.194 54.129 -24.886 1.00 35.84 355 LEU A N 1
ATOM 2734 C CA . LEU A 1 355 ? 73.040 54.429 -23.460 1.00 35.84 355 LEU A CA 1
ATOM 2735 C C . LEU A 1 355 ? 72.162 53.370 -22.779 1.00 35.84 355 LEU A C 1
ATOM 2737 O O . LEU A 1 355 ? 71.146 52.936 -23.319 1.00 35.84 355 LEU A O 1
ATOM 2741 N N . LEU A 1 356 ? 72.588 52.934 -21.594 1.00 47.03 356 LEU A N 1
ATOM 2742 C CA . LEU A 1 356 ? 71.897 51.938 -20.778 1.00 47.03 356 LEU A CA 1
ATOM 2743 C C . LEU A 1 356 ? 70.677 52.568 -20.097 1.00 47.03 356 LEU A C 1
ATOM 2745 O O . LEU A 1 356 ? 70.829 53.498 -19.307 1.00 47.03 356 LEU A O 1
ATOM 2749 N N . LEU A 1 357 ? 69.484 52.013 -20.319 1.00 37.72 357 LEU A N 1
ATOM 2750 C CA . LEU A 1 357 ? 68.291 52.341 -19.535 1.00 37.72 357 LEU A CA 1
ATOM 2751 C C . LEU A 1 357 ? 67.651 51.077 -18.955 1.00 37.72 357 LEU A C 1
ATOM 2753 O O . LEU A 1 357 ? 67.338 50.117 -19.661 1.00 37.72 357 LEU A O 1
ATOM 2757 N N . LYS A 1 358 ? 67.478 51.089 -17.630 1.00 40.75 358 LYS A N 1
ATOM 2758 C CA . LYS A 1 358 ? 66.919 49.986 -16.839 1.00 40.75 358 LYS A CA 1
ATOM 2759 C C . LYS A 1 358 ? 65.472 49.727 -17.273 1.00 40.75 358 LYS A C 1
ATOM 2761 O O . LYS A 1 358 ? 64.639 50.627 -17.198 1.00 40.75 358 LYS A O 1
ATOM 2766 N N . ARG A 1 359 ? 65.142 48.493 -17.675 1.00 34.44 359 ARG A N 1
ATOM 2767 C CA . ARG A 1 359 ? 63.739 48.094 -17.888 1.00 34.44 359 ARG A CA 1
ATOM 2768 C C . ARG A 1 359 ? 63.000 48.091 -16.540 1.00 34.44 359 ARG A C 1
ATOM 2770 O O . ARG A 1 359 ? 63.440 47.375 -15.641 1.00 34.44 359 ARG A O 1
ATOM 2777 N N . PRO A 1 360 ? 61.878 48.816 -16.380 1.00 40.31 360 PRO A N 1
ATOM 2778 C CA . PRO A 1 360 ? 61.065 48.713 -15.175 1.00 40.31 360 PRO A CA 1
ATOM 2779 C C . PRO A 1 360 ? 60.363 47.351 -15.131 1.00 40.31 360 PRO A C 1
ATOM 2781 O O . PRO A 1 360 ? 59.794 46.897 -16.128 1.00 40.31 360 PRO A O 1
ATOM 2784 N N . VAL A 1 361 ? 60.361 46.707 -13.962 1.00 44.44 361 VAL A N 1
ATOM 2785 C CA . VAL A 1 361 ? 59.647 45.440 -13.748 1.00 44.44 361 VAL A CA 1
ATOM 2786 C C . VAL A 1 361 ? 58.144 45.716 -13.688 1.00 44.44 361 VAL A C 1
ATOM 2788 O O . VAL A 1 361 ? 57.572 45.945 -12.623 1.00 44.44 361 VAL A O 1
ATOM 2791 N N . ARG A 1 362 ? 57.471 45.671 -14.844 1.00 43.00 362 ARG A N 1
ATOM 2792 C CA . ARG A 1 362 ? 56.007 45.577 -14.887 1.00 43.00 362 ARG A CA 1
ATOM 2793 C C . ARG A 1 362 ? 55.584 44.227 -14.300 1.00 43.00 362 ARG A C 1
ATOM 2795 O O . ARG A 1 362 ? 55.593 43.220 -15.004 1.00 43.00 362 ARG A O 1
ATOM 2802 N N . ARG A 1 363 ? 55.165 44.217 -13.029 1.00 51.25 363 ARG A N 1
ATOM 2803 C CA . ARG A 1 363 ? 54.341 43.137 -12.460 1.00 51.25 363 ARG A CA 1
ATOM 2804 C C . ARG A 1 363 ? 53.038 43.059 -13.266 1.00 51.25 363 ARG A C 1
ATOM 2806 O O . ARG A 1 363 ? 52.115 43.830 -13.034 1.00 51.25 363 ARG A O 1
ATOM 2813 N N . ALA A 1 364 ? 52.985 42.173 -14.257 1.00 46.03 364 ALA A N 1
ATOM 2814 C CA . ALA A 1 364 ? 51.771 41.918 -15.023 1.00 46.03 364 ALA A CA 1
ATOM 2815 C C . ALA A 1 364 ? 50.791 41.091 -14.174 1.00 46.03 364 ALA A C 1
ATOM 2817 O O . ALA A 1 364 ? 51.167 40.053 -13.634 1.00 46.03 364 ALA A O 1
ATOM 2818 N N . ASN A 1 365 ? 49.544 41.556 -14.048 1.00 51.28 365 ASN A N 1
ATOM 2819 C CA . ASN A 1 365 ? 48.559 40.996 -13.116 1.00 51.28 365 ASN A CA 1
ATOM 2820 C C . ASN A 1 365 ? 48.278 39.500 -13.363 1.00 51.28 365 ASN A C 1
ATOM 2822 O O . ASN A 1 365 ? 47.545 39.139 -14.289 1.00 51.28 365 ASN A O 1
ATOM 2826 N N . SER A 1 366 ? 48.773 38.647 -12.462 1.00 53.78 366 SER A N 1
ATOM 2827 C CA . SER A 1 366 ? 48.534 37.194 -12.427 1.00 53.78 366 SER A CA 1
ATOM 2828 C C . SER A 1 366 ? 47.054 36.814 -12.281 1.00 53.78 366 SER A C 1
ATOM 2830 O O . SER A 1 366 ? 46.662 35.710 -12.654 1.00 53.78 366 SER A O 1
ATOM 2832 N N . ALA A 1 367 ? 46.213 37.739 -11.809 1.00 52.97 367 ALA A N 1
ATOM 2833 C CA . ALA A 1 367 ? 44.778 37.531 -11.645 1.00 52.97 367 ALA A CA 1
ATOM 2834 C C . ALA A 1 367 ? 44.039 37.230 -12.964 1.00 52.97 367 ALA A C 1
ATOM 2836 O O . ALA A 1 367 ? 43.126 36.413 -12.961 1.00 52.97 367 ALA A O 1
ATOM 2837 N N . ARG A 1 368 ? 44.421 37.824 -14.108 1.00 53.84 368 ARG A N 1
ATOM 2838 C CA . ARG A 1 368 ? 43.684 37.636 -15.380 1.00 53.84 368 ARG A CA 1
ATOM 2839 C C . ARG A 1 368 ? 43.623 36.172 -15.860 1.00 53.84 368 ARG A C 1
ATOM 2841 O O . ARG A 1 368 ? 42.513 35.696 -16.090 1.00 53.84 368 ARG A O 1
ATOM 2848 N N . PRO A 1 369 ? 44.739 35.420 -15.978 1.00 62.03 369 PRO A N 1
ATOM 2849 C CA . PRO A 1 369 ? 44.671 33.997 -16.320 1.00 62.03 369 PRO A CA 1
ATOM 2850 C C . PRO A 1 369 ? 44.037 33.139 -15.214 1.00 62.03 369 PRO A C 1
ATOM 2852 O O . PRO A 1 369 ? 43.501 32.078 -15.518 1.00 62.03 369 PRO A O 1
ATOM 2855 N N . MET A 1 370 ? 44.065 33.577 -13.950 1.00 64.38 370 MET A N 1
ATOM 2856 C CA . MET A 1 370 ? 43.413 32.865 -12.846 1.00 64.38 370 MET A CA 1
ATOM 2857 C C . MET A 1 370 ? 41.886 32.993 -12.920 1.00 64.38 370 MET A C 1
ATOM 2859 O O . MET A 1 370 ? 41.199 31.978 -12.920 1.00 64.38 370 MET A O 1
ATOM 2863 N N . ILE A 1 371 ? 41.367 34.211 -13.103 1.00 74.25 371 ILE A N 1
ATOM 2864 C CA . ILE A 1 371 ? 39.940 34.492 -13.326 1.00 74.25 371 ILE A CA 1
ATOM 2865 C C . ILE A 1 371 ? 39.440 33.751 -14.571 1.00 74.25 371 ILE A C 1
ATOM 2867 O O . ILE A 1 371 ? 38.400 33.108 -14.508 1.00 74.25 371 ILE A O 1
ATOM 2871 N N . ALA A 1 372 ? 40.199 33.757 -15.673 1.00 72.81 372 ALA A N 1
ATOM 2872 C CA . ALA A 1 372 ? 39.831 33.014 -16.881 1.00 72.81 372 ALA A CA 1
ATOM 2873 C C . ALA A 1 372 ? 39.749 31.491 -16.647 1.00 72.81 372 ALA A C 1
ATOM 2875 O O . ALA A 1 372 ? 38.841 30.844 -17.161 1.00 72.81 372 ALA A O 1
ATOM 2876 N N . ARG A 1 373 ? 40.655 30.910 -15.846 1.00 76.50 373 ARG A N 1
ATOM 2877 C CA . ARG A 1 373 ? 40.610 29.482 -15.472 1.00 76.50 373 ARG A CA 1
ATOM 2878 C C . ARG A 1 373 ? 39.449 29.164 -14.531 1.00 76.50 373 ARG A C 1
ATOM 2880 O O . ARG A 1 373 ? 38.775 28.165 -14.743 1.00 76.50 373 ARG A O 1
ATOM 2887 N N . VAL A 1 374 ? 39.188 30.012 -13.535 1.00 76.75 374 VAL A N 1
ATOM 2888 C CA . VAL A 1 374 ? 38.044 29.857 -12.621 1.00 76.75 374 VAL A CA 1
ATOM 2889 C C . VAL A 1 374 ? 36.726 29.974 -13.391 1.00 76.75 374 VAL A C 1
ATOM 2891 O O . VAL A 1 374 ? 35.864 29.120 -13.232 1.00 76.75 374 VAL A O 1
ATOM 2894 N N . ALA A 1 375 ? 36.595 30.946 -14.296 1.00 77.75 375 ALA A N 1
ATOM 2895 C CA . ALA A 1 375 ? 35.432 31.082 -15.170 1.00 77.75 375 ALA A CA 1
ATOM 2896 C C . ALA A 1 375 ? 35.265 29.885 -16.125 1.00 77.75 375 ALA A C 1
ATOM 2898 O O . ALA A 1 375 ? 34.141 29.445 -16.344 1.00 77.75 375 ALA A O 1
ATOM 2899 N N . LEU A 1 376 ? 36.359 29.313 -16.647 1.00 83.00 376 LEU A N 1
ATOM 2900 C CA . LEU A 1 376 ? 36.313 28.091 -17.460 1.00 83.00 376 LEU A CA 1
ATOM 2901 C C . LEU A 1 376 ? 35.825 26.879 -16.647 1.00 83.00 376 LEU A C 1
ATOM 2903 O O . LEU A 1 376 ? 35.012 26.111 -17.146 1.00 83.00 376 LEU A O 1
ATOM 2907 N N . VAL A 1 377 ? 36.298 26.719 -15.405 1.00 78.88 377 VAL A N 1
ATOM 2908 C CA . VAL A 1 377 ? 35.899 25.620 -14.505 1.00 78.88 377 VAL A CA 1
ATOM 2909 C C . VAL A 1 377 ? 34.451 25.779 -14.037 1.00 78.88 377 VAL A C 1
ATOM 2911 O O . VAL A 1 377 ? 33.683 24.827 -14.098 1.00 78.88 377 VAL A O 1
ATOM 2914 N N . LEU A 1 378 ? 34.037 26.979 -13.625 1.00 76.75 378 LEU A N 1
ATOM 2915 C CA . LEU A 1 378 ? 32.640 27.249 -13.277 1.00 76.75 378 LEU A CA 1
ATOM 2916 C C . LEU A 1 378 ? 31.725 27.075 -14.498 1.00 76.75 378 LEU A C 1
ATOM 2918 O O . LEU A 1 378 ? 30.665 26.470 -14.384 1.00 76.75 378 LEU A O 1
ATOM 2922 N N . GLY A 1 379 ? 32.158 27.528 -15.677 1.00 84.00 379 GLY A N 1
ATOM 2923 C CA . GLY A 1 379 ? 31.444 27.333 -16.936 1.00 84.00 379 GLY A CA 1
ATOM 2924 C C . GLY A 1 379 ? 31.310 25.861 -17.333 1.00 84.00 379 GLY A C 1
ATOM 2925 O O . GLY A 1 379 ? 30.229 25.449 -17.744 1.00 84.00 379 GLY A O 1
ATOM 2926 N N . SER A 1 380 ? 32.357 25.043 -17.171 1.00 79.44 380 SER A N 1
ATOM 2927 C CA . SER A 1 380 ? 32.283 23.606 -17.464 1.00 79.44 380 SER A CA 1
ATOM 2928 C C . SER A 1 380 ? 31.424 22.850 -16.449 1.00 79.44 380 SER A C 1
ATOM 2930 O O . SER A 1 380 ? 30.669 21.968 -16.853 1.00 79.44 380 SER A O 1
ATOM 2932 N N . ILE A 1 381 ? 31.453 23.230 -15.167 1.00 79.69 381 ILE A N 1
ATOM 2933 C CA . ILE A 1 381 ? 30.538 22.705 -14.142 1.00 79.69 381 ILE A CA 1
ATOM 2934 C C . ILE A 1 381 ? 29.088 23.059 -14.498 1.00 79.69 381 ILE A C 1
ATOM 2936 O O . ILE A 1 381 ? 28.251 22.164 -14.558 1.00 79.69 381 ILE A O 1
ATOM 2940 N N . LEU A 1 382 ? 28.788 24.324 -14.810 1.00 85.75 382 LEU A N 1
ATOM 2941 C CA . LEU A 1 382 ? 27.435 24.763 -15.178 1.00 85.75 382 LEU A CA 1
ATOM 2942 C C . LEU A 1 382 ? 26.929 24.093 -16.465 1.00 85.75 382 LEU A C 1
ATOM 2944 O O . LEU A 1 382 ? 25.786 23.645 -16.498 1.00 85.75 382 LEU A O 1
ATOM 2948 N N . LEU A 1 383 ? 27.773 23.949 -17.492 1.00 85.69 383 LEU A N 1
ATOM 2949 C CA . LEU A 1 383 ? 27.443 23.195 -18.709 1.00 85.69 383 LEU A CA 1
ATOM 2950 C C . LEU A 1 383 ? 27.189 21.710 -18.419 1.00 85.69 383 LEU A C 1
ATOM 2952 O O . LEU A 1 383 ? 26.284 21.124 -19.004 1.00 85.69 383 LEU A O 1
ATOM 2956 N N . THR A 1 384 ? 27.948 21.108 -17.501 1.00 79.56 384 THR A N 1
ATOM 2957 C CA . THR A 1 384 ? 27.773 19.703 -17.097 1.00 79.56 384 THR A CA 1
ATOM 2958 C C . THR A 1 384 ? 26.472 19.508 -16.316 1.00 79.56 384 THR A C 1
ATOM 2960 O O . THR A 1 384 ? 25.709 18.593 -16.614 1.00 79.56 384 THR A O 1
ATOM 2963 N N . LEU A 1 385 ? 26.168 20.397 -15.365 1.00 83.31 385 LEU A N 1
ATOM 2964 C CA . LEU A 1 385 ? 24.907 20.389 -14.616 1.00 83.31 385 LEU A CA 1
ATOM 2965 C C . LEU A 1 385 ? 23.701 20.627 -15.536 1.00 83.31 385 LEU A C 1
ATOM 2967 O O . LEU A 1 385 ? 22.697 19.934 -15.405 1.00 83.31 385 LEU A O 1
ATOM 2971 N N . LEU A 1 386 ? 23.813 21.537 -16.510 1.00 89.12 386 LEU A N 1
ATOM 2972 C CA . LEU A 1 386 ? 22.783 21.760 -17.526 1.00 89.12 386 LEU A CA 1
ATOM 2973 C C . LEU A 1 386 ? 22.601 20.536 -18.437 1.00 89.12 386 LEU A C 1
ATOM 2975 O O . LEU A 1 386 ? 21.470 20.172 -18.742 1.00 89.12 386 LEU A O 1
ATOM 2979 N N . ALA A 1 387 ? 23.684 19.864 -18.838 1.00 82.56 387 ALA A N 1
ATOM 2980 C CA . ALA A 1 387 ? 23.602 18.625 -19.610 1.00 82.56 387 ALA A CA 1
ATOM 2981 C C . ALA A 1 387 ? 22.928 17.490 -18.816 1.00 82.56 387 ALA A C 1
ATOM 2983 O O . ALA A 1 387 ? 22.128 16.749 -19.384 1.00 82.56 387 ALA A O 1
ATOM 2984 N N . PHE A 1 388 ? 23.180 17.382 -17.506 1.00 83.00 388 PHE A N 1
ATOM 2985 C CA . PHE A 1 388 ? 22.468 16.442 -16.634 1.00 83.00 388 PHE A CA 1
ATOM 2986 C C . PHE A 1 388 ? 20.992 16.819 -16.430 1.00 83.00 388 PHE A C 1
ATOM 2988 O O . PHE A 1 388 ? 20.140 15.941 -16.506 1.00 83.00 388 PHE A O 1
ATOM 2995 N N . GLU A 1 389 ? 20.663 18.098 -16.229 1.00 92.25 389 GLU A N 1
ATOM 2996 C CA . GLU A 1 389 ? 19.279 18.593 -16.138 1.00 92.25 389 GLU A CA 1
ATOM 2997 C C . GLU A 1 389 ? 18.490 18.285 -17.422 1.00 92.25 389 GLU A C 1
ATOM 2999 O O . GLU A 1 389 ? 17.414 17.691 -17.365 1.00 92.25 389 GLU A O 1
ATOM 3004 N N . LEU A 1 390 ? 19.046 18.622 -18.591 1.00 87.31 390 LEU A N 1
ATOM 3005 C CA . LEU A 1 390 ? 18.437 18.339 -19.894 1.00 87.31 390 LEU A CA 1
ATOM 3006 C C . LEU A 1 390 ? 18.371 16.833 -20.186 1.00 87.31 390 LEU A C 1
ATOM 3008 O O . LEU A 1 390 ? 17.383 16.372 -20.749 1.00 87.31 390 LEU A O 1
ATOM 3012 N N . GLY A 1 391 ? 19.372 16.053 -19.768 1.00 78.00 391 GLY A N 1
ATOM 3013 C CA . GLY A 1 391 ? 19.371 14.594 -19.890 1.00 78.00 391 GLY A CA 1
ATOM 3014 C C . GLY A 1 391 ? 18.297 13.924 -19.029 1.00 78.00 391 GLY A C 1
ATOM 3015 O O . GLY A 1 391 ? 17.573 13.061 -19.517 1.00 78.00 391 GLY A O 1
ATOM 3016 N N . LEU A 1 392 ? 18.131 14.359 -17.774 1.00 80.81 392 LEU A N 1
ATOM 3017 C CA . LEU A 1 392 ? 17.051 13.903 -16.890 1.00 80.81 392 LEU A CA 1
ATOM 3018 C C . LEU A 1 392 ? 15.670 14.298 -17.425 1.00 80.81 392 LEU A C 1
ATOM 3020 O O . LEU A 1 392 ? 14.727 13.518 -17.309 1.00 80.81 392 LEU A O 1
ATOM 3024 N N . ARG A 1 393 ? 15.553 15.484 -18.035 1.00 86.12 393 ARG A N 1
ATOM 3025 C CA . ARG A 1 393 ? 14.326 15.944 -18.696 1.00 86.12 393 ARG A CA 1
ATOM 3026 C C . ARG A 1 393 ? 13.995 15.096 -19.917 1.00 86.12 393 ARG A C 1
ATOM 3028 O O . ARG A 1 393 ? 12.934 14.492 -19.927 1.00 86.12 393 ARG A O 1
ATOM 3035 N N . ALA A 1 394 ? 14.917 14.951 -20.870 1.00 75.25 394 ALA A N 1
ATOM 3036 C CA . ALA A 1 394 ? 14.730 14.104 -22.051 1.00 75.25 394 ALA A CA 1
ATOM 3037 C C . ALA A 1 394 ? 14.421 12.636 -21.696 1.00 75.25 394 ALA A C 1
ATOM 3039 O O . ALA A 1 394 ? 13.616 12.004 -22.371 1.00 75.25 394 ALA A O 1
ATOM 3040 N N . HIS A 1 395 ? 15.019 12.108 -20.622 1.00 72.62 395 HIS A N 1
ATOM 3041 C CA . HIS A 1 395 ? 14.697 10.784 -20.081 1.00 72.62 395 HIS A CA 1
ATOM 3042 C C . HIS A 1 395 ? 13.257 10.702 -19.539 1.00 72.62 395 HIS A C 1
ATOM 3044 O O . HIS A 1 395 ? 12.620 9.660 -19.679 1.00 72.62 395 HIS A O 1
ATOM 3050 N N . ARG A 1 396 ? 12.740 11.775 -18.927 1.00 72.25 396 ARG A N 1
ATOM 3051 C CA . ARG A 1 396 ? 11.362 11.847 -18.419 1.00 72.25 396 ARG A CA 1
ATOM 3052 C C . ARG A 1 396 ? 10.325 12.051 -19.533 1.00 72.25 396 ARG A C 1
ATOM 3054 O O . ARG A 1 396 ? 9.203 11.590 -19.374 1.00 72.25 396 ARG A O 1
ATOM 3061 N N . GLY A 1 397 ? 10.708 12.720 -20.620 1.00 73.50 397 GLY A N 1
ATOM 3062 C CA . GLY A 1 397 ? 9.912 12.920 -21.833 1.00 73.50 397 GLY A CA 1
ATOM 3063 C C . GLY A 1 397 ? 10.425 14.105 -22.662 1.00 73.50 397 GLY A C 1
ATOM 3064 O O . GLY A 1 397 ? 11.086 15.008 -22.143 1.00 73.50 397 GLY A O 1
ATOM 3065 N N . VAL A 1 398 ? 10.141 14.136 -23.966 1.00 80.88 398 VAL A N 1
ATOM 3066 C CA . VAL A 1 398 ? 10.609 15.226 -24.852 1.00 80.88 398 VAL A CA 1
ATOM 3067 C C . VAL A 1 398 ? 9.924 16.551 -24.496 1.00 80.88 398 VAL A C 1
ATOM 3069 O O . VAL A 1 398 ? 10.541 17.614 -24.534 1.00 80.88 398 VAL A O 1
ATOM 3072 N N . GLU A 1 399 ? 8.671 16.489 -24.057 1.00 83.19 399 GLU A N 1
ATOM 3073 C CA . GLU A 1 399 ? 7.895 17.602 -23.522 1.00 83.19 399 GLU A CA 1
ATOM 3074 C C . GLU A 1 399 ? 8.505 18.204 -22.245 1.00 83.19 399 GLU A C 1
ATOM 3076 O O . GLU A 1 399 ? 8.381 19.407 -22.028 1.00 83.19 399 GLU A O 1
ATOM 3081 N N . TRP A 1 400 ? 9.273 17.448 -21.451 1.00 83.44 400 TRP A N 1
ATOM 3082 C CA . TRP A 1 400 ? 10.013 17.997 -20.303 1.00 83.44 400 TRP A CA 1
ATOM 3083 C C . TRP A 1 400 ? 11.226 18.843 -20.706 1.00 83.44 400 TRP A C 1
ATOM 3085 O O . TRP A 1 400 ? 11.809 19.510 -19.852 1.00 83.44 400 TRP A O 1
ATOM 3095 N N . LEU A 1 401 ? 11.615 18.886 -21.984 1.00 86.38 401 LEU A N 1
ATOM 3096 C CA . LEU A 1 401 ? 12.590 19.871 -22.466 1.00 86.38 401 LEU A CA 1
ATOM 3097 C C . LEU A 1 401 ? 11.958 21.263 -22.632 1.00 86.38 401 LEU A C 1
ATOM 3099 O O . LEU A 1 401 ? 12.650 22.266 -22.445 1.00 86.38 401 LEU A O 1
ATOM 3103 N N . THR A 1 402 ? 10.655 21.341 -22.927 1.00 86.62 402 THR A N 1
ATOM 3104 C CA . THR A 1 402 ? 9.916 22.605 -23.107 1.00 86.62 402 THR A CA 1
ATOM 3105 C C . THR A 1 402 ? 9.107 23.007 -21.872 1.00 86.62 402 THR A C 1
ATOM 3107 O O . THR A 1 402 ? 8.992 24.197 -21.579 1.00 86.62 402 THR A O 1
ATOM 3110 N N . GLN A 1 403 ? 8.598 22.049 -21.096 1.00 86.25 403 GLN A N 1
ATOM 3111 C CA . GLN A 1 403 ? 7.850 22.292 -19.863 1.00 86.25 403 GLN A CA 1
ATOM 3112 C C . GLN A 1 403 ? 8.785 22.373 -18.649 1.00 86.25 403 GLN A C 1
ATOM 3114 O O . GLN A 1 403 ? 9.388 21.383 -18.238 1.00 86.25 403 GLN A O 1
ATOM 3119 N N . TRP A 1 404 ? 8.869 23.546 -18.015 1.00 89.81 404 TRP A N 1
ATOM 3120 C CA . TRP A 1 404 ? 9.673 23.778 -16.803 1.00 89.81 404 TRP A CA 1
ATOM 3121 C C . TRP A 1 404 ? 8.791 24.120 -15.584 1.00 89.81 404 TRP A C 1
ATOM 3123 O O . TRP A 1 404 ? 8.890 25.226 -15.039 1.00 89.81 404 TRP A O 1
ATOM 3133 N N . PRO A 1 405 ? 7.903 23.198 -15.147 1.00 90.88 405 PRO A N 1
ATOM 3134 C CA . PRO A 1 405 ? 7.089 23.404 -13.956 1.00 90.88 405 PRO A CA 1
ATOM 3135 C C . PRO A 1 405 ? 7.970 23.465 -12.705 1.00 90.88 405 PRO A C 1
ATOM 3137 O O . PRO A 1 405 ? 9.082 22.933 -12.672 1.00 90.88 405 PRO A O 1
ATOM 3140 N N . ASN A 1 406 ? 7.451 24.083 -11.646 1.00 92.81 406 ASN A N 1
ATOM 3141 C CA . ASN A 1 406 ? 8.033 23.929 -10.321 1.00 92.81 406 ASN A CA 1
ATOM 3142 C C . ASN A 1 406 ? 7.551 22.589 -9.734 1.00 92.81 406 ASN A C 1
ATOM 3144 O O . ASN A 1 406 ? 6.363 22.415 -9.474 1.00 92.81 406 ASN A O 1
ATOM 3148 N N . LEU A 1 407 ? 8.473 21.644 -9.566 1.00 90.56 407 LEU A N 1
ATOM 3149 C CA . LEU A 1 407 ? 8.226 20.268 -9.134 1.00 90.56 407 LEU A CA 1
ATOM 3150 C C . LEU A 1 407 ? 7.665 20.200 -7.709 1.00 90.56 407 LEU A C 1
ATOM 3152 O O . LEU A 1 407 ? 6.782 19.389 -7.443 1.00 90.56 407 LEU A O 1
ATOM 3156 N N . VAL A 1 408 ? 8.110 21.092 -6.819 1.00 90.44 408 VAL A N 1
ATOM 3157 C CA . VAL A 1 408 ? 7.593 21.200 -5.445 1.00 90.44 408 VAL A CA 1
ATOM 3158 C C . VAL A 1 408 ? 6.160 21.729 -5.459 1.00 90.44 408 VAL A C 1
ATOM 3160 O O . VAL A 1 408 ? 5.283 21.156 -4.817 1.00 90.44 408 VAL A O 1
ATOM 3163 N N . ALA A 1 409 ? 5.890 22.773 -6.249 1.00 90.31 409 ALA A N 1
ATOM 3164 C CA . ALA A 1 409 ? 4.539 23.305 -6.421 1.00 90.31 409 ALA A CA 1
ATOM 3165 C C . ALA A 1 409 ? 3.583 22.257 -7.018 1.00 90.31 409 ALA A C 1
ATOM 3167 O O . ALA A 1 409 ? 2.455 22.113 -6.550 1.00 90.31 409 ALA A O 1
ATOM 3168 N N . ALA A 1 410 ? 4.039 21.497 -8.020 1.00 89.00 410 ALA A N 1
ATOM 3169 C CA . ALA A 1 410 ? 3.277 20.411 -8.629 1.00 89.00 410 ALA A CA 1
ATOM 3170 C C . ALA A 1 410 ? 2.987 19.290 -7.616 1.00 89.00 410 ALA A C 1
ATOM 3172 O O . ALA A 1 410 ? 1.835 18.887 -7.472 1.00 89.00 410 ALA A O 1
ATOM 3173 N N . HIS A 1 411 ? 3.995 18.858 -6.850 1.00 87.50 411 HIS A N 1
ATOM 3174 C CA . HIS A 1 411 ? 3.846 17.859 -5.790 1.00 87.50 411 HIS A CA 1
ATOM 3175 C C . HIS A 1 411 ? 2.819 18.287 -4.732 1.00 87.50 411 HIS A C 1
ATOM 3177 O O . HIS A 1 411 ? 1.856 17.564 -4.478 1.00 87.50 411 HIS A O 1
ATOM 3183 N N . ARG A 1 412 ? 2.958 19.502 -4.179 1.00 88.44 412 ARG A N 1
ATOM 3184 C CA . ARG A 1 412 ? 1.997 20.069 -3.217 1.00 88.44 412 ARG A CA 1
ATOM 3185 C C . ARG A 1 412 ? 0.597 20.219 -3.824 1.00 88.44 412 ARG A C 1
ATOM 3187 O O . ARG A 1 412 ? -0.390 20.021 -3.126 1.00 88.44 412 ARG A O 1
ATOM 3194 N N . THR A 1 413 ? 0.485 20.503 -5.125 1.00 89.00 413 THR A N 1
ATOM 3195 C CA . THR A 1 413 ? -0.813 20.580 -5.825 1.00 89.00 413 THR A CA 1
ATOM 3196 C C . THR A 1 413 ? -1.484 19.213 -5.940 1.00 89.00 413 THR A C 1
ATOM 3198 O O . THR A 1 413 ? -2.673 19.104 -5.649 1.00 89.00 413 THR A O 1
ATOM 3201 N N . MET A 1 414 ? -0.738 18.161 -6.293 1.00 86.06 414 MET A N 1
ATOM 3202 C CA . MET A 1 414 ? -1.257 16.788 -6.320 1.00 86.06 414 MET A CA 1
ATOM 3203 C C . MET A 1 414 ? -1.660 16.311 -4.917 1.00 86.06 414 MET A C 1
ATOM 3205 O O . MET A 1 414 ? -2.747 15.764 -4.747 1.00 86.06 414 MET A O 1
ATOM 3209 N N . GLN A 1 415 ? -0.827 16.590 -3.907 1.00 84.44 415 GLN A N 1
ATOM 3210 C CA . GLN A 1 415 ? -1.089 16.264 -2.502 1.00 84.44 415 GLN A CA 1
ATOM 3211 C C . GLN A 1 415 ? -2.365 16.952 -1.992 1.00 84.44 415 GLN A C 1
ATOM 3213 O O . GLN A 1 415 ? -3.286 16.273 -1.545 1.00 84.44 415 GLN A O 1
ATOM 3218 N N . VAL A 1 416 ? -2.485 18.277 -2.142 1.00 85.75 416 VAL A N 1
ATOM 3219 C CA . VAL A 1 416 ? -3.705 19.026 -1.782 1.00 85.75 416 VAL A CA 1
ATOM 3220 C C . VAL A 1 416 ? -4.921 18.548 -2.584 1.00 85.75 416 VAL A C 1
ATOM 3222 O O . VAL A 1 416 ? -6.016 18.480 -2.031 1.00 85.75 416 VAL A O 1
ATOM 3225 N N . GLY A 1 417 ? -4.749 18.174 -3.855 1.00 85.50 417 GLY A N 1
ATOM 3226 C CA . GLY A 1 417 ? -5.811 17.604 -4.688 1.00 85.50 417 GLY A CA 1
ATOM 3227 C C . GLY A 1 417 ? -6.373 16.297 -4.123 1.00 85.50 417 GLY A C 1
ATOM 3228 O O . GLY A 1 417 ? -7.583 16.188 -3.928 1.00 85.50 417 GLY A O 1
ATOM 3229 N N . GLN A 1 418 ? -5.507 15.334 -3.789 1.00 83.38 418 GLN A N 1
ATOM 3230 C CA . GLN A 1 418 ? -5.929 14.068 -3.178 1.00 83.38 418 GLN A CA 1
ATOM 3231 C C . GLN A 1 418 ? -6.554 14.277 -1.793 1.00 83.38 418 GLN A C 1
ATOM 3233 O O . GLN A 1 418 ? -7.618 13.719 -1.516 1.00 83.38 418 GLN A O 1
ATOM 3238 N N . GLN A 1 419 ? -5.967 15.147 -0.962 1.00 84.69 419 GLN A N 1
ATOM 3239 C CA . GLN A 1 419 ? -6.548 15.499 0.335 1.00 84.69 419 GLN A CA 1
ATOM 3240 C C . GLN A 1 419 ? -7.957 16.108 0.169 1.00 84.69 419 GLN A C 1
ATOM 3242 O O . GLN A 1 419 ? -8.876 15.687 0.864 1.00 84.69 419 GLN A O 1
ATOM 3247 N N . ARG A 1 420 ? -8.186 17.018 -0.797 1.00 86.38 420 ARG A N 1
ATOM 3248 C CA . ARG A 1 420 ? -9.513 17.635 -1.054 1.00 86.38 420 ARG A CA 1
ATOM 3249 C C . ARG A 1 420 ? -10.535 16.666 -1.655 1.00 86.38 420 ARG A C 1
ATOM 3251 O O . ARG A 1 420 ? -11.736 16.923 -1.586 1.00 86.38 420 ARG A O 1
ATOM 3258 N N . GLY A 1 421 ? -10.084 15.559 -2.244 1.00 87.81 421 GLY A N 1
ATOM 3259 C CA . GLY A 1 421 ? -10.964 14.469 -2.663 1.00 87.81 421 GLY A CA 1
ATOM 3260 C C . GLY A 1 421 ? -11.570 13.721 -1.472 1.00 87.81 421 GLY A C 1
ATOM 3261 O O . GLY A 1 421 ? -12.763 13.416 -1.492 1.00 87.81 421 GLY A O 1
ATOM 3262 N N . ARG A 1 422 ? -10.754 13.467 -0.438 1.00 90.44 422 ARG A N 1
ATOM 3263 C CA . ARG A 1 422 ? -11.048 12.561 0.687 1.00 90.44 422 ARG A CA 1
ATOM 3264 C C . ARG A 1 422 ? -11.459 13.271 1.987 1.00 90.44 422 ARG A C 1
ATOM 3266 O O . ARG A 1 422 ? -12.156 12.674 2.803 1.00 90.44 422 ARG A O 1
ATOM 3273 N N . PHE A 1 423 ? -11.079 14.532 2.186 1.00 94.12 423 PHE A N 1
ATOM 3274 C CA . PHE A 1 423 ? -11.328 15.284 3.420 1.00 94.12 423 PHE A CA 1
ATOM 3275 C C . PHE A 1 423 ? -11.942 16.664 3.150 1.00 94.12 423 PHE A C 1
ATOM 3277 O O . PHE A 1 423 ? -11.694 17.291 2.119 1.00 94.12 423 PHE A O 1
ATOM 3284 N N . VAL A 1 424 ? -12.732 17.142 4.110 1.00 94.31 424 VAL A N 1
ATOM 3285 C CA . VAL A 1 424 ? -13.247 18.517 4.191 1.00 94.31 424 VAL A CA 1
ATOM 3286 C C . VAL A 1 424 ? -12.465 19.309 5.238 1.00 94.31 424 VAL A C 1
ATOM 3288 O O . VAL A 1 424 ? -11.847 18.721 6.122 1.00 94.31 424 VAL A O 1
ATOM 3291 N N . HIS A 1 425 ? -12.468 20.640 5.139 1.00 94.44 425 HIS A N 1
ATOM 3292 C CA . HIS A 1 425 ? -11.931 21.517 6.188 1.00 94.44 425 HIS A CA 1
ATOM 3293 C C . HIS A 1 425 ? -12.867 21.526 7.403 1.00 94.44 425 HIS A C 1
ATOM 3295 O O . HIS A 1 425 ? -14.084 21.507 7.242 1.00 94.44 425 HIS A O 1
ATOM 3301 N N . ASP A 1 426 ? -12.285 21.565 8.601 1.00 95.56 426 ASP A N 1
ATOM 3302 C CA . ASP A 1 426 ? -13.005 21.682 9.870 1.00 95.56 426 ASP A CA 1
ATOM 3303 C C . ASP A 1 426 ? -12.364 22.798 10.721 1.00 95.56 426 ASP A C 1
ATOM 3305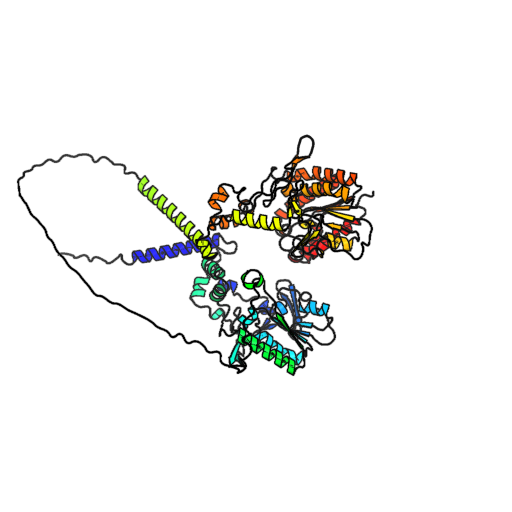 O O . ASP A 1 426 ? -11.136 22.827 10.852 1.00 95.56 426 ASP A O 1
ATOM 3309 N N . PRO A 1 427 ? -13.140 23.733 11.302 1.00 96.00 427 PRO A N 1
ATOM 3310 C CA . PRO A 1 427 ? -12.584 24.885 12.008 1.00 96.00 427 PRO A CA 1
ATOM 3311 C C . PRO A 1 427 ? -11.986 24.554 13.385 1.00 96.00 427 PRO A C 1
ATOM 3313 O O . PRO A 1 427 ? -11.275 25.399 13.923 1.00 96.00 427 PRO A O 1
ATOM 3316 N N . LEU A 1 428 ? -12.239 23.376 13.963 1.00 96.50 428 LEU A N 1
ATOM 3317 C CA . LEU A 1 428 ? -11.695 22.941 15.257 1.00 96.50 428 LEU A CA 1
ATOM 3318 C C . LEU A 1 428 ? -10.555 21.927 15.085 1.00 96.50 428 LEU A C 1
ATOM 3320 O O . LEU A 1 428 ? -9.520 22.039 15.735 1.00 96.50 428 LEU A O 1
ATOM 3324 N N . LEU A 1 429 ? -10.746 20.941 14.209 1.00 96.44 429 LEU A N 1
ATOM 3325 C CA . LEU A 1 429 ? -9.864 19.787 13.999 1.00 96.44 429 LEU A CA 1
ATOM 3326 C C . LEU A 1 429 ? -8.962 19.930 12.762 1.00 96.44 429 LEU A C 1
ATOM 3328 O O . LEU A 1 429 ? -8.030 19.143 12.580 1.00 96.44 429 LEU A O 1
ATOM 3332 N N . GLY A 1 430 ? -9.210 20.944 11.928 1.00 95.06 430 GLY A N 1
ATOM 3333 C CA . GLY A 1 430 ? -8.468 21.282 10.710 1.00 95.06 430 GLY A CA 1
ATOM 3334 C C . GLY A 1 430 ? -8.981 20.561 9.470 1.00 95.06 430 GLY A C 1
ATOM 3335 O O . GLY A 1 430 ? -9.177 21.175 8.415 1.00 95.06 430 GLY A O 1
ATOM 3336 N N . PHE A 1 431 ? -9.251 19.265 9.601 1.00 95.06 431 PHE A N 1
ATOM 3337 C CA . PHE A 1 431 ? -9.855 18.465 8.547 1.00 95.06 431 PHE A CA 1
ATOM 3338 C C . PHE A 1 431 ? -10.622 17.260 9.097 1.00 95.06 431 PHE A C 1
ATOM 3340 O O . PHE A 1 431 ? -10.301 16.732 10.161 1.00 95.06 431 PHE A O 1
ATOM 3347 N N . LEU A 1 432 ? -11.633 16.826 8.345 1.00 95.94 432 LEU A N 1
ATOM 3348 C CA . LEU A 1 432 ? -12.526 15.716 8.677 1.00 95.94 432 LEU A CA 1
ATOM 3349 C C . LEU A 1 432 ? -12.729 14.806 7.452 1.00 95.94 432 LEU A C 1
ATOM 3351 O O . LEU A 1 432 ? -12.724 15.314 6.327 1.00 95.94 432 LEU A O 1
ATOM 3355 N N . PRO A 1 433 ? -12.923 13.482 7.624 1.00 97.00 433 PRO A N 1
ATOM 3356 C CA . PRO A 1 433 ? -13.349 12.588 6.543 1.00 97.00 433 PRO A CA 1
ATOM 3357 C C . PRO A 1 433 ? -14.566 13.158 5.802 1.00 97.00 433 PRO A C 1
ATOM 3359 O O . PRO A 1 433 ? -15.541 13.553 6.434 1.00 97.00 433 PRO A O 1
ATOM 3362 N N . LYS A 1 434 ? -14.515 13.268 4.472 1.00 96.25 434 LYS A N 1
ATOM 3363 C CA . LYS A 1 434 ? -15.580 13.919 3.694 1.00 96.25 434 LYS A CA 1
ATOM 3364 C C . LYS A 1 434 ? -16.899 13.121 3.770 1.00 96.25 434 LYS A C 1
ATOM 3366 O O . LYS A 1 434 ? -16.898 11.979 3.316 1.00 96.25 434 LYS A O 1
ATOM 3371 N N . PRO A 1 435 ? -18.014 13.700 4.259 1.00 96.56 435 PRO A N 1
ATOM 3372 C CA . PRO A 1 435 ? -19.308 13.015 4.300 1.00 96.56 435 PRO A CA 1
ATOM 3373 C C . PRO A 1 435 ? -19.720 12.429 2.943 1.00 96.56 435 PRO A C 1
ATOM 3375 O O . PRO A 1 435 ? -19.528 13.076 1.908 1.00 96.56 435 PRO A O 1
ATOM 3378 N N . GLY A 1 436 ? -20.246 11.201 2.945 1.00 92.50 436 GLY A N 1
ATOM 3379 C CA . GLY A 1 436 ? -20.714 10.503 1.740 1.00 92.50 436 GLY A CA 1
ATOM 3380 C C . GLY A 1 436 ? -19.622 10.128 0.724 1.00 92.50 436 GLY A C 1
ATOM 3381 O O . GLY A 1 436 ? -19.929 9.820 -0.427 1.00 92.50 436 GLY A O 1
ATOM 3382 N N . PHE A 1 437 ? -18.339 10.180 1.097 1.00 95.31 437 PHE A N 1
ATOM 3383 C CA . PHE A 1 437 ? -17.244 9.697 0.250 1.00 95.31 437 PHE A CA 1
ATOM 3384 C C . PHE A 1 437 ? -17.264 8.166 0.157 1.00 95.31 437 PHE A C 1
ATOM 3386 O O . PHE A 1 437 ? -17.314 7.490 1.180 1.00 95.31 437 PHE A O 1
ATOM 3393 N N . ALA A 1 438 ? -17.141 7.625 -1.057 1.00 94.19 438 ALA A N 1
ATOM 3394 C CA . ALA A 1 438 ? -16.984 6.194 -1.308 1.00 94.19 438 ALA A CA 1
ATOM 3395 C C . ALA A 1 438 ? -16.011 5.972 -2.478 1.00 94.19 438 ALA A C 1
ATOM 3397 O O . ALA A 1 438 ? -16.334 6.293 -3.623 1.00 94.19 438 ALA A O 1
ATOM 3398 N N . ALA A 1 439 ? -14.812 5.448 -2.207 1.00 89.38 439 ALA A N 1
ATOM 3399 C CA . ALA A 1 439 ? -13.848 5.061 -3.242 1.00 89.38 439 ALA A CA 1
ATOM 3400 C C . ALA A 1 439 ? -12.806 4.065 -2.708 1.00 89.38 439 ALA A C 1
ATOM 3402 O O . ALA A 1 439 ? -12.379 4.164 -1.561 1.00 89.38 439 ALA A O 1
ATOM 3403 N N . GLY A 1 440 ? -12.353 3.130 -3.551 1.00 85.88 440 GLY A N 1
ATOM 3404 C CA . GLY A 1 440 ? -11.210 2.256 -3.241 1.00 85.88 440 GLY A CA 1
ATOM 3405 C C . GLY A 1 440 ? -11.381 1.361 -2.005 1.00 85.88 440 GLY A C 1
ATOM 3406 O O . GLY A 1 440 ? -10.395 1.060 -1.345 1.00 85.88 440 GLY A O 1
ATOM 3407 N N . GLY A 1 441 ? -12.616 0.977 -1.661 1.00 90.44 441 GLY A N 1
ATOM 3408 C CA . GLY A 1 441 ? -12.913 0.211 -0.442 1.00 90.44 441 GLY A CA 1
ATOM 3409 C C . GLY A 1 441 ? -12.935 1.041 0.850 1.00 90.44 441 GLY A C 1
ATOM 3410 O O . GLY A 1 441 ? -12.956 0.457 1.931 1.00 90.44 441 GLY A O 1
ATOM 3411 N N . VAL A 1 442 ? -12.919 2.375 0.745 1.00 94.44 442 VAL A N 1
ATOM 3412 C CA . VAL A 1 442 ? -13.055 3.316 1.864 1.00 94.44 442 VAL A CA 1
ATOM 3413 C C . VAL A 1 442 ? -14.366 4.093 1.733 1.00 94.44 442 VAL A C 1
ATOM 3415 O O . VAL A 1 442 ? -14.544 4.830 0.757 1.00 94.44 442 VAL A O 1
ATOM 3418 N N . THR A 1 443 ? -15.238 3.986 2.738 1.00 96.38 443 THR A N 1
ATOM 3419 C CA . THR A 1 443 ? -16.543 4.673 2.780 1.00 96.38 443 THR A CA 1
ATOM 3420 C C . THR A 1 443 ? -16.703 5.521 4.044 1.00 96.38 443 THR A C 1
ATOM 3422 O O . THR A 1 443 ? -16.350 5.077 5.140 1.00 96.38 443 THR A O 1
ATOM 3425 N N . TYR A 1 444 ? -17.253 6.733 3.914 1.00 97.38 444 TYR A N 1
ATOM 3426 C CA . TYR A 1 444 ? -17.531 7.659 5.020 1.00 97.38 444 TYR A CA 1
ATOM 3427 C C . TYR A 1 444 ? -19.024 7.958 5.163 1.00 97.38 444 TYR A C 1
ATOM 3429 O O . TYR A 1 444 ? -19.701 8.241 4.174 1.00 97.38 444 TYR A O 1
ATOM 3437 N N . ASP A 1 445 ? -19.518 7.931 6.402 1.00 95.19 445 ASP A N 1
ATOM 3438 C CA . ASP A 1 445 ? -20.905 8.275 6.724 1.00 95.19 445 ASP A CA 1
ATOM 3439 C C . ASP A 1 445 ? -21.150 9.797 6.696 1.00 95.19 445 ASP A C 1
ATOM 3441 O O . ASP A 1 445 ? -20.225 10.608 6.575 1.00 95.19 445 ASP A O 1
ATOM 3445 N N . ASP A 1 446 ? -22.412 10.206 6.850 1.00 95.12 446 ASP A N 1
ATOM 3446 C CA . ASP A 1 446 ? -22.809 11.622 6.890 1.00 95.12 446 ASP A CA 1
ATOM 3447 C C . ASP A 1 446 ? -22.253 12.395 8.108 1.00 95.12 446 ASP A C 1
ATOM 3449 O O . ASP A 1 446 ? -22.439 13.607 8.226 1.00 95.12 446 ASP A O 1
ATOM 3453 N N . ARG A 1 447 ? -21.563 11.709 9.029 1.00 94.69 447 ARG A N 1
ATOM 3454 C CA . ARG A 1 447 ? -20.999 12.247 10.274 1.00 94.69 447 ARG A CA 1
ATOM 3455 C C . ARG A 1 447 ? -19.469 12.270 10.275 1.00 94.69 447 ARG A C 1
ATOM 3457 O O . ARG A 1 447 ? -18.866 12.529 11.320 1.00 94.69 447 ARG A O 1
ATOM 3464 N N . SER A 1 448 ? -18.837 12.025 9.125 1.00 96.50 448 SER A N 1
ATOM 3465 C CA . SER A 1 448 ? -17.378 11.960 8.982 1.00 96.50 448 SER A CA 1
ATOM 3466 C C . SER A 1 448 ? -16.720 10.854 9.823 1.00 96.50 448 SER A C 1
ATOM 3468 O O . SER A 1 448 ? -15.575 11.009 10.268 1.00 96.50 448 SER A O 1
ATOM 3470 N N . PHE A 1 449 ? -17.416 9.740 10.049 1.00 97.56 449 PHE A N 1
ATOM 3471 C CA . PHE A 1 449 ? -16.849 8.477 10.526 1.00 97.56 449 PHE A CA 1
ATOM 3472 C C . PHE A 1 449 ? -16.572 7.543 9.346 1.00 97.56 449 PHE A C 1
ATOM 3474 O O . PHE A 1 449 ? -17.200 7.651 8.291 1.00 97.56 449 PHE A O 1
ATOM 3481 N N . ARG A 1 450 ? -15.629 6.611 9.512 1.00 97.31 450 ARG A N 1
ATOM 3482 C CA . ARG A 1 450 ? -15.475 5.514 8.555 1.00 97.31 450 ARG A CA 1
ATOM 3483 C C . ARG A 1 450 ? -16.581 4.493 8.793 1.00 97.31 450 ARG A C 1
ATOM 3485 O O . ARG A 1 450 ? -16.828 4.109 9.937 1.00 97.31 450 ARG A O 1
ATOM 3492 N N . VAL A 1 451 ? -17.228 4.061 7.715 1.00 95.56 451 VAL A N 1
ATOM 3493 C CA . VAL A 1 451 ? -18.233 3.001 7.771 1.00 95.56 451 VAL A CA 1
ATOM 3494 C C . VAL A 1 451 ? -17.571 1.728 8.286 1.00 95.56 451 VAL A C 1
ATOM 3496 O O . VAL A 1 451 ? -16.572 1.261 7.744 1.00 95.56 451 VAL A O 1
ATOM 3499 N N . VAL A 1 452 ? -18.154 1.172 9.340 1.00 92.94 452 VAL A N 1
ATOM 3500 C CA . VAL A 1 452 ? -17.926 -0.205 9.764 1.00 92.94 452 VAL A CA 1
ATOM 3501 C C . VAL A 1 452 ? -19.113 -1.007 9.230 1.00 92.94 452 VAL A C 1
ATOM 3503 O O . VAL A 1 452 ? -20.241 -0.663 9.581 1.00 92.94 452 VAL A O 1
ATOM 3506 N N . PRO A 1 453 ? -18.908 -2.016 8.363 1.00 85.06 453 PRO A N 1
ATOM 3507 C CA . PRO A 1 453 ? -20.007 -2.831 7.852 1.00 85.06 453 PRO A CA 1
ATOM 3508 C C . PRO A 1 453 ? -20.767 -3.526 8.986 1.00 85.06 453 PRO A C 1
ATOM 3510 O O . PRO A 1 453 ? -20.153 -4.018 9.935 1.00 85.06 453 PRO A O 1
ATOM 3513 N N . ASP A 1 454 ? -22.096 -3.575 8.882 1.00 65.94 454 ASP A N 1
ATOM 3514 C CA . ASP A 1 454 ? -22.948 -4.154 9.921 1.00 65.94 454 ASP A CA 1
ATOM 3515 C C . ASP A 1 454 ? -22.628 -5.636 10.163 1.00 65.94 454 ASP A C 1
ATOM 3517 O O . ASP A 1 454 ? -22.779 -6.486 9.281 1.00 65.94 454 ASP A O 1
ATOM 3521 N N . ALA A 1 455 ? -22.271 -5.970 11.405 1.00 57.22 455 ALA A N 1
ATOM 3522 C CA . ALA A 1 455 ? -22.413 -7.337 11.888 1.00 57.22 455 ALA A CA 1
ATOM 3523 C C . ALA A 1 455 ? -23.914 -7.698 11.956 1.00 57.22 455 ALA A C 1
ATOM 3525 O O . ALA A 1 455 ? -24.729 -6.834 12.296 1.00 57.22 455 ALA A O 1
ATOM 3526 N N . PRO A 1 456 ? -24.310 -8.954 11.665 1.00 51.91 456 PRO A N 1
ATOM 3527 C CA . PRO A 1 456 ? -25.713 -9.366 11.602 1.00 51.91 456 PRO A CA 1
ATOM 3528 C C . PRO A 1 456 ? -26.387 -9.353 12.988 1.00 51.91 456 PRO A C 1
ATOM 3530 O O . PRO A 1 456 ? -26.523 -10.380 13.647 1.00 51.91 456 PRO A O 1
ATOM 3533 N N . THR A 1 457 ? -26.878 -8.172 13.376 1.00 57.19 457 THR A N 1
ATOM 3534 C CA . THR A 1 457 ? -27.339 -7.775 14.722 1.00 57.19 457 THR A CA 1
ATOM 3535 C C . THR A 1 457 ? -26.201 -7.667 15.752 1.00 57.19 457 THR A C 1
ATOM 3537 O O . THR A 1 457 ? -25.473 -8.635 15.961 1.00 57.19 457 THR A O 1
ATOM 3540 N N . PRO A 1 458 ? -26.057 -6.534 16.474 1.00 62.47 458 PRO A N 1
ATOM 3541 C CA . PRO A 1 458 ? -25.135 -6.440 17.606 1.00 62.47 458 PRO A CA 1
ATOM 3542 C C . PRO A 1 458 ? -25.501 -7.450 18.701 1.00 62.47 458 PRO A C 1
ATOM 3544 O O . PRO A 1 458 ? -26.550 -7.343 19.337 1.00 62.47 458 PRO A O 1
ATOM 3547 N N . ALA A 1 459 ? -24.623 -8.425 18.937 1.00 72.06 459 ALA A N 1
ATOM 3548 C CA . ALA A 1 459 ? -24.824 -9.486 19.924 1.00 72.06 459 ALA A CA 1
ATOM 3549 C C . ALA A 1 459 ? -24.798 -8.980 21.381 1.00 72.06 459 ALA A C 1
ATOM 3551 O O . ALA A 1 459 ? -25.191 -9.706 22.296 1.00 72.06 459 ALA A O 1
ATOM 3552 N N . ARG A 1 460 ? -24.328 -7.747 21.621 1.00 80.88 460 ARG A N 1
ATOM 3553 C CA . ARG A 1 460 ? -24.274 -7.112 22.946 1.00 80.88 460 ARG A CA 1
ATOM 3554 C C . ARG A 1 460 ? -24.738 -5.652 22.895 1.00 80.88 460 ARG A C 1
ATOM 3556 O O . ARG A 1 460 ? -24.410 -4.939 21.944 1.00 80.88 460 ARG A O 1
ATOM 3563 N N . PRO A 1 461 ? -25.441 -5.168 23.937 1.00 83.38 461 PRO A N 1
ATOM 3564 C CA . PRO A 1 461 ? -25.781 -3.757 24.068 1.00 83.38 461 PRO A CA 1
ATOM 3565 C C . PRO A 1 461 ? -24.533 -2.914 24.361 1.00 83.38 461 PRO A C 1
ATOM 3567 O O . PRO A 1 461 ? -23.565 -3.395 24.947 1.00 83.38 461 PRO A O 1
ATOM 3570 N N . GLY A 1 462 ? -24.591 -1.632 24.000 1.00 86.88 462 GLY A N 1
ATOM 3571 C CA . GLY A 1 462 ? -23.477 -0.690 24.129 1.00 86.88 462 GLY A CA 1
ATOM 3572 C C . GLY A 1 462 ? -22.853 -0.328 22.781 1.00 86.88 462 GLY A C 1
ATOM 3573 O O . GLY A 1 462 ? -23.231 -0.850 21.732 1.00 86.88 462 GLY A O 1
ATOM 3574 N N . ARG A 1 463 ? -21.912 0.618 22.808 1.00 92.94 463 ARG A N 1
ATOM 3575 C CA . ARG A 1 463 ? -21.152 1.076 21.636 1.00 92.94 463 ARG A CA 1
ATOM 3576 C C . ARG A 1 463 ? -19.704 1.322 22.021 1.00 92.94 463 ARG A C 1
ATOM 3578 O O . ARG A 1 463 ? -19.445 1.839 23.109 1.00 92.94 463 ARG A O 1
ATOM 3585 N N . ILE A 1 464 ? -18.794 1.015 21.108 1.00 96.62 464 ILE A N 1
ATOM 3586 C CA . ILE A 1 464 ? -17.372 1.333 21.226 1.00 96.62 464 ILE A CA 1
ATOM 3587 C C . ILE A 1 464 ? -17.065 2.480 20.257 1.00 96.62 464 ILE A C 1
ATOM 3589 O O . ILE A 1 464 ? -17.512 2.459 19.114 1.00 96.62 464 ILE A O 1
ATOM 3593 N N . LEU A 1 465 ? -16.312 3.484 20.694 1.00 98.38 465 LEU A N 1
ATOM 3594 C CA . LEU A 1 465 ? -15.804 4.560 19.846 1.00 98.38 465 LEU A CA 1
ATOM 3595 C C . LEU A 1 465 ? -14.299 4.369 19.641 1.00 98.38 465 LEU A C 1
ATOM 3597 O O . LEU A 1 465 ? -13.527 4.480 20.592 1.00 98.38 465 LEU A O 1
ATOM 3601 N N . ALA A 1 466 ? -13.883 4.092 18.408 1.00 98.69 466 ALA A N 1
ATOM 3602 C CA . ALA A 1 466 ? -12.477 3.972 18.047 1.00 98.69 466 ALA A CA 1
ATOM 3603 C C . ALA A 1 466 ? -11.926 5.346 17.621 1.00 98.69 466 ALA A C 1
ATOM 3605 O O . ALA A 1 466 ? -12.381 5.912 16.628 1.00 98.69 466 ALA A O 1
ATOM 3606 N N . LEU A 1 467 ? -10.962 5.891 18.367 1.00 98.56 467 LEU A N 1
ATOM 3607 C CA . LEU A 1 467 ? -10.263 7.151 18.074 1.00 98.56 467 LEU A CA 1
ATOM 3608 C C . LEU A 1 467 ? -8.803 6.865 17.718 1.00 98.56 467 LEU A C 1
ATOM 3610 O O . LEU A 1 467 ? -8.178 6.020 18.349 1.00 98.56 467 LEU A O 1
ATOM 3614 N N . GLY A 1 468 ? -8.239 7.593 16.756 1.00 98.25 468 GLY A N 1
ATOM 3615 C CA . GLY A 1 468 ? -6.826 7.456 16.408 1.00 98.25 468 GLY A CA 1
ATOM 3616 C C . GLY A 1 468 ? -6.468 8.041 15.049 1.00 98.25 468 GLY A C 1
ATOM 3617 O O . GLY A 1 468 ? -7.237 8.816 14.475 1.00 98.25 468 GLY A O 1
ATOM 3618 N N . ASP A 1 469 ? -5.303 7.654 14.539 1.00 97.75 469 ASP A N 1
ATOM 3619 C CA . ASP A 1 469 ? -4.776 8.101 13.250 1.00 97.75 469 ASP A CA 1
ATOM 3620 C C . ASP A 1 469 ? -5.198 7.164 12.090 1.00 97.75 469 ASP A C 1
ATOM 3622 O O . ASP A 1 469 ? -6.230 6.486 12.149 1.00 97.75 469 ASP A O 1
ATOM 3626 N N . SER A 1 470 ? -4.375 7.093 11.041 1.00 97.19 470 SER A N 1
ATOM 3627 C CA . SER A 1 470 ? -4.419 6.101 9.961 1.00 97.19 470 SER A CA 1
ATOM 3628 C C . SER A 1 470 ? -4.485 4.631 10.423 1.00 97.19 470 SER A C 1
ATOM 3630 O O . SER A 1 470 ? -5.099 3.820 9.732 1.00 97.19 470 SER A O 1
ATOM 3632 N N . TYR A 1 471 ? -3.944 4.268 11.596 1.00 98.25 471 TYR A N 1
ATOM 3633 C CA . TYR A 1 471 ? -4.037 2.907 12.153 1.00 98.25 471 TYR A CA 1
ATOM 3634 C C . TYR A 1 471 ? -5.390 2.614 12.804 1.00 98.25 471 TYR A C 1
ATOM 3636 O O . TYR A 1 471 ? -5.754 1.451 12.942 1.00 98.25 471 TYR A O 1
ATOM 3644 N N . THR A 1 472 ? -6.154 3.635 13.205 1.00 98.69 472 THR A N 1
ATOM 3645 C CA . THR A 1 472 ? -7.558 3.452 13.624 1.00 98.69 472 THR A CA 1
ATOM 3646 C C . THR A 1 472 ? -8.510 3.577 12.449 1.00 98.69 472 THR A C 1
ATOM 3648 O O . THR A 1 472 ? -9.464 2.811 12.341 1.00 98.69 472 THR A O 1
ATOM 3651 N N . HIS A 1 473 ? -8.208 4.486 11.522 1.00 98.50 473 HIS A N 1
ATOM 3652 C CA . HIS A 1 473 ? -8.897 4.562 10.242 1.00 98.50 473 HIS A CA 1
ATOM 3653 C C . HIS A 1 473 ? -8.845 3.218 9.498 1.00 98.50 473 HIS A C 1
ATOM 3655 O O . HIS A 1 473 ? -9.871 2.761 8.996 1.00 98.50 473 HIS A O 1
ATOM 3661 N N . GLY A 1 474 ? -7.677 2.568 9.474 1.00 97.19 474 GLY A N 1
ATOM 3662 C CA . GLY A 1 474 ? -7.416 1.365 8.684 1.00 97.19 474 GLY A CA 1
ATOM 3663 C C . GLY A 1 474 ? -7.006 1.700 7.249 1.00 97.19 474 GLY A C 1
ATOM 3664 O O . GLY A 1 474 ? -7.547 1.129 6.303 1.00 97.19 474 GLY A O 1
ATOM 3665 N N . ASP A 1 475 ? -6.103 2.666 7.066 1.00 96.69 475 ASP A N 1
ATOM 3666 C CA . ASP A 1 475 ? -5.525 2.938 5.746 1.00 96.69 475 ASP A CA 1
ATOM 3667 C C . ASP A 1 475 ? -4.875 1.671 5.148 1.00 96.69 475 ASP A C 1
ATOM 3669 O O . ASP A 1 475 ? -4.415 0.791 5.872 1.00 96.69 475 ASP A O 1
ATOM 3673 N N . GLU A 1 476 ? -4.850 1.590 3.814 1.00 95.19 476 GLU A N 1
ATOM 3674 C CA . GLU A 1 476 ? -4.406 0.428 3.012 1.00 95.19 476 GLU A CA 1
ATOM 3675 C C . GLU A 1 476 ? -5.312 -0.824 3.046 1.00 95.19 476 GLU A C 1
ATOM 3677 O O . GLU A 1 476 ? -5.049 -1.757 2.288 1.00 95.19 476 GLU A O 1
ATOM 3682 N N . VAL A 1 477 ? -6.409 -0.842 3.819 1.00 95.44 477 VAL A N 1
ATOM 3683 C CA . VAL A 1 477 ? -7.396 -1.946 3.822 1.00 95.44 477 VAL A CA 1
ATOM 3684 C C . VAL A 1 477 ? -8.840 -1.473 3.591 1.00 95.44 477 VAL A C 1
ATOM 3686 O O . VAL A 1 477 ? -9.167 -0.295 3.780 1.00 95.44 477 VAL A O 1
ATOM 3689 N N . ALA A 1 478 ? -9.718 -2.386 3.162 1.00 95.56 478 ALA A N 1
ATOM 3690 C CA . ALA A 1 478 ? -11.133 -2.096 2.929 1.00 95.56 478 ALA A CA 1
ATOM 3691 C C . ALA A 1 478 ? -11.924 -1.961 4.246 1.00 95.56 478 ALA A C 1
ATOM 3693 O O . ALA A 1 478 ? -11.466 -2.386 5.303 1.00 95.56 478 ALA A O 1
ATOM 3694 N N . ASP A 1 479 ? -13.126 -1.375 4.194 1.00 94.38 479 ASP A N 1
ATOM 3695 C CA . ASP A 1 479 ? -13.948 -1.062 5.380 1.00 94.38 479 ASP A CA 1
ATOM 3696 C C . ASP A 1 479 ? -14.169 -2.273 6.317 1.00 94.38 479 ASP A C 1
ATOM 3698 O O . ASP A 1 479 ? -14.075 -2.141 7.541 1.00 94.38 479 ASP A O 1
ATOM 3702 N N . ALA A 1 480 ? -14.383 -3.465 5.744 1.00 94.19 480 ALA A N 1
ATOM 3703 C CA . ALA A 1 480 ? -14.581 -4.730 6.464 1.00 94.19 480 ALA A CA 1
ATOM 3704 C C . ALA A 1 480 ? -13.307 -5.303 7.122 1.00 94.19 480 ALA A C 1
ATOM 3706 O O . ALA A 1 480 ? -13.404 -6.083 8.069 1.00 94.19 480 ALA A O 1
ATOM 3707 N N . ASP A 1 481 ? -12.131 -4.909 6.631 1.00 96.00 481 ASP A N 1
ATOM 3708 C CA . ASP A 1 481 ? -10.814 -5.419 7.038 1.00 96.00 481 ASP A CA 1
ATOM 3709 C C . ASP A 1 481 ? -10.137 -4.540 8.106 1.00 96.00 481 ASP A C 1
ATOM 3711 O O . ASP A 1 481 ? -9.002 -4.784 8.520 1.00 96.00 481 ASP A O 1
ATOM 3715 N N . THR A 1 482 ? -10.808 -3.471 8.539 1.00 98.19 482 THR A N 1
ATOM 3716 C CA . THR A 1 482 ? -10.310 -2.575 9.587 1.00 98.19 482 THR A CA 1
ATOM 3717 C C . THR A 1 482 ? -10.432 -3.231 10.967 1.00 98.19 482 THR A C 1
ATOM 3719 O O . THR A 1 482 ? -11.399 -3.949 11.241 1.00 98.19 482 THR A O 1
ATOM 3722 N N . TRP A 1 483 ? -9.501 -2.965 11.894 1.00 98.38 483 TRP A N 1
ATOM 3723 C CA . TRP A 1 483 ? -9.617 -3.530 13.248 1.00 98.38 483 TRP A CA 1
ATOM 3724 C C . TRP A 1 483 ? -10.920 -3.138 13.978 1.00 98.38 483 TRP A C 1
ATOM 3726 O O . TRP A 1 483 ? -11.425 -3.984 14.714 1.00 98.38 483 TRP A O 1
ATOM 3736 N N . PRO A 1 484 ? -11.549 -1.959 13.764 1.00 98.06 484 PRO A N 1
ATOM 3737 C CA . PRO A 1 484 ? -12.885 -1.669 14.297 1.00 98.06 484 PRO A CA 1
ATOM 3738 C C . PRO A 1 484 ? -13.999 -2.571 13.730 1.00 98.06 484 PRO A C 1
ATOM 3740 O O . PRO A 1 484 ? -14.914 -2.947 14.468 1.00 98.06 484 PRO A O 1
ATOM 3743 N N . ALA A 1 485 ? -13.919 -2.977 12.458 1.00 96.19 485 ALA A N 1
ATOM 3744 C CA . ALA A 1 485 ? -14.875 -3.910 11.854 1.00 96.19 485 ALA A CA 1
ATOM 3745 C C . ALA A 1 485 ? -14.686 -5.346 12.368 1.00 96.19 485 ALA A C 1
ATOM 3747 O O . ALA A 1 485 ? -15.646 -5.994 12.798 1.00 96.19 485 ALA A O 1
ATOM 3748 N N . HIS A 1 486 ? -13.438 -5.813 12.451 1.00 96.06 486 HIS A N 1
ATOM 3749 C CA . HIS A 1 486 ? -13.134 -7.081 13.112 1.00 96.06 486 HIS A CA 1
ATOM 3750 C C . HIS A 1 486 ? -13.555 -7.063 14.594 1.00 96.06 486 HIS A C 1
ATOM 3752 O O . HIS A 1 486 ? -14.192 -8.007 15.053 1.00 96.06 486 HIS A O 1
ATOM 3758 N N . LEU A 1 487 ? -13.309 -5.975 15.335 1.00 95.50 487 LEU A N 1
ATOM 3759 C CA . LEU A 1 487 ? -13.715 -5.845 16.740 1.00 95.50 487 LEU A CA 1
ATOM 3760 C C . LEU A 1 487 ? -15.240 -5.882 16.917 1.00 95.50 487 LEU A C 1
ATOM 3762 O O . LEU A 1 487 ? -15.711 -6.499 17.869 1.00 95.50 487 LEU A O 1
ATOM 3766 N N . THR A 1 488 ? -16.009 -5.301 15.989 1.00 92.88 488 THR A N 1
ATOM 3767 C CA . THR A 1 488 ? -17.483 -5.410 15.985 1.00 92.88 488 THR A CA 1
ATOM 3768 C C . THR A 1 488 ? -17.928 -6.874 15.913 1.00 92.88 488 THR A C 1
ATOM 3770 O O . THR A 1 488 ? -18.848 -7.282 16.620 1.00 92.88 488 THR A O 1
ATOM 3773 N N . THR A 1 489 ? -17.223 -7.684 15.117 1.00 90.31 489 THR A N 1
ATOM 3774 C CA . THR A 1 489 ? -17.481 -9.125 14.968 1.00 90.31 489 THR A CA 1
ATOM 3775 C C . THR A 1 489 ? -17.031 -9.937 16.193 1.00 90.31 489 THR A C 1
ATOM 3777 O O . THR A 1 489 ? -17.675 -10.924 16.536 1.00 90.31 489 THR A O 1
ATOM 3780 N N . ILE A 1 490 ? -15.939 -9.539 16.860 1.00 91.56 490 ILE A N 1
ATOM 3781 C CA . ILE A 1 490 ? -15.310 -10.310 17.951 1.00 91.56 490 ILE A CA 1
ATOM 3782 C C . ILE A 1 490 ? -15.896 -9.968 19.334 1.00 91.56 490 ILE A C 1
ATOM 3784 O O . ILE A 1 490 ? -16.182 -10.874 20.112 1.00 91.56 490 ILE A O 1
ATOM 3788 N N . ASP A 1 491 ? -16.074 -8.684 19.670 1.00 90.19 491 ASP A N 1
ATOM 3789 C CA . ASP A 1 491 ? -16.652 -8.270 20.962 1.00 90.19 491 ASP A CA 1
ATOM 3790 C C . ASP A 1 491 ? -18.188 -8.295 20.949 1.00 90.19 491 ASP A C 1
ATOM 3792 O O . ASP A 1 491 ? -18.793 -8.524 21.997 1.00 90.19 491 ASP A O 1
ATOM 3796 N N . GLY A 1 492 ? -18.819 -8.082 19.787 1.00 88.25 492 GLY A N 1
ATOM 3797 C CA . GLY A 1 492 ? -20.274 -8.127 19.596 1.00 88.25 492 GLY A CA 1
ATOM 3798 C C . GLY A 1 492 ? -21.026 -6.815 19.867 1.00 88.25 492 GLY A C 1
ATOM 3799 O O . GLY A 1 492 ? -22.239 -6.766 19.655 1.00 88.25 492 GLY A O 1
ATOM 3800 N N . ARG A 1 493 ? -20.347 -5.748 20.316 1.00 90.69 493 ARG A N 1
ATOM 3801 C CA . ARG A 1 493 ? -20.888 -4.373 20.333 1.00 90.69 493 ARG A CA 1
ATOM 3802 C C . ARG A 1 493 ? -20.599 -3.658 19.015 1.00 90.69 493 ARG A C 1
ATOM 3804 O O . ARG A 1 493 ? -19.558 -3.869 18.403 1.00 90.69 493 ARG A O 1
ATOM 3811 N N . ALA A 1 494 ? -21.481 -2.738 18.628 1.00 92.56 494 ALA A N 1
ATOM 3812 C CA . ALA A 1 494 ? -21.254 -1.867 17.476 1.00 92.56 494 ALA A CA 1
ATOM 3813 C C . ALA A 1 494 ? -20.060 -0.920 17.719 1.00 92.56 494 ALA A C 1
ATOM 3815 O O . ALA A 1 494 ? -20.044 -0.190 18.719 1.00 92.56 494 ALA A O 1
ATOM 3816 N N . VAL A 1 495 ? -19.086 -0.905 16.803 1.00 95.88 495 VAL A N 1
ATOM 3817 C CA . VAL A 1 495 ? -17.927 0.001 16.854 1.00 95.88 495 VAL A CA 1
ATOM 3818 C C . VAL A 1 495 ? -18.107 1.153 15.862 1.00 95.88 495 VAL A C 1
ATOM 3820 O O . VAL A 1 495 ? -18.370 0.940 14.684 1.00 95.88 495 VAL A O 1
ATOM 3823 N N . ILE A 1 496 ? -17.924 2.387 16.328 1.00 97.44 496 ILE A N 1
ATOM 3824 C CA . ILE A 1 496 ? -17.876 3.594 15.495 1.00 97.44 496 ILE A CA 1
ATOM 3825 C C . ILE A 1 496 ? -16.407 3.893 15.194 1.00 97.44 496 ILE A C 1
ATOM 3827 O O . ILE A 1 496 ? -15.649 4.220 16.111 1.00 97.44 496 ILE A O 1
ATOM 3831 N N . ASN A 1 497 ? -15.997 3.801 13.925 1.00 98.44 497 ASN A N 1
ATOM 3832 C CA . ASN A 1 497 ? -14.637 4.152 13.521 1.00 98.44 497 ASN A CA 1
ATOM 3833 C C . ASN A 1 497 ? -14.504 5.667 13.305 1.00 98.44 497 ASN A C 1
ATOM 3835 O O . ASN A 1 497 ? -14.873 6.219 12.268 1.00 98.44 497 ASN A O 1
ATOM 3839 N N . ALA A 1 498 ? -13.943 6.343 14.304 1.00 98.25 498 ALA A N 1
ATOM 3840 C CA . ALA A 1 498 ? -13.642 7.764 14.278 1.00 98.25 498 ALA A CA 1
ATOM 3841 C C . ALA A 1 498 ? -12.140 8.062 14.107 1.00 98.25 498 ALA A C 1
ATOM 3843 O O . ALA A 1 498 ? -11.726 9.189 14.383 1.00 98.25 498 ALA A O 1
ATOM 3844 N N . GLY A 1 499 ? -11.339 7.109 13.618 1.00 98.25 499 GLY A N 1
ATOM 3845 C CA . GLY A 1 499 ? -9.949 7.351 13.224 1.00 98.25 499 GLY A CA 1
ATOM 3846 C C . GLY A 1 499 ? -9.831 8.252 11.990 1.00 98.25 499 GLY A C 1
ATOM 3847 O O . GLY A 1 499 ? -10.703 8.242 11.119 1.00 98.25 499 GLY A O 1
ATOM 3848 N N . VAL A 1 500 ? -8.761 9.049 11.909 1.00 97.75 500 VAL A N 1
ATOM 3849 C CA . VAL A 1 500 ? -8.521 9.976 10.788 1.00 97.75 500 VAL A CA 1
ATOM 3850 C C . VAL A 1 500 ? -7.040 9.985 10.405 1.00 97.75 500 VAL A C 1
ATOM 3852 O O . VAL A 1 500 ? -6.174 10.266 11.232 1.00 97.75 500 VAL A O 1
ATOM 3855 N N . SER A 1 501 ? -6.742 9.703 9.136 1.00 95.25 501 SER A N 1
ATOM 3856 C CA . SER A 1 501 ? -5.381 9.648 8.588 1.00 95.25 501 SER A CA 1
ATOM 3857 C C . SER A 1 501 ? -4.563 10.905 8.920 1.00 95.25 501 SER A C 1
ATOM 3859 O O . SER A 1 501 ? -4.994 12.023 8.645 1.00 95.25 501 SER A O 1
ATOM 3861 N N . GLY A 1 502 ? -3.367 10.731 9.491 1.00 92.38 502 GLY A N 1
ATOM 3862 C CA . GLY A 1 502 ? -2.449 11.837 9.799 1.00 92.38 502 GLY A CA 1
ATOM 3863 C C . GLY A 1 502 ? -2.822 12.727 10.996 1.00 92.38 502 GLY A C 1
ATOM 3864 O O . GLY A 1 502 ? -2.153 13.739 11.209 1.00 92.38 502 GLY A O 1
ATOM 3865 N N . PHE A 1 503 ? -3.844 12.385 11.789 1.00 97.12 503 PHE A N 1
ATOM 3866 C CA . PHE A 1 503 ? -4.096 13.059 13.070 1.00 97.12 503 PHE A CA 1
ATOM 3867 C C . PHE A 1 503 ? -2.936 12.854 14.056 1.00 97.12 503 PHE A C 1
ATOM 3869 O O . PHE A 1 503 ? -2.327 11.790 14.098 1.00 97.12 503 PHE A O 1
ATOM 3876 N N . GLY A 1 504 ? -2.654 13.873 14.872 1.00 97.31 504 GLY A N 1
ATOM 3877 C CA . GLY A 1 504 ? -1.841 13.731 16.084 1.00 97.31 504 GLY A CA 1
ATOM 3878 C C . GLY A 1 504 ? -2.691 13.443 17.323 1.00 97.31 504 GLY A C 1
ATOM 3879 O O . GLY A 1 504 ? -3.917 13.582 17.299 1.00 97.31 504 GLY A O 1
ATOM 3880 N N . VAL A 1 505 ? -2.038 13.082 18.432 1.00 97.62 505 VAL A N 1
ATOM 3881 C CA . VAL A 1 505 ? -2.711 12.769 19.713 1.00 97.62 505 VAL A CA 1
ATOM 3882 C C . VAL A 1 505 ? -3.529 13.951 20.265 1.00 97.62 505 VAL A C 1
ATOM 3884 O O . VAL A 1 505 ? -4.541 13.761 20.937 1.00 97.62 505 VAL A O 1
ATOM 3887 N N . ASP A 1 506 ? -3.148 15.175 19.905 1.00 97.12 506 ASP A N 1
ATOM 3888 C CA . ASP A 1 506 ? -3.901 16.407 20.145 1.00 97.12 506 ASP A CA 1
ATOM 3889 C C . ASP A 1 506 ? -5.267 16.422 19.438 1.00 97.12 506 ASP A C 1
ATOM 3891 O O . ASP A 1 506 ? -6.295 16.678 20.068 1.00 97.12 506 ASP A O 1
ATOM 3895 N N . GLN A 1 507 ? -5.295 16.100 18.144 1.00 98.19 507 GLN A N 1
ATOM 3896 C CA . GLN A 1 507 ? -6.522 16.047 17.347 1.00 98.19 507 GLN A CA 1
ATOM 3897 C C . GLN A 1 507 ? -7.397 14.841 17.716 1.00 98.19 507 GLN A C 1
ATOM 3899 O O . GLN A 1 507 ? -8.620 14.941 17.652 1.00 98.19 507 GLN A O 1
ATOM 3904 N N . MET A 1 508 ? -6.803 13.720 18.145 1.00 98.38 508 MET A N 1
ATOM 3905 C CA . MET A 1 508 ? -7.549 12.559 18.658 1.00 98.38 508 MET A CA 1
ATOM 3906 C C . MET A 1 508 ? -8.355 12.913 19.909 1.00 98.38 508 MET A C 1
ATOM 3908 O O . MET A 1 508 ? -9.543 12.600 19.981 1.00 98.38 508 MET A O 1
ATOM 3912 N N . VAL A 1 509 ? -7.727 13.593 20.877 1.00 98.25 509 VAL A N 1
ATOM 3913 C CA . VAL A 1 509 ? -8.391 14.009 22.119 1.00 98.25 509 VAL A CA 1
ATOM 3914 C C . VAL A 1 509 ? -9.444 15.082 21.843 1.00 98.25 509 VAL A C 1
ATOM 3916 O O . VAL A 1 509 ? -10.579 14.907 22.275 1.00 98.25 509 VAL A O 1
ATOM 3919 N N . LEU A 1 510 ? -9.142 16.107 21.035 1.00 98.12 510 LEU A N 1
ATOM 3920 C CA . LEU A 1 510 ? -10.135 17.110 20.608 1.00 98.12 510 LEU A CA 1
ATOM 3921 C C . LEU A 1 510 ? -11.344 16.481 19.894 1.00 98.12 510 LEU A C 1
ATOM 3923 O O . LEU A 1 510 ? -12.484 16.884 20.121 1.00 98.12 510 LEU A O 1
ATOM 3927 N N . ARG A 1 511 ? -11.122 15.474 19.038 1.00 97.94 511 ARG A N 1
ATOM 3928 C CA . ARG A 1 511 ? -12.205 14.754 18.353 1.00 97.94 511 ARG A CA 1
ATOM 3929 C C . ARG A 1 511 ? -13.026 13.921 19.333 1.00 97.94 511 ARG A C 1
ATOM 3931 O O . ARG A 1 511 ? -14.246 13.900 19.206 1.00 97.94 511 ARG A O 1
ATOM 3938 N N . GLY A 1 512 ? -12.385 13.304 20.328 1.00 97.56 512 GLY A N 1
ATOM 3939 C CA . GLY A 1 512 ? -13.054 12.647 21.452 1.00 97.56 512 GLY A CA 1
ATOM 3940 C C . GLY A 1 512 ? -13.949 13.607 22.237 1.00 97.56 512 GLY A C 1
ATOM 3941 O O . GLY A 1 512 ? -15.149 13.362 22.334 1.00 97.56 512 GLY A O 1
ATOM 3942 N N . GLU A 1 513 ? -13.393 14.723 22.717 1.00 97.44 513 GLU A N 1
ATOM 3943 C CA . GLU A 1 513 ? -14.118 15.798 23.416 1.00 97.44 513 GLU A CA 1
ATOM 3944 C C . GLU A 1 513 ? -15.355 16.269 22.629 1.00 97.44 513 GLU A C 1
ATOM 3946 O O . GLU A 1 513 ? -16.437 16.401 23.200 1.00 97.44 513 GLU A O 1
ATOM 3951 N N . ALA A 1 514 ? -15.219 16.465 21.312 1.00 96.81 514 ALA A N 1
ATOM 3952 C CA . ALA A 1 514 ? -16.303 16.935 20.453 1.00 96.81 514 ALA A CA 1
ATOM 3953 C C . ALA A 1 514 ? -17.440 15.910 20.263 1.00 96.81 514 ALA A C 1
ATOM 3955 O O . ALA A 1 514 ? -18.612 16.292 20.250 1.00 96.81 514 ALA A O 1
ATOM 3956 N N . VAL A 1 515 ? -17.136 14.613 20.101 1.00 96.94 515 VAL A N 1
ATOM 3957 C CA . VAL A 1 515 ? -18.170 13.604 19.781 1.00 96.94 515 VAL A CA 1
ATOM 3958 C C . VAL A 1 515 ? -18.761 12.904 21.007 1.00 96.94 515 VAL A C 1
ATOM 3960 O O . VAL A 1 515 ? -19.928 12.500 20.949 1.00 96.94 515 VAL A O 1
ATOM 3963 N N . LEU A 1 516 ? -18.008 12.779 22.109 1.00 96.81 516 LEU A N 1
ATOM 3964 C CA . LEU A 1 516 ? -18.408 12.046 23.322 1.00 96.81 516 LEU A CA 1
ATOM 3965 C C . LEU A 1 516 ? -19.797 12.447 23.862 1.00 96.81 516 LEU A C 1
ATOM 3967 O O . LEU A 1 516 ? -20.617 11.541 24.053 1.00 96.81 516 LEU A O 1
ATOM 3971 N N . PRO A 1 517 ? -20.137 13.745 24.033 1.00 95.12 517 PRO A N 1
ATOM 3972 C CA . PRO A 1 517 ? -21.441 14.152 24.568 1.00 95.12 517 PRO A CA 1
ATOM 3973 C C . PRO A 1 517 ? -22.632 13.705 23.706 1.00 95.12 517 PRO A C 1
ATOM 3975 O O . PRO A 1 517 ? -23.711 13.434 24.241 1.00 95.12 517 PRO A O 1
ATOM 3978 N N . SER A 1 518 ? -22.425 13.614 22.384 1.00 94.69 518 SER A N 1
ATOM 3979 C CA . SER A 1 518 ? -23.445 13.233 21.395 1.00 94.69 518 SER A CA 1
ATOM 3980 C C . SER A 1 518 ? -23.583 11.720 21.209 1.00 94.69 518 SER A C 1
ATOM 3982 O O . SER A 1 518 ? -24.678 11.225 20.952 1.00 94.69 518 SER A O 1
ATOM 3984 N N . LEU A 1 519 ? -22.475 10.978 21.316 1.00 94.62 519 LEU A N 1
ATOM 3985 C CA . LEU A 1 519 ? -22.441 9.538 21.061 1.00 94.62 519 LEU A CA 1
ATOM 3986 C C . LEU A 1 519 ? -22.731 8.703 22.305 1.00 94.62 519 LEU A C 1
ATOM 3988 O O . LEU A 1 519 ? -23.319 7.628 22.164 1.00 94.62 519 LEU A O 1
ATOM 3992 N N . ARG A 1 520 ? -22.288 9.179 23.479 1.00 94.81 520 ARG A N 1
ATOM 3993 C CA . ARG A 1 520 ? -22.298 8.458 24.764 1.00 94.81 520 ARG A CA 1
ATOM 3994 C C . ARG A 1 520 ? -21.918 6.973 24.603 1.00 94.81 520 ARG A C 1
ATOM 3996 O O . ARG A 1 520 ? -22.729 6.097 24.916 1.00 94.81 520 ARG A O 1
ATOM 4003 N N . PRO A 1 521 ? -20.732 6.673 24.033 1.00 95.81 521 PRO A N 1
ATOM 4004 C CA . PRO A 1 521 ? -20.267 5.301 23.910 1.00 95.81 521 PRO A CA 1
ATOM 4005 C C . PRO A 1 521 ? -20.049 4.704 25.304 1.00 95.81 521 PRO A C 1
ATOM 4007 O O . PRO A 1 521 ? -19.821 5.411 26.279 1.00 95.81 521 PRO A O 1
ATOM 4010 N N . GLU A 1 522 ? -20.092 3.383 25.406 1.00 95.50 522 GLU A N 1
ATOM 4011 C CA . GLU A 1 522 ? -19.752 2.701 26.656 1.00 95.50 522 GLU A CA 1
ATOM 4012 C C . GLU A 1 522 ? -18.229 2.682 26.874 1.00 95.50 522 GLU A C 1
ATOM 4014 O O . GLU A 1 522 ? -17.745 2.716 28.008 1.00 95.50 522 GLU A O 1
ATOM 4019 N N . ILE A 1 523 ? -17.482 2.613 25.766 1.00 96.81 523 ILE A N 1
ATOM 4020 C CA . ILE A 1 523 ? -16.029 2.464 25.727 1.00 96.81 523 ILE A CA 1
ATOM 4021 C C . ILE A 1 523 ? -15.453 3.369 24.631 1.00 96.81 523 ILE A C 1
ATOM 4023 O O . ILE A 1 523 ? -15.935 3.352 23.499 1.00 96.81 523 ILE A O 1
ATOM 4027 N N . VAL A 1 524 ? -14.378 4.092 24.932 1.00 98.44 524 VAL A N 1
ATOM 4028 C CA . VAL A 1 524 ? -13.430 4.622 23.944 1.00 98.44 524 VAL A CA 1
ATOM 4029 C C . VAL A 1 524 ? -12.233 3.684 23.851 1.00 98.44 524 VAL A C 1
ATOM 4031 O O . VAL A 1 524 ? -11.643 3.316 24.867 1.00 98.44 524 VAL A O 1
ATOM 4034 N N . VAL A 1 525 ? -11.844 3.344 22.626 1.00 98.69 525 VAL A N 1
ATOM 4035 C CA . VAL A 1 525 ? -10.540 2.754 22.318 1.00 98.69 525 VAL A CA 1
ATOM 4036 C C . VAL A 1 525 ? -9.750 3.815 21.560 1.00 98.69 525 VAL A C 1
ATOM 4038 O O . VAL A 1 525 ? -10.026 4.065 20.389 1.00 98.69 525 VAL A O 1
ATOM 4041 N N . LEU A 1 526 ? -8.803 4.473 22.230 1.00 98.75 526 LEU A N 1
ATOM 4042 C CA . LEU A 1 526 ? -7.888 5.415 21.587 1.00 98.75 526 LEU A CA 1
ATOM 4043 C C . LEU A 1 526 ? -6.624 4.655 21.192 1.00 98.75 526 LEU A C 1
ATOM 4045 O O . LEU A 1 526 ? -5.880 4.214 22.065 1.00 98.75 526 LEU A O 1
ATOM 4049 N N . SER A 1 527 ? -6.365 4.498 19.896 1.00 98.38 527 SER A N 1
ATOM 4050 C CA . SER A 1 527 ? -5.130 3.886 19.411 1.00 98.38 527 SER A CA 1
ATOM 4051 C C . SER A 1 527 ? -4.221 4.902 18.731 1.00 98.38 527 SER A C 1
ATOM 4053 O O . SER A 1 527 ? -4.671 5.724 17.934 1.00 98.38 527 SER A O 1
ATOM 4055 N N . LEU A 1 528 ? -2.937 4.832 19.080 1.00 98.06 528 LEU A N 1
ATOM 4056 C CA . LEU A 1 528 ? -1.896 5.760 18.654 1.00 98.06 528 LEU A CA 1
ATOM 4057 C C . LEU A 1 528 ? -0.625 5.015 18.248 1.00 98.06 528 LEU A C 1
ATOM 4059 O O . LEU A 1 528 ? -0.347 3.914 18.732 1.00 98.06 528 LEU A O 1
ATOM 4063 N N . ILE A 1 529 ? 0.179 5.671 17.424 1.00 97.69 529 ILE A N 1
ATOM 4064 C CA . ILE A 1 529 ? 1.568 5.329 17.134 1.00 97.69 529 ILE A CA 1
ATOM 4065 C C . ILE A 1 529 ? 2.503 6.420 17.676 1.00 97.69 529 ILE A C 1
ATOM 4067 O O . ILE A 1 529 ? 2.106 7.563 17.896 1.00 97.69 529 ILE A O 1
ATOM 4071 N N . ALA A 1 530 ? 3.787 6.100 17.845 1.00 96.38 530 ALA A N 1
ATOM 4072 C CA . ALA A 1 530 ? 4.792 7.056 18.326 1.00 96.38 530 ALA A CA 1
ATOM 4073 C C . ALA A 1 530 ? 4.879 8.359 17.492 1.00 96.38 530 ALA A C 1
ATOM 4075 O O . ALA A 1 530 ? 5.182 9.426 18.026 1.00 96.38 530 ALA A O 1
ATOM 4076 N N . ASP A 1 531 ? 4.557 8.295 16.193 1.00 94.12 531 ASP A N 1
ATOM 4077 C CA . ASP A 1 531 ? 4.541 9.460 15.300 1.00 94.12 531 ASP A CA 1
ATOM 4078 C C . ASP A 1 531 ? 3.463 10.496 15.676 1.00 94.12 531 ASP A C 1
ATOM 4080 O O . ASP A 1 531 ? 3.631 11.681 15.396 1.00 94.12 531 ASP A O 1
ATOM 4084 N N . ASP A 1 532 ? 2.391 10.098 16.367 1.00 97.62 532 ASP A N 1
ATOM 4085 C CA . ASP A 1 532 ? 1.273 10.984 16.726 1.00 97.62 532 ASP A CA 1
ATOM 4086 C C . ASP A 1 532 ? 1.648 12.041 17.765 1.00 97.62 532 ASP A C 1
ATOM 4088 O O . ASP A 1 532 ? 1.047 13.118 17.816 1.00 97.62 532 ASP A O 1
ATOM 4092 N N . LEU A 1 533 ? 2.688 11.756 18.552 1.00 96.75 533 LEU A N 1
ATOM 4093 C CA . LEU A 1 533 ? 3.306 12.696 19.479 1.00 96.75 533 LEU A CA 1
ATOM 4094 C C . LEU A 1 533 ? 4.057 13.774 18.684 1.00 96.75 533 LEU A C 1
ATOM 4096 O O . LEU A 1 533 ? 3.870 14.962 18.932 1.00 96.75 533 LEU A O 1
ATOM 4100 N N . ARG A 1 534 ? 4.828 13.379 17.659 1.00 93.88 534 ARG A N 1
ATOM 4101 C CA . ARG A 1 534 ? 5.488 14.310 16.726 1.00 93.88 534 ARG A CA 1
ATOM 4102 C C . ARG A 1 534 ? 4.457 15.125 15.933 1.00 93.88 534 ARG A C 1
ATOM 4104 O O . ARG A 1 534 ? 4.649 16.322 15.736 1.00 93.88 534 ARG A O 1
ATOM 4111 N N . ARG A 1 535 ? 3.343 14.520 15.500 1.00 94.75 535 ARG A N 1
ATOM 4112 C CA . ARG A 1 535 ? 2.255 15.205 14.767 1.00 94.75 535 ARG A CA 1
ATOM 4113 C C . ARG A 1 535 ? 1.582 16.315 15.582 1.00 94.75 535 ARG A C 1
ATOM 4115 O O . ARG A 1 535 ? 1.094 17.272 14.982 1.00 94.75 535 ARG A O 1
ATOM 4122 N N . ALA A 1 536 ? 1.587 16.240 16.914 1.00 96.12 536 ALA A N 1
ATOM 4123 C CA . ALA A 1 536 ? 1.069 17.296 17.793 1.00 96.12 536 ALA A CA 1
ATOM 4124 C C . ALA A 1 536 ? 1.964 18.558 17.862 1.00 96.12 536 ALA A C 1
ATOM 4126 O O . ALA A 1 536 ? 1.570 19.575 18.425 1.00 96.12 536 ALA A O 1
ATOM 4127 N N . GLU A 1 537 ? 3.162 18.529 17.266 1.00 95.50 537 GLU A N 1
ATOM 4128 C CA . GLU A 1 537 ? 4.114 19.652 17.262 1.00 95.50 537 GLU A CA 1
ATOM 4129 C C . GLU A 1 537 ? 3.912 20.621 16.079 1.00 95.50 537 GLU A C 1
ATOM 4131 O O . GLU A 1 537 ? 4.651 21.602 15.954 1.00 95.50 537 GLU A O 1
ATOM 4136 N N . TYR A 1 538 ? 2.946 20.360 15.190 1.00 94.56 538 TYR A N 1
ATOM 4137 C CA . TYR A 1 538 ? 2.716 21.104 13.944 1.00 94.56 538 TYR A CA 1
ATOM 4138 C C . TYR A 1 538 ? 1.403 21.890 13.946 1.00 94.56 538 TYR A C 1
ATOM 4140 O O . TYR A 1 538 ? 0.381 21.397 14.407 1.00 94.56 538 TYR A O 1
ATOM 4148 N N . LYS A 1 539 ? 1.416 23.070 13.312 1.00 94.00 539 LYS A N 1
ATOM 4149 C CA . LYS A 1 539 ? 0.209 23.840 12.938 1.00 94.00 539 LYS A CA 1
ATOM 4150 C C . LYS A 1 539 ? -0.201 23.638 11.472 1.00 94.00 539 LYS A C 1
ATOM 4152 O O . LYS A 1 539 ? -1.322 23.970 11.087 1.00 94.00 539 LYS A O 1
ATOM 4157 N N . ARG A 1 540 ? 0.698 23.085 10.647 1.00 91.31 540 ARG A N 1
ATOM 4158 C CA . ARG A 1 540 ? 0.420 22.594 9.288 1.00 91.31 540 ARG A CA 1
ATOM 4159 C C . ARG A 1 540 ? 1.219 21.319 9.019 1.00 91.31 540 ARG A C 1
ATOM 4161 O O . ARG A 1 540 ? 2.411 21.283 9.318 1.00 91.31 540 ARG A O 1
ATOM 4168 N N . ALA A 1 541 ? 0.581 20.304 8.447 1.00 88.31 541 ALA A N 1
ATOM 4169 C CA . ALA A 1 541 ? 1.219 19.063 8.011 1.00 88.31 541 ALA A CA 1
ATOM 4170 C C . ALA A 1 541 ? 0.625 18.621 6.667 1.00 88.31 541 ALA A C 1
ATOM 4172 O O . ALA A 1 541 ? -0.574 18.780 6.450 1.00 88.31 541 ALA A O 1
ATOM 4173 N N . TRP A 1 542 ? 1.450 18.112 5.746 1.00 85.31 542 TRP A N 1
ATOM 4174 C CA . TRP A 1 542 ? 1.029 17.723 4.386 1.00 85.31 542 TRP A CA 1
ATOM 4175 C C . TRP A 1 542 ? 0.177 18.785 3.646 1.00 85.31 542 TRP A C 1
ATOM 4177 O O . TRP A 1 542 ? -0.831 18.459 3.021 1.00 85.31 542 TRP A O 1
ATOM 4187 N N . SER A 1 543 ? 0.564 20.069 3.740 1.00 85.38 543 SER A N 1
ATOM 4188 C CA . SER A 1 543 ? -0.190 21.251 3.258 1.00 85.38 543 SER A CA 1
ATOM 4189 C C . SER A 1 543 ? -1.545 21.527 3.939 1.00 85.38 543 SER A C 1
ATOM 4191 O O . SER A 1 543 ? -2.216 22.489 3.567 1.00 85.38 543 SER A O 1
ATOM 4193 N N . VAL A 1 544 ? -1.947 20.770 4.962 1.00 87.12 544 VAL A N 1
ATOM 4194 C CA . VAL A 1 544 ? -3.227 20.933 5.673 1.00 87.12 544 VAL A CA 1
ATOM 4195 C C . VAL A 1 544 ? -3.011 21.584 7.043 1.00 87.12 544 VAL A C 1
ATOM 4197 O O . VAL A 1 544 ? -2.160 21.158 7.824 1.00 87.12 544 VAL A O 1
ATOM 4200 N N . GLY A 1 545 ? -3.762 22.651 7.335 1.00 90.88 545 GLY A N 1
ATOM 4201 C CA . GLY A 1 545 ? -3.751 23.306 8.647 1.00 90.88 545 GLY A CA 1
ATOM 4202 C C . GLY A 1 545 ? -4.404 22.432 9.722 1.00 90.88 545 GLY A C 1
ATOM 4203 O O . GLY A 1 545 ? -5.390 21.753 9.446 1.00 90.88 545 GLY A O 1
ATOM 4204 N N . LYS A 1 546 ? -3.872 22.464 10.948 1.00 94.25 546 LYS A N 1
ATOM 4205 C CA . LYS A 1 546 ? -4.402 21.724 12.106 1.00 94.25 546 LYS A CA 1
ATOM 4206 C C . LYS A 1 546 ? -4.336 22.557 13.399 1.00 94.25 546 LYS A C 1
ATOM 4208 O O . LYS A 1 546 ? -3.497 23.462 13.471 1.00 94.25 546 LYS A O 1
ATOM 4213 N N . PRO A 1 547 ? -5.182 22.288 14.413 1.00 96.94 547 PRO A N 1
ATOM 4214 C CA . PRO A 1 547 ? -4.995 22.860 15.749 1.00 96.94 547 PRO A CA 1
ATOM 4215 C C . PRO A 1 547 ? -3.674 22.367 16.354 1.00 96.94 547 PRO A C 1
ATOM 4217 O O . PRO A 1 547 ? -3.124 21.368 15.899 1.00 96.94 547 PRO A O 1
ATOM 4220 N N . TYR A 1 548 ? -3.192 23.022 17.407 1.00 96.44 548 TYR A N 1
ATOM 4221 C CA . TYR A 1 548 ? -2.164 22.458 18.289 1.00 96.44 548 TYR A CA 1
ATOM 4222 C C . TYR A 1 548 ? -2.368 22.961 19.721 1.00 96.44 548 TYR A C 1
ATOM 4224 O O . TYR A 1 548 ? -3.048 23.965 19.935 1.00 96.44 548 TYR A O 1
ATOM 4232 N N . PHE A 1 549 ? -1.773 22.291 20.708 1.00 96.75 549 PHE A N 1
ATOM 4233 C CA . PHE A 1 549 ? -1.777 22.767 22.094 1.00 96.75 549 PHE A CA 1
ATOM 4234 C C . PHE A 1 549 ? -0.420 23.329 22.498 1.00 96.75 549 PHE A C 1
ATOM 4236 O O . PHE A 1 549 ? 0.618 22.727 22.239 1.00 96.75 549 PHE A O 1
ATOM 4243 N N . GLU A 1 550 ? -0.434 24.457 23.197 1.00 94.62 550 GLU A N 1
ATOM 4244 C CA . GLU A 1 550 ? 0.742 25.053 23.823 1.00 94.62 550 GLU A CA 1
ATOM 4245 C C . GLU A 1 550 ? 0.681 24.860 25.345 1.00 94.62 550 GLU A C 1
ATOM 4247 O O . GLU A 1 550 ? -0.386 24.960 25.953 1.00 94.62 550 GLU A O 1
ATOM 4252 N N . ARG A 1 551 ? 1.824 24.566 25.978 1.00 93.12 551 ARG A N 1
ATOM 4253 C CA . ARG A 1 551 ? 1.918 24.452 27.442 1.00 93.12 551 ARG A CA 1
ATOM 4254 C C . ARG A 1 551 ? 2.137 25.830 28.055 1.00 93.12 551 ARG A C 1
ATOM 4256 O O . ARG A 1 551 ? 3.184 26.435 27.844 1.00 93.12 551 ARG A O 1
ATOM 4263 N N . THR A 1 552 ? 1.182 26.286 28.855 1.00 90.12 552 THR A N 1
ATOM 4264 C CA . THR A 1 552 ? 1.244 27.562 29.581 1.00 90.12 552 THR A CA 1
ATOM 4265 C C . THR A 1 552 ? 1.492 27.329 31.074 1.00 90.12 552 THR A C 1
ATOM 4267 O O . THR A 1 552 ? 1.566 26.190 31.540 1.00 90.12 552 THR A O 1
ATOM 4270 N N . ALA A 1 553 ? 1.589 28.408 31.857 1.00 84.44 553 ALA A N 1
ATOM 4271 C CA . ALA A 1 553 ? 1.628 28.319 33.319 1.00 84.44 553 ALA A CA 1
ATOM 4272 C C . ALA A 1 553 ? 0.318 27.779 33.936 1.00 84.44 553 ALA A C 1
ATOM 4274 O O . ALA A 1 553 ? 0.333 27.305 35.069 1.00 84.44 553 ALA A O 1
ATOM 4275 N N . THR A 1 554 ? -0.804 27.840 33.207 1.00 83.31 554 THR A N 1
ATOM 4276 C CA . THR A 1 554 ? -2.140 27.438 33.682 1.00 83.31 554 THR A CA 1
ATOM 4277 C C . THR A 1 554 ? -2.617 26.088 33.138 1.00 83.31 554 THR A C 1
ATOM 4279 O O . THR A 1 554 ? -3.552 25.520 33.696 1.00 83.31 554 THR A O 1
ATOM 4282 N N . GLY A 1 555 ? -1.991 25.534 32.091 1.00 88.56 555 GLY A N 1
ATOM 4283 C CA . GLY A 1 555 ? -2.347 24.215 31.558 1.00 88.56 555 GLY A CA 1
ATOM 4284 C C . GLY A 1 555 ? -1.960 24.007 30.093 1.00 88.56 555 GLY A C 1
ATOM 4285 O O . GLY A 1 555 ? -0.824 24.267 29.695 1.00 88.56 555 GLY A O 1
ATOM 4286 N N . LEU A 1 556 ? -2.912 23.499 29.302 1.00 94.44 556 LEU A N 1
ATOM 4287 C CA . LEU A 1 556 ? -2.843 23.492 27.839 1.00 94.44 556 LEU A CA 1
ATOM 4288 C C . LEU A 1 556 ? -3.750 24.584 27.276 1.00 94.44 556 LEU A C 1
ATOM 4290 O O . LEU A 1 556 ? -4.950 24.582 27.549 1.00 94.44 556 LEU A O 1
ATOM 4294 N N . GLU A 1 557 ? -3.198 25.453 26.436 1.00 95.56 557 GLU A N 1
ATOM 4295 C CA . GLU A 1 557 ? -3.963 26.426 25.660 1.00 95.56 557 GLU A CA 1
ATOM 4296 C C . GLU A 1 557 ? -4.095 25.947 24.208 1.00 95.56 557 GLU A C 1
ATOM 4298 O O . GLU A 1 557 ? -3.116 25.520 23.591 1.00 95.56 557 GLU A O 1
ATOM 4303 N N . LEU A 1 558 ? -5.316 25.979 23.670 1.00 96.94 558 LEU A N 1
ATOM 4304 C CA . LEU A 1 558 ? -5.607 25.563 22.298 1.00 96.94 558 LEU A CA 1
ATOM 4305 C C . LEU A 1 558 ? -5.257 26.700 21.330 1.00 96.94 558 LEU A C 1
ATOM 4307 O O . LEU A 1 558 ? -5.782 27.807 21.437 1.00 96.94 558 LEU A O 1
ATOM 4311 N N . ARG A 1 559 ? -4.364 26.424 20.381 1.00 96.69 559 ARG A N 1
ATOM 4312 C CA . ARG A 1 559 ? -3.853 27.373 19.387 1.00 96.69 559 ARG A CA 1
ATOM 4313 C C . ARG A 1 559 ? -4.297 26.991 17.978 1.00 96.69 559 ARG A C 1
ATOM 4315 O O . ARG A 1 559 ? -4.624 25.839 17.695 1.00 96.69 559 ARG A O 1
ATOM 4322 N N . ASN A 1 560 ? -4.235 27.976 17.079 1.00 95.75 560 ASN A N 1
ATOM 4323 C CA . ASN A 1 560 ? -4.606 27.843 15.667 1.00 95.75 560 ASN A CA 1
ATOM 4324 C C . ASN A 1 560 ? -6.070 27.403 15.465 1.00 95.75 560 ASN A C 1
ATOM 4326 O O . ASN A 1 560 ? -6.347 26.587 14.597 1.00 95.75 560 ASN A O 1
ATOM 4330 N N . VAL A 1 561 ? -6.991 27.934 16.280 1.00 95.12 561 VAL A N 1
ATOM 4331 C CA . VAL A 1 561 ? -8.448 27.738 16.177 1.00 95.12 561 VAL A CA 1
ATOM 4332 C C . VAL A 1 561 ? -9.121 29.126 16.128 1.00 95.12 561 VAL A C 1
ATOM 4334 O O . VAL A 1 561 ? -8.797 29.954 16.981 1.00 95.12 561 VAL A O 1
ATOM 4337 N N . PRO A 1 562 ? -10.023 29.420 15.166 1.00 96.06 562 PRO A N 1
ATOM 4338 C CA . PRO A 1 562 ? -10.445 28.552 14.068 1.00 96.06 562 PRO A CA 1
ATOM 4339 C C . PRO A 1 562 ? -9.291 28.225 13.111 1.00 96.06 562 PRO A C 1
ATOM 4341 O O . PRO A 1 562 ? -8.489 29.093 12.764 1.00 96.06 562 PRO A O 1
ATOM 4344 N N . VAL A 1 563 ? -9.194 26.959 12.705 1.00 96.12 563 VAL A N 1
ATOM 4345 C CA . VAL A 1 563 ? -8.066 26.465 11.907 1.00 96.12 563 VAL A CA 1
ATOM 4346 C C . VAL A 1 563 ? -8.085 27.107 10.518 1.00 96.12 563 VAL A C 1
ATOM 4348 O O . VAL A 1 563 ? -9.121 27.044 9.851 1.00 96.12 563 VAL A O 1
ATOM 4351 N N . PRO A 1 564 ? -6.971 27.690 10.033 1.00 90.94 564 PRO A N 1
ATOM 4352 C CA . PRO A 1 564 ? -6.922 28.293 8.708 1.00 90.94 564 PRO A CA 1
ATOM 4353 C C . PRO A 1 564 ? -7.313 27.311 7.588 1.00 90.94 564 PRO A C 1
ATOM 4355 O O . PRO A 1 564 ? -6.901 26.145 7.624 1.00 90.94 564 PRO A O 1
ATOM 4358 N N . PRO A 1 565 ? -8.063 27.764 6.564 1.00 86.44 565 PRO A N 1
ATOM 4359 C CA . PRO A 1 565 ? -8.344 26.953 5.386 1.00 86.44 565 PRO A CA 1
ATOM 4360 C C . PRO A 1 565 ? -7.043 26.625 4.647 1.00 86.44 565 PRO A C 1
ATOM 4362 O O . PRO A 1 565 ? -6.048 27.348 4.739 1.00 86.44 565 PRO A O 1
ATOM 4365 N N . TRP A 1 566 ? -7.035 25.515 3.908 1.00 86.44 566 TRP A N 1
ATOM 4366 C CA . TRP A 1 566 ? -5.783 24.968 3.387 1.00 86.44 566 TRP A CA 1
ATOM 4367 C C . TRP A 1 566 ? -5.176 25.916 2.334 1.00 86.44 566 TRP A C 1
ATOM 4369 O O . TRP A 1 566 ? -5.883 26.268 1.378 1.00 86.44 566 TRP A O 1
ATOM 4379 N N . PRO A 1 567 ? -3.899 26.322 2.480 1.00 85.06 567 PRO A N 1
ATOM 4380 C CA . PRO A 1 567 ? -3.267 27.319 1.622 1.00 85.06 567 PRO A CA 1
ATOM 4381 C C . PRO A 1 567 ? -3.215 26.887 0.153 1.00 85.06 567 PRO A C 1
ATOM 4383 O O . PRO A 1 567 ? -3.317 25.706 -0.189 1.00 85.06 567 PRO A O 1
ATOM 4386 N N . ALA A 1 568 ? -3.006 27.856 -0.739 1.00 85.31 568 ALA A N 1
ATOM 4387 C CA . ALA A 1 568 ? -2.686 27.539 -2.121 1.00 85.31 568 ALA A CA 1
ATOM 4388 C C . ALA A 1 568 ? -1.316 26.824 -2.168 1.00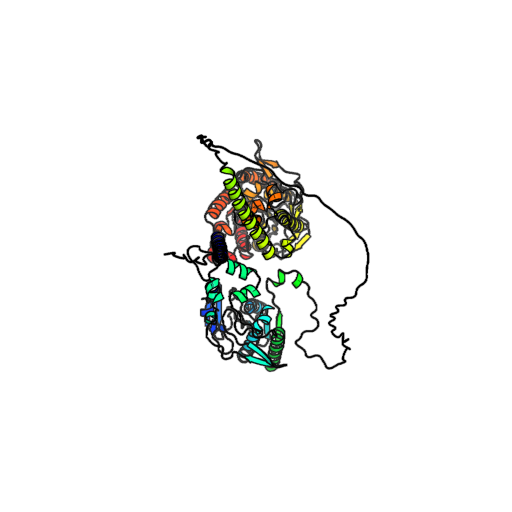 85.31 568 ALA A C 1
ATOM 4390 O O . ALA A 1 568 ? -0.365 27.323 -1.566 1.00 85.31 568 ALA A O 1
ATOM 4391 N N . PRO A 1 569 ? -1.152 25.717 -2.919 1.00 82.69 569 PRO A N 1
ATOM 4392 C CA . PRO A 1 569 ? 0.115 24.974 -2.992 1.00 82.69 569 PRO A CA 1
ATOM 4393 C C . PRO A 1 569 ? 1.353 25.811 -3.361 1.00 82.69 569 PRO A C 1
ATOM 4395 O O . PRO A 1 569 ? 2.478 25.440 -3.034 1.00 82.69 569 PRO A O 1
ATOM 4398 N N . GLY A 1 570 ? 1.144 26.937 -4.055 1.00 84.38 570 GLY A N 1
ATOM 4399 C CA . GLY A 1 570 ? 2.187 27.897 -4.413 1.00 84.38 570 GLY A CA 1
ATOM 4400 C C . GLY A 1 570 ? 2.469 28.994 -3.377 1.00 84.38 570 GLY A C 1
ATOM 4401 O O . GLY A 1 570 ? 3.525 29.614 -3.457 1.00 84.38 570 GLY A O 1
ATOM 4402 N N . SER A 1 571 ? 1.574 29.257 -2.415 1.00 86.88 571 SER A N 1
ATOM 4403 C CA . SER A 1 571 ? 1.729 30.369 -1.459 1.00 86.88 571 SER A CA 1
ATOM 4404 C C . SER A 1 571 ? 2.600 30.034 -0.244 1.00 86.88 571 SER A C 1
ATOM 4406 O O . SER A 1 571 ? 2.940 30.934 0.515 1.00 86.88 571 SER A O 1
ATOM 4408 N N . THR A 1 572 ? 2.979 28.766 -0.058 1.00 87.31 572 THR A N 1
ATOM 4409 C CA . THR A 1 572 ? 3.906 28.300 0.995 1.00 87.31 572 THR A CA 1
ATOM 4410 C C . THR A 1 572 ? 5.292 27.928 0.448 1.00 87.31 572 THR A C 1
ATOM 4412 O O . THR A 1 572 ? 6.066 27.227 1.102 1.00 87.31 572 THR A O 1
ATOM 4415 N N . LEU A 1 573 ? 5.625 28.368 -0.773 1.00 89.31 573 LEU A N 1
ATOM 4416 C CA . LEU A 1 573 ? 6.934 28.142 -1.390 1.00 89.31 573 LEU A CA 1
ATOM 4417 C C . LEU A 1 573 ? 7.948 29.187 -0.910 1.00 89.31 573 LEU A C 1
ATOM 4419 O O . LEU A 1 573 ? 7.867 30.360 -1.268 1.00 89.31 573 LEU A O 1
ATOM 4423 N N . GLU A 1 574 ? 8.948 28.749 -0.150 1.00 88.69 574 GLU A N 1
ATOM 4424 C CA . GLU A 1 574 ? 10.108 29.586 0.178 1.00 88.69 574 GLU A CA 1
ATOM 4425 C C . GLU A 1 574 ? 10.942 29.937 -1.072 1.00 88.69 574 GLU A C 1
ATOM 4427 O O . GLU A 1 574 ? 10.866 29.275 -2.111 1.00 88.69 574 GLU A O 1
ATOM 4432 N N . PHE A 1 575 ? 11.851 30.908 -0.938 1.00 89.56 575 PHE A N 1
ATOM 4433 C CA . PHE A 1 575 ? 12.812 31.287 -1.983 1.00 89.56 575 PHE A CA 1
ATOM 4434 C C . PHE A 1 575 ? 13.630 30.100 -2.537 1.00 89.56 575 PHE A C 1
ATOM 4436 O O . PHE A 1 575 ? 13.847 30.017 -3.746 1.00 89.56 575 PHE A O 1
ATOM 4443 N N . SER A 1 576 ? 14.024 29.156 -1.675 1.00 88.06 576 SER A N 1
ATOM 4444 C CA . SER A 1 576 ? 14.684 27.887 -2.024 1.00 88.06 576 SER A CA 1
ATOM 4445 C C . SER A 1 576 ? 13.868 27.089 -3.055 1.00 88.06 576 SER A C 1
ATOM 4447 O O . SER A 1 576 ? 14.357 26.772 -4.142 1.00 88.06 576 SER A O 1
ATOM 4449 N N . HIS A 1 577 ? 12.593 26.845 -2.751 1.00 91.38 577 HIS A N 1
ATOM 4450 C CA . HIS A 1 577 ? 11.634 26.147 -3.600 1.00 91.38 577 HIS A CA 1
ATOM 4451 C C . HIS A 1 577 ? 11.334 26.927 -4.889 1.00 91.38 577 HIS A C 1
ATOM 4453 O O . HIS A 1 577 ? 11.238 26.323 -5.956 1.00 91.38 577 HIS A O 1
ATOM 4459 N N . ILE A 1 578 ? 11.227 28.261 -4.837 1.00 90.44 578 ILE A N 1
ATOM 4460 C CA . ILE A 1 578 ? 10.986 29.105 -6.023 1.00 90.44 578 ILE A CA 1
ATOM 4461 C C . ILE A 1 578 ? 12.171 29.048 -7.000 1.00 90.44 578 ILE A C 1
ATOM 4463 O O . ILE A 1 578 ? 11.955 28.916 -8.210 1.00 90.44 578 ILE A O 1
ATOM 4467 N N . LEU A 1 579 ? 13.403 29.139 -6.489 1.00 89.50 579 LEU A N 1
ATOM 4468 C CA . LEU A 1 579 ? 14.635 29.165 -7.279 1.00 89.50 579 LEU A CA 1
ATOM 4469 C C . LEU A 1 579 ? 14.999 27.777 -7.826 1.00 89.50 579 LEU A C 1
ATOM 4471 O O . LEU A 1 579 ? 15.214 27.623 -9.027 1.00 89.50 579 LEU A O 1
ATOM 4475 N N . LEU A 1 580 ? 15.057 26.768 -6.953 1.00 91.12 580 LEU A N 1
ATOM 4476 C CA . LEU A 1 580 ? 15.604 25.446 -7.274 1.00 91.12 580 LEU A CA 1
ATOM 4477 C C . LEU A 1 580 ? 14.533 24.416 -7.655 1.00 91.12 580 LEU A C 1
ATOM 4479 O O . LEU A 1 580 ? 14.845 23.452 -8.348 1.00 91.12 580 LEU A O 1
ATOM 4483 N N . GLY A 1 581 ? 13.262 24.638 -7.301 1.00 89.88 581 GLY A N 1
ATOM 4484 C CA . GLY A 1 581 ? 12.158 23.707 -7.578 1.00 89.88 581 GLY A CA 1
ATOM 4485 C C . GLY A 1 581 ? 11.849 23.480 -9.060 1.00 89.88 581 GLY A C 1
ATOM 4486 O O . GLY A 1 581 ? 11.046 22.612 -9.379 1.00 89.88 581 GLY A O 1
ATOM 4487 N N . ARG A 1 582 ? 12.475 24.224 -9.983 1.00 92.44 582 ARG A N 1
ATOM 4488 C CA . ARG A 1 582 ? 12.410 23.968 -11.436 1.00 92.44 582 ARG A CA 1
ATOM 4489 C C . ARG A 1 582 ? 13.526 23.054 -11.957 1.00 92.44 582 ARG A C 1
ATOM 4491 O O . ARG A 1 582 ? 13.473 22.678 -13.124 1.00 92.44 582 ARG A O 1
ATOM 4498 N N . SER A 1 583 ? 14.523 22.707 -11.144 1.00 91.94 583 SER A N 1
ATOM 4499 C CA . SER A 1 583 ? 15.581 21.772 -11.534 1.00 91.94 583 SER A CA 1
ATOM 4500 C C . SER A 1 583 ? 15.198 20.346 -11.148 1.00 91.94 583 SER A C 1
ATOM 4502 O O . SER A 1 583 ? 15.089 20.015 -9.968 1.00 91.94 583 SER A O 1
ATOM 4504 N N . LEU A 1 584 ? 15.028 19.494 -12.158 1.00 89.12 584 LEU A N 1
ATOM 4505 C CA . LEU A 1 584 ? 14.823 18.058 -11.996 1.00 89.12 584 LEU A CA 1
ATOM 4506 C C . LEU A 1 584 ? 16.086 17.371 -11.452 1.00 89.12 584 LEU A C 1
ATOM 4508 O O . LEU A 1 584 ? 15.975 16.383 -10.731 1.00 89.12 584 LEU A O 1
ATOM 4512 N N . LEU A 1 585 ? 17.275 17.919 -11.726 1.00 85.69 585 LEU A N 1
ATOM 4513 C CA . LEU A 1 585 ? 18.531 17.479 -11.121 1.00 85.69 585 LEU A CA 1
ATOM 4514 C C . LEU A 1 585 ? 18.572 17.773 -9.615 1.00 85.69 585 LEU A C 1
ATOM 4516 O O . LEU A 1 585 ? 18.854 16.862 -8.838 1.00 85.69 585 LEU A O 1
ATOM 4520 N N . VAL A 1 586 ? 18.264 19.002 -9.183 1.00 85.88 586 VAL A N 1
ATOM 4521 C CA . VAL A 1 586 ? 18.260 19.355 -7.751 1.00 85.88 586 VAL A CA 1
ATOM 4522 C C . VAL A 1 586 ? 17.154 18.610 -7.011 1.00 85.88 586 VAL A C 1
ATOM 4524 O O . VAL A 1 586 ? 17.438 17.990 -5.990 1.00 85.88 586 VAL A O 1
ATOM 4527 N N . ASP A 1 587 ? 15.931 18.573 -7.546 1.00 84.06 587 ASP A N 1
ATOM 4528 C CA . ASP A 1 587 ? 14.842 17.774 -6.974 1.00 84.06 587 ASP A CA 1
ATOM 4529 C C . ASP A 1 587 ? 15.245 16.296 -6.837 1.00 84.06 587 ASP A C 1
ATOM 4531 O O . ASP A 1 587 ? 14.990 15.683 -5.797 1.00 84.06 587 ASP A O 1
ATOM 4535 N N . ARG A 1 588 ? 15.934 15.716 -7.835 1.00 81.69 588 ARG A N 1
ATOM 4536 C CA . ARG A 1 588 ? 16.403 14.323 -7.766 1.00 81.69 588 ARG A CA 1
ATOM 4537 C C . ARG A 1 588 ? 17.549 14.105 -6.780 1.00 81.69 588 ARG A C 1
ATOM 4539 O O . ARG A 1 588 ? 17.589 13.041 -6.171 1.00 81.69 588 ARG A O 1
ATOM 4546 N N . VAL A 1 589 ? 18.443 15.074 -6.593 1.00 78.00 589 VAL A N 1
ATOM 4547 C CA . VAL A 1 589 ? 19.498 15.008 -5.568 1.00 78.00 589 VAL A CA 1
ATOM 4548 C C . VAL A 1 589 ? 18.903 15.128 -4.165 1.00 78.00 589 VAL A C 1
ATOM 4550 O O . VAL A 1 589 ? 19.256 14.337 -3.296 1.00 78.00 589 VAL A O 1
ATOM 4553 N N . LEU A 1 590 ? 17.959 16.046 -3.941 1.00 77.44 590 LEU A N 1
ATOM 4554 C CA . LEU A 1 590 ? 17.314 16.224 -2.635 1.00 77.44 590 LEU A CA 1
ATOM 4555 C C . LEU A 1 590 ? 16.448 15.012 -2.242 1.00 77.44 590 LEU A C 1
ATOM 4557 O O . LEU A 1 590 ? 16.442 14.639 -1.075 1.00 77.44 590 LEU A O 1
ATOM 4561 N N . GLN A 1 591 ? 15.836 14.315 -3.210 1.00 67.62 591 GLN A N 1
ATOM 4562 C CA . GLN A 1 591 ? 15.194 12.999 -3.009 1.00 67.62 591 GLN A CA 1
ATOM 4563 C C . GLN A 1 591 ? 16.139 11.888 -2.512 1.00 67.62 591 GLN A C 1
ATOM 4565 O O . GLN A 1 591 ? 15.654 10.871 -2.024 1.00 67.62 591 GLN A O 1
ATOM 4570 N N . LEU A 1 592 ? 17.461 12.035 -2.655 1.00 64.81 592 LEU A N 1
ATOM 4571 C CA . LEU A 1 592 ? 18.450 11.072 -2.147 1.00 64.81 592 LEU A CA 1
ATOM 4572 C C . LEU A 1 592 ? 18.980 11.443 -0.751 1.00 64.81 592 LEU A C 1
ATOM 4574 O O . LEU A 1 592 ? 19.776 10.695 -0.185 1.00 64.81 592 LEU A O 1
ATOM 4578 N N . LEU A 1 593 ? 18.560 12.583 -0.193 1.00 71.12 593 LEU A N 1
ATOM 4579 C CA . LEU A 1 593 ? 18.956 13.029 1.141 1.00 71.12 593 LEU A CA 1
ATOM 4580 C C . LEU A 1 593 ? 17.883 12.682 2.193 1.00 71.12 593 LEU A C 1
ATOM 4582 O O . LEU A 1 593 ? 16.701 12.539 1.864 1.00 71.12 593 LEU A O 1
ATOM 4586 N N . PRO A 1 594 ? 18.249 12.598 3.488 1.00 49.03 594 PRO A N 1
ATOM 4587 C CA . PRO A 1 594 ? 17.286 12.308 4.554 1.00 49.03 594 PRO A CA 1
ATOM 4588 C C . PRO A 1 594 ? 16.169 13.354 4.710 1.00 49.03 594 PRO A C 1
ATOM 4590 O O . PRO A 1 594 ? 15.168 13.061 5.348 1.00 49.03 594 PRO A O 1
ATOM 4593 N N . TRP A 1 595 ? 16.334 14.555 4.142 1.00 60.94 595 TRP A N 1
ATOM 4594 C CA . TRP A 1 595 ? 15.422 15.706 4.273 1.00 60.94 595 TRP A CA 1
ATOM 4595 C C . TRP A 1 595 ? 14.475 15.859 3.059 1.00 60.94 595 TRP A C 1
ATOM 4597 O O . TRP A 1 595 ? 13.974 16.946 2.776 1.00 60.94 595 TRP A O 1
ATOM 4607 N N . HIS A 1 596 ? 14.264 14.788 2.284 1.00 65.00 596 HIS A N 1
ATOM 4608 C CA . HIS A 1 596 ? 13.436 14.813 1.068 1.00 65.00 596 HIS A CA 1
ATOM 4609 C C . HIS A 1 596 ? 11.964 15.166 1.333 1.00 65.00 596 HIS A C 1
ATOM 4611 O O . HIS A 1 596 ? 11.334 15.800 0.484 1.00 65.00 596 HIS A O 1
ATOM 4617 N N . GLU A 1 597 ? 11.438 14.790 2.504 1.00 63.12 597 GLU A N 1
ATOM 4618 C CA . GLU A 1 597 ? 10.108 15.194 2.971 1.00 63.12 597 GLU A CA 1
ATOM 4619 C C . GLU A 1 597 ? 10.020 16.719 3.103 1.00 63.12 597 GLU A C 1
ATOM 4621 O O . GLU A 1 597 ? 9.145 17.325 2.493 1.00 63.12 597 GLU A O 1
ATOM 4626 N N . ASP A 1 598 ? 10.964 17.357 3.803 1.00 70.88 598 ASP A N 1
ATOM 4627 C CA . ASP A 1 598 ? 10.957 18.810 4.045 1.00 70.88 598 ASP A CA 1
ATOM 4628 C C . ASP A 1 598 ? 11.043 19.631 2.740 1.00 70.88 598 ASP A C 1
ATOM 4630 O O . ASP A 1 598 ? 10.466 20.712 2.634 1.00 70.88 598 ASP A O 1
ATOM 4634 N N . TRP A 1 599 ? 11.710 19.099 1.707 1.00 83.81 599 TRP A N 1
ATOM 4635 C CA . TRP A 1 599 ? 11.811 19.732 0.383 1.00 83.81 599 TRP A CA 1
ATOM 4636 C C . TRP A 1 599 ? 10.495 19.728 -0.417 1.00 83.81 599 TRP A C 1
ATOM 4638 O O . TRP A 1 599 ? 10.250 20.617 -1.236 1.00 83.81 599 TRP A O 1
ATOM 4648 N N . ARG A 1 600 ? 9.639 18.716 -0.231 1.00 82.12 600 ARG A N 1
ATOM 4649 C CA . ARG A 1 600 ? 8.444 18.496 -1.071 1.00 82.12 600 ARG A CA 1
ATOM 4650 C C . ARG A 1 600 ? 7.121 18.662 -0.340 1.00 82.12 600 ARG A C 1
ATOM 4652 O O . ARG A 1 600 ? 6.132 19.045 -0.970 1.00 82.12 600 ARG A O 1
ATOM 4659 N N . VAL A 1 601 ? 7.094 18.385 0.955 1.00 79.19 601 VAL A N 1
ATOM 4660 C CA . VAL A 1 601 ? 5.899 18.346 1.795 1.00 79.19 601 VAL A CA 1
ATOM 4661 C C . VAL A 1 601 ? 5.862 19.583 2.681 1.00 79.19 601 VAL A C 1
ATOM 4663 O O . VAL A 1 601 ? 6.818 19.921 3.369 1.00 79.19 601 VAL A O 1
ATOM 4666 N N . ASP A 1 602 ? 4.733 20.280 2.659 1.00 85.56 602 ASP A N 1
ATOM 4667 C CA . ASP A 1 602 ? 4.535 21.513 3.413 1.00 85.56 602 ASP A CA 1
ATOM 4668 C C . ASP A 1 602 ? 4.153 21.204 4.868 1.00 85.56 602 ASP A C 1
ATOM 4670 O O . ASP A 1 602 ? 2.975 21.049 5.212 1.00 85.56 602 ASP A O 1
ATOM 4674 N N . HIS A 1 603 ? 5.177 21.084 5.708 1.00 87.31 603 HIS A N 1
ATOM 4675 C CA . HIS A 1 603 ? 5.064 21.026 7.158 1.00 87.31 603 HIS A CA 1
ATOM 4676 C C . HIS A 1 603 ? 5.465 22.373 7.767 1.00 87.31 603 HIS A C 1
ATOM 4678 O O . HIS A 1 603 ? 6.530 22.900 7.460 1.00 87.31 603 HIS A O 1
ATOM 4684 N N . GLU A 1 604 ? 4.668 22.901 8.698 1.00 90.06 604 GLU A N 1
ATOM 4685 C CA . GLU A 1 604 ? 5.077 24.032 9.534 1.00 90.06 604 GLU A CA 1
ATOM 4686 C C . GLU A 1 604 ? 4.898 23.687 11.008 1.00 90.06 604 GLU A C 1
ATOM 4688 O O . GLU A 1 604 ? 3.786 23.504 11.523 1.00 90.06 604 GLU A O 1
ATOM 4693 N N . ARG A 1 605 ? 6.043 23.559 11.676 1.00 90.88 605 ARG A N 1
ATOM 4694 C CA . ARG A 1 605 ? 6.144 23.210 13.086 1.00 90.88 605 ARG A CA 1
ATOM 4695 C C . ARG A 1 605 ? 5.791 24.426 13.949 1.00 90.88 605 ARG A C 1
ATOM 4697 O O . ARG A 1 605 ? 6.193 25.543 13.636 1.00 90.88 605 ARG A O 1
ATOM 4704 N N . ALA A 1 606 ? 5.025 24.211 15.013 1.00 94.00 606 ALA A N 1
ATOM 4705 C CA . ALA A 1 606 ? 4.628 25.245 15.968 1.00 94.00 606 ALA A CA 1
ATOM 4706 C C . ALA A 1 606 ? 5.426 25.179 17.278 1.00 94.00 606 ALA A C 1
ATOM 4708 O O . ALA A 1 606 ? 5.705 26.216 17.872 1.00 94.00 606 ALA A O 1
ATOM 4709 N N . LEU A 1 607 ? 5.811 23.973 17.707 1.00 93.38 607 LEU A N 1
ATOM 4710 C CA . LEU A 1 607 ? 6.551 23.725 18.947 1.00 93.38 607 LEU A CA 1
ATOM 4711 C C . LEU A 1 607 ? 7.973 23.214 18.652 1.00 93.38 607 LEU A C 1
ATOM 4713 O O . LEU A 1 607 ? 8.188 22.600 17.608 1.00 93.38 607 LEU A O 1
ATOM 4717 N N . PRO A 1 608 ? 8.956 23.392 19.551 1.00 91.00 608 PRO A N 1
ATOM 4718 C CA . PRO A 1 608 ? 10.232 22.684 19.461 1.00 91.00 608 PRO A CA 1
ATOM 4719 C C . PRO A 1 608 ? 10.074 21.153 19.367 1.00 91.00 608 PRO A C 1
ATOM 4721 O O . PRO A 1 608 ? 9.099 20.570 19.839 1.00 91.00 608 PRO A O 1
ATOM 4724 N N . SER A 1 609 ? 11.057 20.491 18.751 1.00 87.12 609 SER A N 1
ATOM 4725 C CA . SER A 1 609 ? 11.076 19.026 18.609 1.00 87.12 609 SER A CA 1
ATOM 4726 C C . SER A 1 609 ? 11.129 18.332 19.977 1.00 87.12 609 SER A C 1
ATOM 4728 O O . SER A 1 609 ? 11.938 18.717 20.824 1.00 87.12 609 SER A O 1
ATOM 4730 N N . ARG A 1 610 ? 10.311 17.288 20.162 1.00 87.50 610 ARG A N 1
ATOM 4731 C CA . ARG A 1 610 ? 10.037 16.560 21.420 1.00 87.50 610 ARG A CA 1
ATOM 4732 C C . ARG A 1 610 ? 9.220 17.320 22.479 1.00 87.50 610 ARG A C 1
ATOM 4734 O O . ARG A 1 610 ? 9.077 16.819 23.594 1.00 87.50 610 ARG A O 1
ATOM 4741 N N . GLU A 1 611 ? 8.610 18.467 22.170 1.00 93.00 611 GLU A N 1
ATOM 4742 C CA . GLU A 1 611 ? 7.558 19.020 23.045 1.00 93.00 611 GLU A CA 1
ATOM 4743 C C . GLU A 1 611 ? 6.265 18.190 22.997 1.00 93.00 611 GLU A C 1
ATOM 4745 O O . GLU A 1 611 ? 5.543 18.141 23.992 1.00 93.00 611 GLU A O 1
ATOM 4750 N N . GLY A 1 612 ? 5.998 17.474 21.900 1.00 93.12 612 GLY A N 1
ATOM 4751 C CA . GLY A 1 612 ? 4.832 16.601 21.750 1.00 93.12 612 GLY A CA 1
ATOM 4752 C C . GLY A 1 612 ? 4.786 15.477 22.789 1.00 93.12 612 GLY A C 1
ATOM 4753 O O . GLY A 1 612 ? 3.725 15.186 23.338 1.00 93.12 612 GLY A O 1
ATOM 4754 N N . GLU A 1 613 ? 5.952 14.935 23.170 1.00 95.81 613 GLU A N 1
ATOM 4755 C CA . GLU A 1 613 ? 6.096 13.982 24.286 1.00 95.81 613 GLU A CA 1
ATOM 4756 C C . GLU A 1 613 ? 5.566 14.567 25.615 1.00 95.81 613 GLU A C 1
ATOM 4758 O O . GLU A 1 613 ? 4.988 13.850 26.431 1.00 95.81 613 GLU A O 1
ATOM 4763 N N . LYS A 1 614 ? 5.671 15.888 25.818 1.00 95.69 614 LYS A N 1
ATOM 4764 C CA . LYS A 1 614 ? 5.210 16.588 27.032 1.00 95.69 614 LYS A CA 1
ATOM 4765 C C . LYS A 1 614 ? 3.730 16.985 26.986 1.00 95.69 614 LYS A C 1
ATOM 4767 O O . LYS A 1 614 ? 3.183 17.375 28.021 1.00 95.69 614 LYS A O 1
ATOM 4772 N N . LEU A 1 615 ? 3.075 16.900 25.825 1.00 96.81 615 LEU A N 1
ATOM 4773 C CA . LEU A 1 615 ? 1.634 17.146 25.688 1.00 96.81 615 LEU A CA 1
ATOM 4774 C C . LEU A 1 615 ? 0.792 15.948 26.144 1.00 96.81 615 LEU A C 1
ATOM 4776 O O . LEU A 1 615 ? -0.339 16.146 26.582 1.00 96.81 615 LEU A O 1
ATOM 4780 N N . VAL A 1 616 ? 1.327 14.722 26.095 1.00 97.38 616 VAL A N 1
ATOM 4781 C CA . VAL A 1 616 ? 0.529 13.493 26.264 1.00 97.38 616 VAL A CA 1
ATOM 4782 C C . VAL A 1 616 ? -0.128 13.385 27.644 1.00 97.38 616 VAL A C 1
ATOM 4784 O O . VAL A 1 616 ? -1.337 13.214 27.727 1.00 97.38 616 VAL A O 1
ATOM 4787 N N . CYS A 1 617 ? 0.618 13.540 28.740 1.00 97.00 617 CYS A N 1
ATOM 4788 C CA . CYS A 1 617 ? 0.056 13.462 30.100 1.00 97.00 617 CYS A CA 1
ATOM 4789 C C . CYS A 1 617 ? -1.006 14.550 30.403 1.00 97.00 617 CYS A C 1
ATOM 4791 O O . CYS A 1 617 ? -1.989 14.265 31.090 1.00 97.00 617 CYS A O 1
ATOM 4793 N N . PRO A 1 618 ? -0.858 15.806 29.939 1.00 97.44 618 PRO A N 1
ATOM 4794 C CA . PRO A 1 618 ? -1.956 16.776 29.940 1.00 97.44 618 PRO A CA 1
ATOM 4795 C C . PRO A 1 618 ? -3.155 16.406 29.042 1.00 97.44 618 PRO A C 1
ATOM 4797 O O . PRO A 1 618 ? -4.292 16.586 29.469 1.00 97.44 618 PRO A O 1
ATOM 4800 N N . LEU A 1 619 ? -2.930 15.862 27.840 1.00 98.12 619 LEU A N 1
ATOM 4801 C CA . LEU A 1 619 ? -3.996 15.453 26.912 1.00 98.12 619 LEU A CA 1
ATOM 4802 C C . LEU A 1 619 ? -4.809 14.255 27.427 1.00 98.12 619 LEU A C 1
ATOM 4804 O O . LEU A 1 619 ? -6.035 14.275 27.359 1.00 98.12 619 LEU A O 1
ATOM 4808 N N . MET A 1 620 ? -4.154 13.246 28.008 1.00 97.81 620 MET A N 1
ATOM 4809 C CA . MET A 1 620 ? -4.832 12.091 28.610 1.00 97.81 620 MET A CA 1
ATOM 4810 C C . MET A 1 620 ? -5.734 12.508 29.780 1.00 97.81 620 MET A C 1
ATOM 4812 O O . MET A 1 620 ? -6.812 11.947 29.940 1.00 97.81 620 MET A O 1
ATOM 4816 N N . ARG A 1 621 ? -5.357 13.544 30.547 1.00 97.12 621 ARG A N 1
ATOM 4817 C CA . ARG A 1 621 ? -6.232 14.117 31.586 1.00 97.12 621 ARG A CA 1
ATOM 4818 C C . ARG A 1 621 ? -7.469 14.800 31.003 1.00 97.12 621 ARG A C 1
ATOM 4820 O O . ARG A 1 621 ? -8.560 14.485 31.452 1.00 97.12 621 ARG A O 1
ATOM 4827 N N . ARG A 1 622 ? -7.335 15.612 29.945 1.00 97.12 622 ARG A N 1
ATOM 4828 C CA . ARG A 1 622 ? -8.505 16.196 29.250 1.00 97.12 622 ARG A CA 1
ATOM 4829 C C . ARG A 1 622 ? -9.468 15.125 28.726 1.00 97.12 622 ARG A C 1
ATOM 4831 O O . ARG A 1 622 ? -10.683 15.265 28.847 1.00 97.12 622 ARG A O 1
ATOM 4838 N N . LEU A 1 623 ? -8.930 14.028 28.183 1.00 97.88 623 LEU A N 1
ATOM 4839 C CA . LEU A 1 623 ? -9.742 12.881 27.775 1.00 97.88 623 LEU A CA 1
ATOM 4840 C C . LEU A 1 623 ? -10.436 12.214 28.975 1.00 97.88 623 LEU A C 1
ATOM 4842 O O . LEU A 1 623 ? -11.572 11.771 28.832 1.00 97.88 623 LEU A O 1
ATOM 4846 N N . ALA A 1 624 ? -9.793 12.163 30.146 1.00 97.50 624 ALA A N 1
ATOM 4847 C CA . ALA A 1 624 ? -10.378 11.608 31.365 1.00 97.50 624 ALA A CA 1
ATOM 4848 C C . ALA A 1 624 ? -11.514 12.492 31.898 1.00 97.50 624 ALA A C 1
ATOM 4850 O O . ALA A 1 624 ? -12.560 11.963 32.263 1.00 97.50 624 ALA A O 1
ATOM 4851 N N . ASP A 1 625 ? -11.357 13.817 31.849 1.00 96.62 625 ASP A N 1
ATOM 4852 C CA . ASP A 1 625 ? -12.408 14.777 32.205 1.00 96.62 625 ASP A CA 1
ATOM 4853 C C . ASP A 1 625 ? -13.650 14.589 31.303 1.00 96.62 625 ASP A C 1
ATOM 4855 O O . ASP A 1 625 ? -14.776 14.459 31.789 1.00 96.62 625 ASP A O 1
ATOM 4859 N N . ALA A 1 626 ? -13.450 14.484 29.982 1.00 96.44 626 ALA A N 1
ATOM 4860 C CA . ALA A 1 626 ? -14.526 14.277 29.005 1.00 96.44 626 ALA A CA 1
ATOM 4861 C C . ALA A 1 626 ? -15.180 12.879 29.091 1.00 96.44 626 ALA A C 1
ATOM 4863 O O . ALA A 1 626 ? -16.398 12.735 28.921 1.00 96.44 626 ALA A O 1
ATOM 4864 N N . ALA A 1 627 ? -14.390 11.839 29.370 1.00 95.88 627 ALA A N 1
ATOM 4865 C CA . ALA A 1 627 ? -14.880 10.480 29.573 1.00 95.88 627 ALA A CA 1
ATOM 4866 C C . ALA A 1 627 ? -15.666 10.355 30.891 1.00 95.88 627 ALA A C 1
ATOM 4868 O O . ALA A 1 627 ? -16.770 9.808 30.899 1.00 95.88 627 ALA A O 1
ATOM 4869 N N . GLY A 1 628 ? -15.162 10.944 31.980 1.00 94.88 628 GLY A N 1
ATOM 4870 C CA . GLY A 1 628 ? -15.829 11.002 33.281 1.00 94.88 628 GLY A CA 1
ATOM 4871 C C . GLY A 1 628 ? -17.168 11.738 33.216 1.00 94.88 628 GLY A C 1
ATOM 4872 O O . GLY A 1 628 ? -18.179 11.211 33.675 1.00 94.88 628 GLY A O 1
ATOM 4873 N N . ALA A 1 629 ? -17.218 12.884 32.527 1.00 93.50 629 ALA A N 1
ATOM 4874 C CA . ALA A 1 629 ? -18.451 13.642 32.283 1.00 93.50 629 ALA A CA 1
ATOM 4875 C C . ALA A 1 629 ? -19.525 12.879 31.470 1.00 93.50 629 ALA A C 1
ATOM 4877 O O . ALA A 1 629 ? -20.670 13.325 31.389 1.00 93.50 629 ALA A O 1
ATOM 4878 N N . THR A 1 630 ? -19.177 11.738 30.863 1.00 92.06 630 THR A N 1
ATOM 4879 C CA . THR A 1 630 ? -20.096 10.886 30.088 1.00 92.06 630 THR A CA 1
ATOM 4880 C C . THR A 1 630 ? -20.260 9.465 30.644 1.00 92.06 630 THR A C 1
ATOM 4882 O O . THR A 1 630 ? -21.076 8.712 30.115 1.00 92.06 630 THR A O 1
ATOM 4885 N N . GLY A 1 631 ? -19.536 9.087 31.707 1.00 92.31 631 GLY A N 1
ATOM 4886 C CA . GLY A 1 631 ? -19.503 7.710 32.223 1.00 92.31 631 GLY A CA 1
ATOM 4887 C C . GLY A 1 631 ? -18.834 6.703 31.271 1.00 92.31 631 GLY A C 1
ATOM 4888 O O . GLY A 1 631 ? -19.127 5.505 31.327 1.00 92.31 631 GLY A O 1
ATOM 4889 N N . THR A 1 632 ? -17.975 7.190 30.371 1.00 95.00 632 THR A N 1
ATOM 4890 C CA . THR A 1 632 ? -17.306 6.401 29.328 1.00 95.00 632 THR A CA 1
ATOM 4891 C C . THR A 1 632 ? -16.030 5.756 29.873 1.00 95.00 632 THR A C 1
ATOM 4893 O O . THR A 1 632 ? -15.203 6.432 30.481 1.00 95.00 632 THR A O 1
ATOM 4896 N N . ARG A 1 633 ? -15.813 4.461 29.613 1.00 95.38 633 ARG A N 1
ATOM 4897 C CA . ARG A 1 633 ? -14.553 3.770 29.959 1.00 95.38 633 ARG A CA 1
ATOM 4898 C C . ARG A 1 633 ? -13.519 3.943 28.842 1.00 95.38 633 ARG A C 1
ATOM 4900 O O . ARG A 1 633 ? -13.900 4.002 27.679 1.00 95.38 633 ARG A O 1
ATOM 4907 N N . VAL A 1 634 ? -12.223 3.992 29.153 1.00 97.69 634 VAL A N 1
ATOM 4908 C CA . VAL A 1 634 ? -11.167 4.252 28.149 1.00 97.69 634 VAL A CA 1
ATOM 4909 C C . VAL A 1 634 ? -10.094 3.161 28.162 1.00 97.69 634 VAL A C 1
ATOM 4911 O O . VAL A 1 634 ? -9.549 2.823 29.214 1.00 97.69 634 VAL A O 1
ATOM 4914 N N . LEU A 1 635 ? -9.773 2.649 26.972 1.00 98.31 635 LEU A N 1
ATOM 4915 C CA . LEU A 1 635 ? -8.591 1.842 26.670 1.00 98.31 635 LEU A CA 1
ATOM 4916 C C . LEU A 1 635 ? -7.670 2.639 25.738 1.00 98.31 635 LEU A C 1
ATOM 4918 O O . LEU A 1 635 ? -8.122 3.112 24.695 1.00 98.31 635 LEU A O 1
ATOM 4922 N N . VAL A 1 636 ? -6.383 2.743 26.074 1.00 98.69 636 VAL A N 1
ATOM 4923 C CA . VAL A 1 636 ? -5.356 3.303 25.179 1.00 98.69 636 VAL A CA 1
ATOM 4924 C C . VAL A 1 636 ? -4.486 2.183 24.604 1.00 98.69 636 VAL A C 1
ATOM 4926 O O . VAL A 1 636 ? -3.949 1.363 25.351 1.00 98.69 636 VAL A O 1
ATOM 4929 N N . VAL A 1 637 ? -4.352 2.141 23.276 1.00 98.69 637 VAL A N 1
ATOM 4930 C CA . VAL A 1 637 ? -3.703 1.049 22.531 1.00 98.69 637 VAL A CA 1
ATOM 4931 C C . VAL A 1 637 ? -2.498 1.565 21.747 1.00 98.69 637 VAL A C 1
ATOM 4933 O O . VAL A 1 637 ? -2.652 2.295 20.766 1.00 98.69 637 VAL A O 1
ATOM 4936 N N . GLY A 1 638 ? -1.300 1.146 22.145 1.00 98.44 638 GLY A N 1
ATOM 4937 C CA . GLY A 1 638 ? -0.062 1.444 21.430 1.00 98.44 638 GLY A CA 1
ATOM 4938 C C . GLY A 1 638 ? 0.128 0.537 20.215 1.00 98.44 638 GLY A C 1
ATOM 4939 O O . GLY A 1 638 ? 0.204 -0.683 20.375 1.00 98.44 638 GLY A O 1
ATOM 4940 N N . GLN A 1 639 ? 0.231 1.125 19.021 1.00 97.69 639 GLN A N 1
ATOM 4941 C CA . GLN A 1 639 ? 0.544 0.451 17.754 1.00 97.69 639 GLN A CA 1
ATOM 4942 C C . GLN A 1 639 ? 1.913 0.879 17.191 1.00 97.69 639 GLN A C 1
ATOM 4944 O O . GLN A 1 639 ? 2.523 1.858 17.629 1.00 97.69 639 GLN A O 1
ATOM 4949 N N . TYR A 1 640 ? 2.419 0.104 16.226 1.00 96.62 640 TYR A N 1
ATOM 4950 C CA . TYR A 1 640 ? 3.790 0.192 15.709 1.00 96.62 640 TYR A CA 1
ATOM 4951 C C . TYR A 1 640 ? 3.808 0.100 14.183 1.00 96.62 640 TYR A C 1
ATOM 4953 O O . TYR A 1 640 ? 3.059 -0.690 13.610 1.00 96.62 640 TYR A O 1
ATOM 4961 N N . ASP A 1 641 ? 4.680 0.872 13.528 1.00 92.06 641 ASP A N 1
ATOM 4962 C CA . ASP A 1 641 ? 4.780 0.906 12.063 1.00 92.06 641 ASP A CA 1
ATOM 4963 C C . ASP A 1 641 ? 5.770 -0.115 11.487 1.00 92.06 641 ASP A C 1
ATOM 4965 O O . ASP A 1 641 ? 6.694 -0.562 12.171 1.00 92.06 641 ASP A O 1
ATOM 4969 N N . LYS A 1 642 ? 5.611 -0.428 10.195 1.00 93.31 642 LYS A N 1
ATOM 4970 C CA . LYS A 1 642 ? 6.396 -1.433 9.457 1.00 93.31 642 LYS A CA 1
ATOM 4971 C C . LYS A 1 642 ? 7.922 -1.333 9.654 1.00 93.31 642 LYS A C 1
ATOM 4973 O O . LYS A 1 642 ? 8.605 -2.356 9.647 1.00 93.31 642 LYS A O 1
ATOM 4978 N N . HIS A 1 643 ? 8.473 -0.133 9.849 1.00 88.88 643 HIS A N 1
ATOM 4979 C CA . HIS A 1 643 ? 9.921 0.099 9.933 1.00 88.88 643 HIS A CA 1
ATOM 4980 C C . HIS A 1 643 ? 10.519 -0.149 11.324 1.00 88.88 643 HIS A C 1
ATOM 4982 O O . HIS A 1 643 ? 11.742 -0.186 11.458 1.00 88.88 643 HIS A O 1
ATOM 4988 N N . VAL A 1 644 ? 9.694 -0.335 12.360 1.00 91.88 644 VAL A N 1
ATOM 4989 C CA . VAL A 1 644 ? 10.140 -0.795 13.689 1.00 91.88 644 VAL A CA 1
ATOM 4990 C C . VAL A 1 644 ? 10.887 -2.126 13.555 1.00 91.88 644 VAL A C 1
ATOM 4992 O O . VAL A 1 644 ? 11.991 -2.283 14.070 1.00 91.88 644 VAL A O 1
ATOM 4995 N N . TRP A 1 645 ? 10.340 -3.038 12.752 1.00 90.69 645 TRP A N 1
ATOM 4996 C CA . TRP A 1 645 ? 10.840 -4.402 12.560 1.00 90.69 645 TRP A CA 1
ATOM 4997 C C . TRP A 1 645 ? 12.133 -4.497 11.735 1.00 90.69 645 TRP A C 1
ATOM 4999 O O . TRP A 1 645 ? 12.791 -5.534 11.750 1.00 90.69 645 TRP A O 1
ATOM 5009 N N . SER A 1 646 ? 12.522 -3.427 11.032 1.00 86.94 646 SER A N 1
ATOM 5010 C CA . SER A 1 646 ? 13.735 -3.370 10.200 1.00 86.94 646 SER A CA 1
ATOM 5011 C C . SER A 1 646 ? 14.808 -2.399 10.712 1.00 86.94 646 SER A C 1
ATOM 5013 O O . SER A 1 646 ? 15.916 -2.372 10.175 1.00 86.94 646 SER A O 1
ATOM 5015 N N . ASN A 1 647 ? 14.523 -1.610 11.755 1.00 85.62 647 ASN A N 1
ATOM 5016 C CA . ASN A 1 647 ? 15.441 -0.604 12.286 1.00 85.62 647 ASN A CA 1
ATOM 5017 C C . ASN A 1 647 ? 15.439 -0.590 13.831 1.00 85.62 647 ASN A C 1
ATOM 5019 O O . ASN A 1 647 ? 14.602 0.086 14.435 1.00 85.62 647 ASN A O 1
ATOM 5023 N N . PRO A 1 648 ? 16.427 -1.231 14.490 1.00 85.44 648 PRO A N 1
ATOM 5024 C CA . PRO A 1 648 ? 16.506 -1.302 15.954 1.00 85.44 648 PRO A CA 1
ATOM 5025 C C . PRO A 1 648 ? 16.562 0.053 16.680 1.00 85.44 648 PRO A C 1
ATOM 5027 O O . PRO A 1 648 ? 16.170 0.145 17.841 1.00 85.44 648 PRO A O 1
ATOM 5030 N N . ARG A 1 649 ? 17.024 1.129 16.021 1.00 85.50 649 ARG A N 1
ATOM 5031 C CA . ARG A 1 649 ? 16.978 2.483 16.607 1.00 85.50 649 ARG A CA 1
ATOM 5032 C C . ARG A 1 649 ? 15.565 3.063 16.576 1.00 85.50 649 ARG A C 1
ATOM 5034 O O . ARG A 1 649 ? 15.184 3.755 17.514 1.00 85.50 649 ARG A O 1
ATOM 5041 N N . ARG A 1 650 ? 14.796 2.774 15.520 1.00 88.94 650 ARG A N 1
ATOM 5042 C CA . ARG A 1 650 ? 13.385 3.171 15.406 1.00 88.94 650 ARG A CA 1
ATOM 5043 C C . ARG A 1 650 ? 12.520 2.390 16.389 1.00 88.94 650 ARG A C 1
ATOM 5045 O O . ARG A 1 650 ? 11.708 3.005 17.062 1.00 88.94 650 ARG A O 1
ATOM 5052 N N . ASP A 1 651 ? 12.755 1.086 16.539 1.00 91.12 651 ASP A N 1
ATOM 5053 C CA . ASP A 1 651 ? 12.120 0.266 17.580 1.00 91.12 651 ASP A CA 1
ATOM 5054 C C . ASP A 1 651 ? 12.318 0.850 18.987 1.00 91.12 651 ASP A C 1
ATOM 5056 O O . ASP A 1 651 ? 11.340 1.117 19.682 1.00 91.12 651 ASP A O 1
ATOM 5060 N N . ALA A 1 652 ? 13.564 1.121 19.390 1.00 92.50 652 ALA A N 1
ATOM 5061 C CA . ALA A 1 652 ? 13.853 1.673 20.713 1.00 92.50 652 ALA A CA 1
ATOM 5062 C C . ALA A 1 652 ? 13.220 3.064 20.942 1.00 92.50 652 ALA A C 1
ATOM 5064 O O . ALA A 1 652 ? 12.697 3.333 22.026 1.00 92.50 652 ALA A O 1
ATOM 5065 N N . GLU A 1 653 ? 13.231 3.941 19.930 1.00 91.62 653 GLU A N 1
ATOM 5066 C CA . GLU A 1 653 ? 12.587 5.261 19.993 1.00 91.62 653 GLU A CA 1
ATOM 5067 C C . GLU A 1 653 ? 11.058 5.130 20.111 1.00 91.62 653 GLU A C 1
ATOM 5069 O O . GLU A 1 653 ? 10.459 5.705 21.021 1.00 91.62 653 GLU A O 1
ATOM 5074 N N . HIS A 1 654 ? 10.438 4.313 19.250 1.00 95.44 654 HIS A N 1
ATOM 5075 C CA . HIS A 1 654 ? 8.988 4.119 19.214 1.00 95.44 654 HIS A CA 1
ATOM 5076 C C . HIS A 1 654 ? 8.487 3.424 20.482 1.00 95.44 654 HIS A C 1
ATOM 5078 O O . HIS A 1 654 ? 7.474 3.839 21.036 1.00 95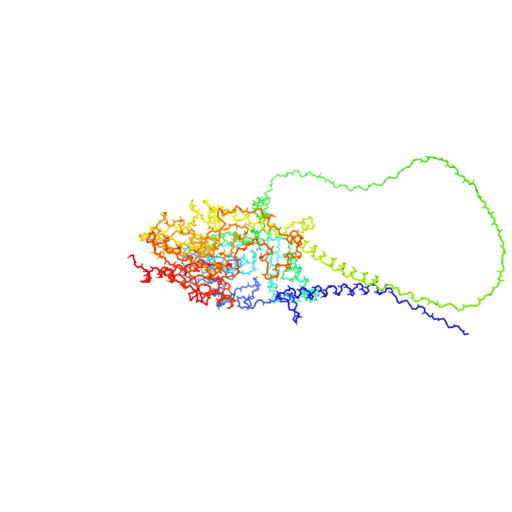.44 654 HIS A O 1
ATOM 5084 N N . ARG A 1 655 ? 9.205 2.425 21.015 1.00 97.06 655 ARG A N 1
ATOM 5085 C CA . ARG A 1 655 ? 8.845 1.804 22.299 1.00 97.06 655 ARG A CA 1
ATOM 5086 C C . ARG A 1 655 ? 8.963 2.769 23.478 1.00 97.06 655 ARG A C 1
ATOM 5088 O O . ARG A 1 655 ? 8.086 2.729 24.335 1.00 97.06 655 ARG A O 1
ATOM 5095 N N . ARG A 1 656 ? 9.950 3.682 23.516 1.00 97.31 656 ARG A N 1
ATOM 5096 C CA . ARG A 1 656 ? 9.975 4.746 24.544 1.00 97.31 656 ARG A CA 1
ATOM 5097 C C . ARG A 1 656 ? 8.754 5.661 24.420 1.00 97.31 656 ARG A C 1
ATOM 5099 O O . ARG A 1 656 ? 8.090 5.923 25.416 1.00 97.31 656 ARG A O 1
ATOM 5106 N N . GLN A 1 657 ? 8.476 6.156 23.216 1.00 97.19 657 GLN A N 1
ATOM 5107 C CA . GLN A 1 657 ? 7.417 7.140 22.972 1.00 97.19 657 GLN A CA 1
ATOM 5108 C C . GLN A 1 657 ? 6.014 6.563 23.212 1.00 97.19 657 GLN A C 1
ATOM 5110 O O . GLN A 1 657 ? 5.197 7.197 23.878 1.00 97.19 657 GLN A O 1
ATOM 5115 N N . THR A 1 658 ? 5.757 5.333 22.762 1.00 98.06 658 THR A N 1
ATOM 5116 C CA . THR A 1 658 ? 4.515 4.611 23.065 1.00 98.06 658 THR A CA 1
ATOM 5117 C C . THR A 1 658 ? 4.428 4.254 24.553 1.00 98.06 658 THR A C 1
ATOM 5119 O O . THR A 1 658 ? 3.382 4.468 25.159 1.00 98.06 658 THR A O 1
ATOM 5122 N N . GLY A 1 659 ? 5.523 3.798 25.177 1.00 97.94 659 GLY A N 1
ATOM 5123 C CA . GLY A 1 659 ? 5.582 3.516 26.616 1.00 97.94 659 GLY A CA 1
ATOM 5124 C C . GLY A 1 659 ? 5.191 4.726 27.466 1.00 97.94 659 GLY A C 1
ATOM 5125 O O . GLY A 1 659 ? 4.276 4.623 28.276 1.00 97.94 659 GLY A O 1
ATOM 5126 N N . LEU A 1 660 ? 5.776 5.897 27.183 1.00 98.12 660 LEU A N 1
ATOM 5127 C CA . LEU A 1 660 ? 5.416 7.177 27.805 1.00 98.12 660 LEU A CA 1
ATOM 5128 C C . LEU A 1 660 ? 3.920 7.500 27.654 1.00 98.12 660 LEU A C 1
ATOM 5130 O O . LEU A 1 660 ? 3.286 7.956 28.606 1.00 98.12 660 LEU A O 1
ATOM 5134 N N . ALA A 1 661 ? 3.337 7.261 26.477 1.00 98.19 661 ALA A N 1
ATOM 5135 C CA . ALA A 1 661 ? 1.916 7.506 26.251 1.00 98.19 661 ALA A CA 1
ATOM 5136 C C . ALA A 1 661 ? 1.016 6.553 27.059 1.00 98.19 661 ALA A C 1
ATOM 5138 O O . ALA A 1 661 ? 0.003 6.992 27.608 1.00 98.19 661 ALA A O 1
ATOM 5139 N N . LEU A 1 662 ? 1.403 5.280 27.191 1.00 98.38 662 LEU A N 1
ATOM 5140 C CA . LEU A 1 662 ? 0.699 4.297 28.021 1.00 98.38 662 LEU A CA 1
ATOM 5141 C C . LEU A 1 662 ? 0.914 4.543 29.527 1.00 98.38 662 LEU A C 1
ATOM 5143 O O . LEU A 1 662 ? -0.001 4.316 30.315 1.00 98.38 662 LEU A O 1
ATOM 5147 N N . ASP A 1 663 ? 2.072 5.059 29.942 1.00 98.44 663 ASP A N 1
ATOM 5148 C CA . ASP A 1 663 ? 2.313 5.509 31.318 1.00 98.44 663 ASP A CA 1
ATOM 5149 C C . ASP A 1 663 ? 1.395 6.690 31.659 1.00 98.44 663 ASP A C 1
ATOM 5151 O O . ASP A 1 663 ? 0.645 6.623 32.633 1.00 98.44 663 ASP A O 1
ATOM 5155 N N . CYS A 1 664 ? 1.353 7.715 30.799 1.00 98.31 664 CYS A N 1
ATOM 5156 C CA . CYS A 1 664 ? 0.428 8.843 30.919 1.00 98.31 664 CYS A CA 1
ATOM 5157 C C . CYS A 1 664 ? -1.050 8.410 30.950 1.00 98.31 664 CYS A C 1
ATOM 5159 O O . CYS A 1 664 ? -1.833 8.968 31.719 1.00 98.31 664 CYS A O 1
ATOM 5161 N N . ALA A 1 665 ? -1.436 7.417 30.144 1.00 98.06 665 ALA A N 1
ATOM 5162 C CA . ALA A 1 665 ? -2.787 6.858 30.138 1.00 98.06 665 ALA A CA 1
ATOM 5163 C C . ALA A 1 665 ? -3.122 6.125 31.451 1.00 98.06 665 ALA A C 1
ATOM 5165 O O . ALA A 1 665 ? -4.182 6.363 32.029 1.00 98.06 665 ALA A O 1
ATOM 5166 N N . ARG A 1 666 ? -2.202 5.307 31.982 1.00 97.56 666 ARG A N 1
ATOM 5167 C CA . ARG A 1 666 ? -2.362 4.663 33.299 1.00 97.56 666 ARG A CA 1
ATOM 5168 C C . ARG A 1 666 ? -2.444 5.686 34.434 1.00 97.56 666 ARG A C 1
ATOM 5170 O O . ARG A 1 666 ? -3.278 5.533 35.319 1.00 97.56 666 ARG A O 1
ATOM 5177 N N . THR A 1 667 ? -1.659 6.767 34.390 1.00 97.25 667 THR A N 1
ATOM 5178 C CA . THR A 1 667 ? -1.772 7.887 35.347 1.00 97.25 667 THR A CA 1
ATOM 5179 C C . THR A 1 667 ? -3.112 8.629 35.241 1.00 97.25 667 THR A C 1
ATOM 5181 O O . THR A 1 667 ? -3.587 9.155 36.243 1.00 97.25 667 THR A O 1
ATOM 5184 N N . ALA A 1 668 ? -3.751 8.643 34.067 1.00 96.38 668 ALA A N 1
ATOM 5185 C CA . ALA A 1 668 ? -5.100 9.181 33.865 1.00 96.38 668 ALA A CA 1
ATOM 5186 C C . ALA A 1 668 ? -6.234 8.190 34.227 1.00 96.38 668 ALA A C 1
ATOM 5188 O O . ALA A 1 668 ? -7.404 8.507 34.030 1.00 96.38 668 ALA A O 1
ATOM 5189 N N . GLY A 1 669 ? -5.910 7.004 34.762 1.00 95.12 669 GLY A N 1
ATOM 5190 C CA . GLY A 1 669 ? -6.887 5.987 35.171 1.00 95.12 669 GLY A CA 1
ATOM 5191 C C . GLY A 1 669 ? -7.391 5.078 34.043 1.00 95.12 669 GLY A C 1
ATOM 5192 O O . GLY A 1 669 ? -8.377 4.366 34.231 1.00 95.12 669 GLY A O 1
ATOM 5193 N N . PHE A 1 670 ? -6.749 5.087 32.872 1.00 96.56 670 PHE A N 1
ATOM 5194 C CA . PHE A 1 670 ? -7.175 4.293 31.717 1.00 96.56 670 PHE A CA 1
ATOM 5195 C C . PHE A 1 670 ? -6.592 2.877 31.716 1.00 96.56 670 PHE A C 1
ATOM 5197 O O . PHE A 1 670 ? -5.455 2.642 32.141 1.00 96.56 670 PHE A O 1
ATOM 5204 N N . ALA A 1 671 ? -7.338 1.938 31.127 1.00 96.62 671 ALA A N 1
ATOM 5205 C CA . ALA A 1 671 ? -6.778 0.657 30.715 1.00 96.62 671 ALA A CA 1
ATOM 5206 C C . ALA A 1 671 ? -5.754 0.877 29.584 1.00 96.62 671 ALA A C 1
ATOM 5208 O O . ALA A 1 671 ? -5.884 1.810 28.787 1.00 96.62 671 ALA A O 1
ATOM 5209 N N . THR A 1 672 ? -4.737 0.015 29.482 1.00 97.88 672 THR A N 1
ATOM 5210 C CA . THR A 1 672 ? -3.704 0.119 28.433 1.00 97.88 672 THR A CA 1
ATOM 5211 C C . THR A 1 672 ? -3.373 -1.222 27.794 1.00 97.88 672 THR A C 1
ATOM 5213 O O . THR A 1 672 ? -3.392 -2.253 28.462 1.00 97.88 672 THR A O 1
ATOM 5216 N N . LEU A 1 673 ? -3.053 -1.190 26.499 1.00 97.94 673 LEU A N 1
ATOM 5217 C CA . LEU A 1 673 ? -2.603 -2.335 25.709 1.00 97.94 673 LEU A CA 1
ATOM 5218 C C . LEU A 1 673 ? -1.386 -1.929 24.865 1.00 97.94 673 LEU A C 1
ATOM 5220 O O . LEU A 1 673 ? -1.459 -0.989 24.076 1.00 97.94 673 LEU A O 1
ATOM 5224 N N . ASP A 1 674 ? -0.283 -2.659 25.012 1.00 98.19 674 ASP A N 1
ATOM 5225 C CA . ASP A 1 674 ? 0.887 -2.572 24.134 1.00 98.19 674 ASP A CA 1
ATOM 5226 C C . ASP A 1 674 ? 0.843 -3.740 23.134 1.00 98.19 674 ASP A C 1
ATOM 5228 O O . ASP A 1 674 ? 0.888 -4.910 23.527 1.00 98.19 674 ASP A O 1
ATOM 5232 N N . THR A 1 675 ? 0.728 -3.435 21.838 1.00 98.06 675 THR A N 1
ATOM 5233 C CA . THR A 1 675 ? 0.667 -4.458 20.778 1.00 98.06 675 THR A CA 1
ATOM 5234 C C . THR A 1 675 ? 2.041 -4.953 20.311 1.00 98.06 675 THR A C 1
ATOM 5236 O O . THR A 1 675 ? 2.099 -5.894 19.519 1.00 98.06 675 THR A O 1
ATOM 5239 N N . HIS A 1 676 ? 3.159 -4.394 20.797 1.00 97.75 676 HIS A N 1
ATOM 5240 C CA . HIS A 1 676 ? 4.505 -4.713 20.299 1.00 97.75 676 HIS A CA 1
ATOM 5241 C C . HIS A 1 676 ? 4.815 -6.208 20.367 1.00 97.75 676 HIS A C 1
ATOM 5243 O O . HIS A 1 676 ? 5.145 -6.819 19.356 1.00 97.75 676 HIS A O 1
ATOM 5249 N N . SER A 1 677 ? 4.624 -6.828 21.534 1.00 95.31 677 SER A N 1
ATOM 5250 C CA . SER A 1 677 ? 4.927 -8.252 21.756 1.00 95.31 677 SER A CA 1
ATOM 5251 C C . SER A 1 677 ? 3.996 -9.223 21.010 1.00 95.31 677 SER A C 1
ATOM 5253 O O . SER A 1 677 ? 4.315 -10.407 20.865 1.00 95.31 677 SER A O 1
ATOM 5255 N N . LEU A 1 678 ? 2.844 -8.743 20.533 1.00 96.56 678 LEU A N 1
ATOM 5256 C CA . LEU A 1 678 ? 1.938 -9.476 19.650 1.00 96.56 678 LEU A CA 1
ATOM 5257 C C . LEU A 1 678 ? 2.437 -9.390 18.204 1.00 96.56 678 LEU A C 1
ATOM 5259 O O . LEU A 1 678 ? 2.694 -10.416 17.577 1.00 96.56 678 LEU A O 1
ATOM 5263 N N . LEU A 1 679 ? 2.622 -8.166 17.704 1.00 95.19 679 LEU A N 1
ATOM 5264 C CA . LEU A 1 679 ? 3.023 -7.901 16.324 1.00 95.19 679 LEU A CA 1
ATOM 5265 C C . LEU A 1 679 ? 4.440 -8.422 16.036 1.00 95.19 679 LEU A C 1
ATOM 5267 O O . LEU A 1 679 ? 4.666 -8.985 14.971 1.00 95.19 679 LEU A O 1
ATOM 5271 N N . ALA A 1 680 ? 5.360 -8.356 17.005 1.00 94.00 680 ALA A N 1
ATOM 5272 C CA . ALA A 1 680 ? 6.702 -8.932 16.908 1.00 94.00 680 ALA A CA 1
ATOM 5273 C C . ALA A 1 680 ? 6.673 -10.448 16.651 1.00 94.00 680 ALA A C 1
ATOM 5275 O O . ALA A 1 680 ? 7.401 -10.947 15.792 1.00 94.00 680 ALA A O 1
ATOM 5276 N N . ARG A 1 681 ? 5.810 -11.182 17.371 1.00 95.19 681 ARG A N 1
ATOM 5277 C CA . ARG A 1 681 ? 5.624 -12.628 17.172 1.00 95.19 681 ARG A CA 1
ATOM 5278 C C . ARG A 1 681 ? 4.953 -12.914 15.837 1.00 95.19 681 ARG A C 1
ATOM 5280 O O . ARG A 1 681 ? 5.468 -13.718 15.074 1.00 95.19 681 ARG A O 1
ATOM 5287 N N . ALA A 1 682 ? 3.886 -12.192 15.499 1.00 88.81 682 ALA A N 1
ATOM 5288 C CA . ALA A 1 682 ? 3.202 -12.346 14.218 1.00 88.81 682 ALA A CA 1
ATOM 5289 C C . ALA A 1 682 ? 4.140 -12.105 13.014 1.00 88.81 682 ALA A C 1
ATOM 5291 O O . ALA A 1 682 ? 4.143 -12.891 12.068 1.00 88.81 682 ALA A O 1
ATOM 5292 N N . VAL A 1 683 ? 4.997 -11.079 13.073 1.00 89.81 683 VAL A N 1
ATOM 5293 C CA . VAL A 1 683 ? 6.022 -10.791 12.053 1.00 89.81 683 VAL A CA 1
ATOM 5294 C C . VAL A 1 683 ? 7.092 -11.889 11.993 1.00 89.81 683 VAL A C 1
ATOM 5296 O O . VAL A 1 683 ? 7.525 -12.239 10.896 1.00 89.81 683 VAL A O 1
ATOM 5299 N N . ALA A 1 684 ? 7.493 -12.475 13.125 1.00 87.69 684 ALA A N 1
ATOM 5300 C CA . ALA A 1 684 ? 8.435 -13.598 13.155 1.00 87.69 684 ALA A CA 1
ATOM 5301 C C . ALA A 1 684 ? 7.824 -14.923 12.644 1.00 87.69 684 ALA A C 1
ATOM 5303 O O . ALA A 1 684 ? 8.514 -15.709 12.002 1.00 87.69 684 ALA A O 1
ATOM 5304 N N . GLU A 1 685 ? 6.536 -15.163 12.902 1.00 89.06 685 GLU A N 1
ATOM 5305 C CA . GLU A 1 685 ? 5.816 -16.402 12.570 1.00 89.06 685 GLU A CA 1
ATOM 5306 C C . GLU A 1 685 ? 5.182 -16.415 11.167 1.00 89.06 685 GLU A C 1
ATOM 5308 O O . GLU A 1 685 ? 4.839 -17.489 10.662 1.00 89.06 685 GLU A O 1
ATOM 5313 N N . ARG A 1 686 ? 4.945 -15.244 10.559 1.00 83.31 686 ARG A N 1
ATOM 5314 C CA . ARG A 1 686 ? 4.259 -15.090 9.256 1.00 83.31 686 ARG A CA 1
ATOM 5315 C C . ARG A 1 686 ? 5.012 -14.215 8.249 1.00 83.31 686 ARG A C 1
ATOM 5317 O O . ARG A 1 686 ? 4.621 -14.158 7.087 1.00 83.31 686 ARG A O 1
ATOM 5324 N N . GLY A 1 687 ? 6.092 -13.557 8.667 1.00 85.56 687 GLY A N 1
ATOM 5325 C CA . GLY A 1 687 ? 6.834 -12.601 7.848 1.00 85.56 687 GLY A CA 1
ATOM 5326 C C . GLY A 1 687 ? 6.223 -11.196 7.860 1.00 85.56 687 GLY A C 1
ATOM 5327 O O . GLY A 1 687 ? 5.027 -10.999 8.076 1.00 85.56 687 GLY A O 1
ATOM 5328 N N . LEU A 1 688 ? 7.066 -10.192 7.609 1.00 87.81 688 LEU A N 1
ATOM 5329 C CA . LEU A 1 688 ? 6.699 -8.777 7.716 1.00 87.81 688 LEU A CA 1
ATOM 5330 C C . LEU A 1 688 ? 5.549 -8.375 6.775 1.00 87.81 688 LEU A C 1
ATOM 5332 O O . LEU A 1 688 ? 4.615 -7.697 7.201 1.00 87.81 688 LEU A O 1
ATOM 5336 N N . ASP A 1 689 ? 5.598 -8.821 5.519 1.00 90.38 689 ASP A N 1
ATOM 5337 C CA . ASP A 1 689 ? 4.616 -8.461 4.485 1.00 90.38 689 ASP A CA 1
ATOM 5338 C C . ASP A 1 689 ? 3.258 -9.170 4.649 1.00 90.38 689 ASP A C 1
ATOM 5340 O O . ASP A 1 689 ? 2.284 -8.788 4.008 1.00 90.38 689 ASP A O 1
ATOM 5344 N N . ALA A 1 690 ? 3.157 -10.176 5.528 1.00 88.31 690 ALA A N 1
ATOM 5345 C CA . ALA A 1 690 ? 1.870 -10.760 5.911 1.00 88.31 690 ALA A CA 1
ATOM 5346 C C . ALA A 1 690 ? 1.116 -9.883 6.927 1.00 88.31 690 ALA A C 1
ATOM 5348 O O . ALA A 1 690 ? -0.113 -9.929 6.987 1.00 88.31 690 ALA A O 1
ATOM 5349 N N . ILE A 1 691 ? 1.840 -9.076 7.714 1.00 94.50 691 ILE A N 1
ATOM 5350 C CA . ILE A 1 691 ? 1.288 -8.223 8.778 1.00 94.50 691 ILE A CA 1
ATOM 5351 C C . ILE A 1 691 ? 1.181 -6.755 8.335 1.00 94.50 691 ILE A C 1
ATOM 5353 O O . ILE A 1 691 ? 0.265 -6.066 8.779 1.00 94.50 691 ILE A O 1
ATOM 5357 N N . TYR A 1 692 ? 2.055 -6.283 7.433 1.00 93.88 692 TYR A N 1
ATOM 5358 C CA . TYR A 1 692 ? 2.071 -4.896 6.945 1.00 93.88 692 TYR A CA 1
ATOM 5359 C C . TYR A 1 692 ? 2.129 -4.770 5.417 1.00 93.88 692 TYR A C 1
ATOM 5361 O O . TYR A 1 692 ? 2.999 -5.369 4.782 1.00 93.88 692 TYR A O 1
ATOM 5369 N N . GLY A 1 693 ? 1.291 -3.892 4.858 1.00 91.19 693 GLY A N 1
ATOM 5370 C CA . GLY A 1 693 ? 1.239 -3.520 3.440 1.00 91.19 693 GLY A CA 1
ATOM 5371 C C . GLY A 1 693 ? 2.393 -2.606 3.003 1.00 91.19 693 GLY A C 1
ATOM 5372 O O . GLY A 1 693 ? 3.562 -2.979 3.072 1.00 91.19 693 GLY A O 1
ATOM 5373 N N . GLY A 1 694 ? 2.089 -1.401 2.531 1.00 85.31 694 GLY A N 1
ATOM 5374 C CA . GLY A 1 694 ? 3.085 -0.362 2.261 1.00 85.31 694 GLY A CA 1
ATOM 5375 C C . GLY A 1 694 ? 3.659 0.207 3.559 1.00 85.31 694 GLY A C 1
ATOM 5376 O O . GLY A 1 694 ? 4.860 0.097 3.810 1.00 85.31 694 GLY A O 1
ATOM 5377 N N . TRP A 1 695 ? 2.791 0.768 4.401 1.00 86.94 695 TRP A N 1
ATOM 5378 C CA . TRP A 1 695 ? 3.125 1.288 5.732 1.00 86.94 695 TRP A CA 1
ATOM 5379 C C . TRP A 1 695 ? 2.232 0.726 6.840 1.00 86.94 695 TRP A C 1
ATOM 5381 O O . TRP A 1 695 ? 2.714 0.583 7.965 1.00 86.94 695 TRP A O 1
ATOM 5391 N N . HIS A 1 696 ? 0.970 0.420 6.538 1.00 96.50 696 HIS A N 1
ATOM 5392 C CA . HIS A 1 696 ? -0.074 0.097 7.516 1.00 96.50 696 HIS A CA 1
ATOM 5393 C C . HIS A 1 696 ? -0.309 -1.414 7.643 1.00 96.50 696 HIS A C 1
ATOM 5395 O O . HIS A 1 696 ? 0.312 -2.215 6.941 1.00 96.50 696 HIS A O 1
ATOM 5401 N N . LEU A 1 697 ? -1.168 -1.818 8.582 1.00 96.75 697 LEU A N 1
ATOM 5402 C CA . LEU A 1 697 ? -1.498 -3.224 8.817 1.00 96.75 697 LEU A CA 1
ATOM 5403 C C . LEU A 1 697 ? -2.320 -3.816 7.660 1.00 96.75 697 LEU A C 1
ATOM 5405 O O . LEU A 1 697 ? -3.235 -3.178 7.151 1.00 96.75 697 LEU A O 1
ATOM 5409 N N . THR A 1 698 ? -2.043 -5.070 7.300 1.00 97.56 698 THR A N 1
ATOM 5410 C CA . THR A 1 698 ? -2.892 -5.891 6.412 1.00 97.56 698 THR A CA 1
ATOM 5411 C C . THR A 1 698 ? -4.227 -6.243 7.097 1.00 97.56 698 THR A C 1
ATOM 5413 O O . THR A 1 698 ? -4.375 -5.986 8.297 1.00 97.56 698 THR A O 1
ATOM 5416 N N . PRO A 1 699 ? -5.193 -6.896 6.416 1.00 97.06 699 PRO A N 1
ATOM 5417 C CA . PRO A 1 699 ? -6.374 -7.451 7.087 1.00 97.06 699 PRO A CA 1
ATOM 5418 C C . PRO A 1 699 ? -6.002 -8.414 8.230 1.00 97.06 699 PRO A C 1
ATOM 5420 O O . PRO A 1 699 ? -6.574 -8.356 9.314 1.00 97.06 699 PRO A O 1
ATOM 5423 N N . LEU A 1 700 ? -4.955 -9.234 8.051 1.00 94.69 700 LEU A N 1
ATOM 5424 C CA . LEU A 1 700 ? -4.431 -10.104 9.112 1.00 94.69 700 LEU A CA 1
ATOM 5425 C C . LEU A 1 700 ? -3.863 -9.300 10.294 1.00 94.69 700 LEU A C 1
ATOM 5427 O O . LEU A 1 700 ? -4.151 -9.622 11.445 1.00 94.69 700 LEU A O 1
ATOM 5431 N N . GLY A 1 701 ? -3.090 -8.242 10.027 1.00 96.62 701 GLY A N 1
ATOM 5432 C CA . GLY A 1 701 ? -2.573 -7.356 11.072 1.00 96.62 701 GLY A CA 1
ATOM 5433 C C . GLY A 1 701 ? -3.692 -6.651 11.850 1.00 96.62 701 GLY A C 1
ATOM 5434 O O . GLY A 1 701 ? -3.694 -6.667 13.080 1.00 96.62 701 GLY A O 1
ATOM 5435 N N . ASN A 1 702 ? -4.684 -6.102 11.143 1.00 98.44 702 ASN A N 1
ATOM 5436 C CA . ASN A 1 702 ? -5.875 -5.489 11.737 1.00 98.44 702 ASN A CA 1
ATOM 5437 C C . ASN A 1 702 ? -6.655 -6.489 12.600 1.00 98.44 702 ASN A C 1
ATOM 5439 O O . ASN A 1 702 ? -7.055 -6.162 13.718 1.00 98.44 702 ASN A O 1
ATOM 5443 N N . ARG A 1 703 ? -6.846 -7.719 12.113 1.00 98.00 703 ARG A N 1
ATOM 5444 C CA . ARG A 1 703 ? -7.546 -8.776 12.845 1.00 98.00 703 ARG A CA 1
ATOM 5445 C C . ARG A 1 703 ? -6.839 -9.134 14.151 1.00 98.00 703 ARG A C 1
ATOM 5447 O O . ARG A 1 703 ? -7.498 -9.181 15.185 1.00 98.00 703 ARG A O 1
ATOM 5454 N N . LEU A 1 704 ? -5.519 -9.323 14.132 1.00 97.75 704 LEU A N 1
ATOM 5455 C CA . LEU A 1 704 ? -4.741 -9.622 15.343 1.00 97.75 704 LEU A CA 1
ATOM 5456 C C . LEU A 1 704 ? -4.834 -8.482 16.373 1.00 97.75 704 LEU A C 1
ATOM 5458 O O . LEU A 1 704 ? -5.026 -8.735 17.563 1.00 97.75 704 LEU A O 1
ATOM 5462 N N . THR A 1 705 ? -4.773 -7.225 15.920 1.00 98.31 705 THR A N 1
ATOM 5463 C CA . THR A 1 705 ? -5.009 -6.048 16.773 1.00 98.31 705 THR A CA 1
ATOM 5464 C C . THR A 1 705 ? -6.424 -6.058 17.370 1.00 98.31 705 THR A C 1
ATOM 5466 O O . THR A 1 705 ? -6.578 -5.825 18.569 1.00 98.31 705 THR A O 1
ATOM 5469 N N . ALA A 1 706 ? -7.457 -6.389 16.588 1.00 98.25 706 ALA A N 1
ATOM 5470 C CA . ALA A 1 706 ? -8.837 -6.484 17.070 1.00 98.25 706 ALA A CA 1
ATOM 5471 C C . ALA A 1 706 ? -9.044 -7.608 18.102 1.00 98.25 706 ALA A C 1
ATOM 5473 O O . ALA A 1 706 ? -9.701 -7.387 19.118 1.00 98.25 706 ALA A O 1
ATOM 5474 N N . GLU A 1 707 ? -8.458 -8.788 17.877 1.00 97.69 707 GLU A N 1
ATOM 5475 C CA . GLU A 1 707 ? -8.505 -9.931 18.802 1.00 97.69 707 GLU A CA 1
ATOM 5476 C C . GLU A 1 707 ? -7.846 -9.579 20.151 1.00 97.69 707 GLU A C 1
ATOM 5478 O O . GLU A 1 707 ? -8.411 -9.849 21.214 1.00 97.69 707 GLU A O 1
ATOM 5483 N N . ALA A 1 708 ? -6.703 -8.883 20.130 1.00 97.50 708 ALA A N 1
ATOM 5484 C CA . ALA A 1 708 ? -6.032 -8.412 21.343 1.00 97.50 708 ALA A CA 1
ATOM 5485 C C . ALA A 1 708 ? -6.798 -7.294 22.074 1.00 97.50 708 ALA A C 1
ATOM 5487 O O . ALA A 1 708 ? -6.843 -7.284 23.307 1.00 97.50 708 ALA A O 1
ATOM 5488 N N . ILE A 1 709 ? -7.445 -6.382 21.339 1.00 97.81 709 ILE A N 1
ATOM 5489 C CA . ILE A 1 709 ? -8.329 -5.366 21.929 1.00 97.81 709 ILE A CA 1
ATOM 5490 C C . ILE A 1 709 ? -9.536 -6.040 22.591 1.00 97.81 709 ILE A C 1
ATOM 5492 O O . ILE A 1 709 ? -9.812 -5.756 23.753 1.00 97.81 709 ILE A O 1
ATOM 5496 N N . ALA A 1 710 ? -10.215 -6.976 21.922 1.00 95.44 710 ALA A N 1
ATOM 5497 C CA . ALA A 1 710 ? -11.358 -7.693 22.490 1.00 95.44 710 ALA A CA 1
ATOM 5498 C C . ALA A 1 710 ? -10.998 -8.454 23.783 1.00 95.44 710 ALA A C 1
ATOM 5500 O O . ALA A 1 710 ? -11.761 -8.425 24.754 1.00 95.44 710 ALA A O 1
ATOM 5501 N N . ALA A 1 711 ? -9.809 -9.065 23.836 1.00 94.38 711 ALA A N 1
ATOM 5502 C CA . ALA A 1 711 ? -9.279 -9.676 25.053 1.00 94.38 711 ALA A CA 1
ATOM 5503 C C . ALA A 1 711 ? -9.062 -8.640 26.176 1.00 94.38 711 ALA A C 1
ATOM 5505 O O . ALA A 1 711 ? -9.518 -8.850 27.302 1.00 94.38 711 ALA A O 1
ATOM 5506 N N . ALA A 1 712 ? -8.448 -7.489 25.875 1.00 94.12 712 ALA A N 1
ATOM 5507 C CA . ALA A 1 712 ? -8.240 -6.406 26.842 1.00 94.12 712 ALA A CA 1
ATOM 5508 C C . ALA A 1 712 ? -9.555 -5.767 27.340 1.00 94.12 712 ALA A C 1
ATOM 5510 O O . ALA A 1 712 ? -9.645 -5.381 28.504 1.00 94.12 712 ALA A O 1
ATOM 5511 N N . LEU A 1 713 ? -10.591 -5.695 26.495 1.00 91.94 713 LEU A N 1
ATOM 5512 C CA . LEU A 1 713 ? -11.934 -5.225 26.868 1.00 91.94 713 LEU A CA 1
ATOM 5513 C C . LEU A 1 713 ? -12.728 -6.233 27.716 1.00 91.94 713 LEU A C 1
ATOM 5515 O O . LEU A 1 713 ? -13.692 -5.836 28.376 1.00 91.94 713 LEU A O 1
ATOM 5519 N N . SER A 1 714 ? -12.342 -7.512 27.680 1.00 83.38 714 SER A N 1
ATOM 5520 C CA . SER A 1 714 ? -12.990 -8.612 28.409 1.00 83.38 714 SER A CA 1
ATOM 5521 C C . SER A 1 714 ? -12.301 -8.952 29.735 1.00 83.38 714 SER A C 1
ATOM 5523 O O . SER A 1 714 ? -12.920 -9.553 30.610 1.00 83.38 714 SER A O 1
ATOM 5525 N N . ALA A 1 715 ? -11.034 -8.568 29.903 1.00 73.19 715 ALA A N 1
ATOM 5526 C CA . ALA A 1 715 ? -10.296 -8.738 31.148 1.00 73.19 715 ALA A CA 1
ATOM 5527 C C . ALA A 1 715 ? -10.786 -7.777 32.249 1.00 73.19 715 ALA A C 1
ATOM 5529 O O . ALA A 1 715 ? -11.120 -6.620 31.987 1.00 73.19 715 ALA A O 1
ATOM 5530 N N . SER A 1 716 ? -10.709 -8.213 33.510 1.00 51.38 716 SER A N 1
ATOM 5531 C CA . SER A 1 716 ? -11.103 -7.449 34.712 1.00 51.38 716 SER A CA 1
ATOM 5532 C C . SER A 1 716 ? -10.247 -6.200 35.013 1.00 51.38 716 SER A C 1
ATOM 5534 O O . SER A 1 716 ? -10.317 -5.658 36.110 1.00 51.38 716 SER A O 1
ATOM 5536 N N . TYR A 1 717 ? -9.420 -5.757 34.061 1.00 45.72 717 TYR A N 1
ATOM 5537 C CA . TYR A 1 717 ? -8.594 -4.546 34.127 1.00 45.72 717 TYR A CA 1
ATOM 5538 C C . TYR A 1 717 ? -9.324 -3.279 33.667 1.00 45.72 717 TYR A C 1
ATOM 5540 O O . TYR A 1 717 ? -8.826 -2.174 33.869 1.00 45.72 717 TYR A O 1
ATOM 5548 N N . MET A 1 718 ? -10.498 -3.420 33.052 1.00 56.16 718 MET A N 1
ATOM 5549 C CA . MET A 1 718 ? -11.400 -2.298 32.825 1.00 56.16 718 MET A CA 1
ATOM 5550 C C . MET A 1 718 ? -12.056 -1.877 34.150 1.00 56.16 718 MET A C 1
ATOM 5552 O O . MET A 1 718 ? -12.719 -2.719 34.758 1.00 56.16 718 MET A O 1
ATOM 5556 N N . PRO A 1 719 ? -11.944 -0.603 34.581 1.00 52.09 719 PRO A N 1
ATOM 5557 C CA . PRO A 1 719 ? -12.645 -0.122 35.767 1.00 52.09 719 PRO A CA 1
ATOM 5558 C C . PRO A 1 719 ? -14.152 -0.382 35.672 1.00 52.09 719 PRO A C 1
ATOM 5560 O O . PRO A 1 719 ? -14.778 -0.115 34.640 1.00 52.09 719 PRO A O 1
ATOM 5563 N N . THR A 1 720 ? -14.735 -0.907 36.749 1.00 51.75 720 THR A N 1
ATOM 5564 C CA . THR A 1 720 ? -16.191 -0.975 36.910 1.00 51.75 720 THR A CA 1
ATOM 5565 C C . THR A 1 720 ? -16.773 0.436 37.014 1.00 51.75 720 THR A C 1
ATOM 5567 O O . THR A 1 720 ? -16.076 1.359 37.435 1.00 51.75 720 THR A O 1
ATOM 5570 N N . ARG A 1 721 ? -18.036 0.593 36.600 1.00 50.62 721 ARG A N 1
ATOM 5571 C CA . ARG A 1 721 ? -18.790 1.849 36.744 1.00 50.62 721 ARG A CA 1
ATOM 5572 C C . ARG A 1 721 ? -18.987 2.241 38.206 1.00 50.62 721 ARG A C 1
ATOM 5574 O O . ARG A 1 721 ? -19.123 1.304 39.022 1.00 50.62 721 ARG A O 1
#